Protein 8PN3 (pdb70)

Nearest PDB structures (foldseek):
  8pn5-assembly4_D  TM=1.001E+00  e=4.123E-61  Bacillus cereus
  8pmu-assembly1_A  TM=9.898E-01  e=1.128E-58  Bacillus cereus
  4qhw-assembly1_A  TM=8.267E-01  e=3.223E-13  Bacteroides caccae ATCC 43185
  1uey-assembly1_A  TM=5.170E-01  e=1.854E-02  Homo sapiens
  1wfo-assembly1_A  TM=5.346E-01  e=5.279E-02  Homo sapiens

Secondary structure (P-SEA, 3-state):
ccbbbbbbbcccccccbbbbbbbbccccccccccccccccccccccccccccccccccccccbbbbbbcccccccbbbbcccccccbbbbbbccccbbbbbbbbccccccbbbbbbbbbbbcccbbbbbbbbbccccccccccbbbbbcccccccccccbbbbbbccccccbbbbbcccbbbbbbccccbbbbccbbbbbbcccccccccccccccbbbbbbcccbbbccccccccccccccccbbbbbbbbbccccccccbbbbcccccccccccccbbbbbbcccccccccccccccccccccccccccccccbbbbbbbbbccccbbbbbbbcccccccc/cccbbbbbbbcccccccbbbbbbbbccccccccccccccccccccccccccccccccccccccbbbbbbccccccccccccccccccbbbbbbccccbbbbbbbbccccccbbbbbbbbbbbcccbbbbbbbbbccccccccccbbbbbcccccccccccbbbbbbccccccbbbbbcccbbbbbbccccbbbbccbbbbbbcccccccccccccccbbbbbbcccccccccccbbbbbbcccccbbbbbbbbbccccccccbbbbbccccccccccccbbbbbbcccccccccccccccccccccccccccccccccccbbbbbccccbbbbbbbcccccc/ccccccccc/ccccccccc

Structure (mmCIF, N/CA/C/O backbone):
data_8PN3
#
_entry.id   8PN3
#
_cell.length_a   84.703
_cell.length_b   91.940
_cell.length_c   99.741
_cell.angle_alpha   90.00
_cell.angle_beta   90.00
_cell.angle_gamma   90.00
#
_symmetry.space_group_name_H-M   'P 21 21 21'
#
loop_
_entity.id
_entity.type
_entity.pdbx_description
1 polymer 'DUF3472 domain-containing protein'
2 polymer Tetraglycopeptide
3 non-polymer GLYCEROL
4 non-polymer 'ZINC ION'
5 non-polymer 2-acetamido-2-deoxy-alpha-D-galactopyranose
6 water water
#
loop_
_atom_site.group_PDB
_atom_site.id
_atom_site.type_symbol
_atom_site.label_atom_id
_atom_site.label_alt_id
_atom_site.label_comp_id
_atom_site.label_asym_id
_atom_site.label_entity_id
_atom_site.label_seq_id
_atom_site.pdbx_PDB_ins_code
_atom_site.Cartn_x
_atom_site.Cartn_y
_atom_site.Cartn_z
_atom_site.occupancy
_atom_site.B_iso_or_equiv
_atom_site.auth_seq_id
_atom_site.auth_comp_id
_atom_site.auth_asym_id
_atom_site.auth_atom_id
_atom_site.pdbx_PDB_model_num
ATOM 1 N N . SER A 1 37 ? 12.862 26.394 -37.944 1.00 40.31 37 SER A N 1
ATOM 2 C CA . SER A 1 37 ? 13.115 27.431 -38.969 1.00 33.00 37 SER A CA 1
ATOM 3 C C . SER A 1 37 ? 12.209 28.663 -38.833 1.00 27.38 37 SER A C 1
ATOM 4 O O . SER A 1 37 ? 12.766 29.745 -38.807 1.00 27.56 37 SER A O 1
ATOM 7 N N . ALA A 1 38 ? 10.874 28.554 -38.718 1.00 20.93 38 ALA A N 1
ATOM 8 C CA . ALA A 1 38 ? 10.141 29.652 -38.075 1.00 20.71 38 ALA A CA 1
ATOM 9 C C . ALA A 1 38 ? 10.742 29.894 -36.690 1.00 20.70 38 ALA A C 1
ATOM 10 O O . ALA A 1 38 ? 11.120 28.952 -35.981 1.00 21.41 38 ALA A O 1
ATOM 12 N N . PRO A 1 39 ? 10.863 31.138 -36.213 1.00 17.64 39 PRO A N 1
ATOM 13 C CA . PRO A 1 39 ? 11.387 31.380 -34.885 1.00 17.74 39 PRO A CA 1
ATOM 14 C C . PRO A 1 39 ? 10.401 30.895 -33.814 1.00 16.08 39 PRO A C 1
ATOM 15 O O . PRO A 1 39 ? 9.180 30.952 -33.964 1.00 18.24 39 PRO A O 1
ATOM 19 N N . GLY A 1 40 ? 10.968 30.412 -32.702 1.00 19.43 40 GLY A N 1
ATOM 20 C CA . GLY A 1 40 ? 10.115 29.996 -31.598 1.00 18.60 40 GLY A CA 1
ATOM 21 C C . GLY A 1 40 ? 9.446 31.208 -30.954 1.00 18.32 40 GLY A C 1
ATOM 22 O O . GLY A 1 40 ? 9.973 32.327 -30.958 1.00 17.23 40 GLY A O 1
ATOM 23 N N . VAL A 1 41 ? 8.335 30.940 -30.262 1.00 15.87 41 VAL A N 1
ATOM 24 C CA . VAL A 1 41 ? 7.667 31.949 -29.454 1.00 17.23 41 VAL A CA 1
ATOM 25 C C . VAL A 1 41 ? 7.364 31.335 -28.094 1.00 14.89 41 VAL A C 1
ATOM 26 O O . VAL A 1 41 ? 6.801 30.245 -28.035 1.00 15.79 41 VAL A O 1
ATOM 30 N N . TYR A 1 42 ? 7.721 32.045 -27.033 1.00 15.19 42 TYR A N 1
ATOM 31 C CA . TYR A 1 42 ? 7.456 31.579 -25.683 1.00 16.63 42 TYR A CA 1
ATOM 32 C C . TYR A 1 42 ? 6.444 32.508 -25.023 1.00 17.32 42 TYR A C 1
ATOM 33 O O . TYR A 1 42 ? 6.476 33.708 -25.193 1.00 17.20 42 TYR A O 1
ATOM 42 N N . VAL A 1 43 ? 5.522 31.923 -24.254 1.00 15.14 43 VAL A N 1
ATOM 43 C CA . VAL A 1 43 ? 4.501 32.638 -23.513 1.00 14.16 43 VAL A CA 1
ATOM 44 C C . VAL A 1 43 ? 4.677 32.226 -22.049 1.00 15.53 43 VAL A C 1
ATOM 45 O O . VAL A 1 43 ? 4.465 31.047 -21.744 1.00 15.10 43 VAL A O 1
ATOM 49 N N . THR A 1 44 ? 5.108 33.135 -21.182 1.00 14.89 44 THR A N 1
ATOM 50 C CA . THR A 1 44 ? 5.567 32.789 -19.844 1.00 15.53 44 THR A CA 1
ATOM 51 C C . THR A 1 44 ? 4.727 33.498 -18.801 1.00 16.98 44 THR A C 1
ATOM 52 O O . THR A 1 44 ? 4.716 34.728 -18.770 1.00 15.58 44 THR A O 1
ATOM 56 N N . PRO A 1 45 ? 4.117 32.809 -17.814 1.00 14.43 45 PRO A N 1
ATOM 57 C CA . PRO A 1 45 ? 3.471 33.487 -16.699 1.00 16.35 45 PRO A CA 1
ATOM 58 C C . PRO A 1 45 ? 4.438 34.364 -15.911 1.00 18.04 45 PRO A C 1
ATOM 59 O O . PRO A 1 45 ? 5.596 34.006 -15.700 1.00 18.94 45 PRO A O 1
ATOM 63 N N . LYS A 1 46 ? 3.904 35.470 -15.413 1.00 18.49 46 LYS A N 1
ATOM 64 C CA . LYS A 1 46 ? 4.666 36.368 -14.555 1.00 23.60 46 LYS A CA 1
ATOM 65 C C . LYS A 1 46 ? 4.875 35.775 -13.161 1.00 22.01 46 LYS A C 1
ATOM 66 O O . LYS A 1 46 ? 5.865 36.099 -12.511 1.00 26.14 46 LYS A O 1
ATOM 72 N N . ASN A 1 47 ? 3.956 34.918 -12.701 1.00 18.26 47 ASN A N 1
ATOM 73 C CA . ASN A 1 47 ? 3.795 34.640 -11.275 1.00 19.82 47 ASN A CA 1
ATOM 74 C C . ASN A 1 47 ? 3.659 33.147 -10.955 1.00 17.64 47 ASN A C 1
ATOM 75 O O . ASN A 1 47 ? 3.112 32.784 -9.902 1.00 20.85 47 ASN A O 1
ATOM 80 N N . SER A 1 48 ? 4.288 32.292 -11.744 1.00 17.20 48 SER A N 1
ATOM 81 C CA . SER A 1 48 ? 4.169 30.860 -11.478 1.00 17.33 48 SER A CA 1
ATOM 82 C C . SER A 1 48 ? 5.070 30.446 -10.316 1.00 16.10 48 SER A C 1
ATOM 83 O O . SER A 1 48 ? 6.143 31.015 -10.084 1.00 17.96 48 SER A O 1
ATOM 86 N N . VAL A 1 49 ? 4.649 29.382 -9.626 1.00 15.42 49 VAL A N 1
ATOM 87 C CA . VAL A 1 49 ? 5.332 28.837 -8.461 1.00 15.34 49 VAL A CA 1
ATOM 88 C C . VAL A 1 49 ? 5.297 27.307 -8.543 1.00 15.90 49 VAL A C 1
ATOM 89 O O . VAL A 1 49 ? 4.609 26.716 -9.391 1.00 15.54 49 VAL A O 1
ATOM 93 N N . SER A 1 50 ? 6.055 26.671 -7.649 1.00 14.17 50 SER A N 1
ATOM 94 C CA A SER A 1 50 ? 6.076 25.220 -7.564 0.50 14.57 50 SER A CA 1
ATOM 95 C CA B SER A 1 50 ? 6.076 25.215 -7.579 0.50 13.27 50 SER A CA 1
ATOM 96 C C . SER A 1 50 ? 4.662 24.681 -7.364 1.00 12.71 50 SER A C 1
ATOM 97 O O . SER A 1 50 ? 3.947 25.086 -6.462 1.00 13.33 50 SER A O 1
ATOM 102 N N . SER A 1 51 ? 4.245 23.696 -8.208 1.00 12.53 51 SER A N 1
ATOM 103 C CA . SER A 1 51 ? 2.859 23.281 -8.307 1.00 12.30 51 SER A CA 1
ATOM 104 C C . SER A 1 51 ? 2.762 21.760 -8.393 1.00 11.38 51 SER A C 1
ATOM 105 O O . SER A 1 51 ? 3.664 21.119 -8.930 1.00 12.71 51 SER A O 1
ATOM 108 N N . ASP A 1 52 ? 1.600 21.226 -7.965 1.00 11.21 52 ASP A N 1
ATOM 109 C CA . ASP A 1 52 ? 1.302 19.827 -8.279 1.00 11.61 52 ASP A CA 1
ATOM 110 C C . ASP A 1 52 ? 0.196 19.624 -9.316 1.00 11.35 52 ASP A C 1
ATOM 111 O O . ASP A 1 52 ? 0.021 18.503 -9.796 1.00 11.39 52 ASP A O 1
ATOM 116 N N . ILE A 1 53 ? -0.495 20.688 -9.732 1.00 10.66 53 ILE A N 1
ATOM 117 C CA . ILE A 1 53 ? -1.432 20.636 -10.846 1.00 10.41 53 ILE A CA 1
ATOM 118 C C . ILE A 1 53 ? -1.123 21.875 -11.685 1.00 11.07 53 ILE A C 1
ATOM 119 O O . ILE A 1 53 ? -0.974 22.964 -11.121 1.00 12.13 53 ILE A O 1
ATOM 124 N N . ILE A 1 54 ? -1.050 21.717 -13.005 1.00 10.49 54 ILE A N 1
ATOM 125 C CA . ILE A 1 54 ? -0.846 22.837 -13.916 1.00 10.52 54 ILE A CA 1
ATOM 126 C C . ILE A 1 54 ? -1.880 22.655 -15.023 1.00 11.73 54 ILE A C 1
ATOM 127 O O . ILE A 1 54 ? -2.115 21.552 -15.500 1.00 11.33 54 ILE A O 1
ATOM 132 N N . SER A 1 55 ? -2.503 23.764 -15.437 1.00 11.52 55 SER A N 1
ATOM 133 C CA . SER A 1 55 ? -3.605 23.714 -16.379 1.00 11.34 55 SER A CA 1
ATOM 134 C C . SER A 1 55 ? -3.534 24.921 -17.307 1.00 11.52 55 SER A C 1
ATOM 135 O O . SER A 1 55 ? -3.245 26.021 -16.866 1.00 12.89 55 SER A O 1
ATOM 138 N N . ILE A 1 56 ? -3.854 24.708 -18.589 1.00 11.57 56 ILE A N 1
ATOM 139 C CA . ILE A 1 56 ? -3.999 25.820 -19.510 1.00 12.17 56 ILE A CA 1
ATOM 140 C C . ILE A 1 56 ? -4.939 25.373 -20.625 1.00 11.69 56 ILE A C 1
ATOM 141 O O . ILE A 1 56 ? -5.031 24.192 -20.928 1.00 11.63 56 ILE A O 1
ATOM 146 N N . ASP A 1 57 ? -5.604 26.336 -21.249 1.00 11.60 57 ASP A N 1
ATOM 147 C CA . ASP A 1 57 ? -6.509 26.106 -22.366 1.00 12.05 57 ASP A CA 1
ATOM 148 C C . ASP A 1 57 ? -5.871 26.637 -23.652 1.00 11.75 57 ASP A C 1
ATOM 149 O O . ASP A 1 57 ? -5.262 27.725 -23.642 1.00 12.83 57 ASP A O 1
ATOM 154 N N . TRP A 1 58 ? -6.023 25.867 -24.743 1.00 11.70 58 TRP A N 1
ATOM 155 C CA . TRP A 1 58 ? -5.333 26.148 -26.004 1.00 11.31 58 TRP A CA 1
ATOM 156 C C . TRP A 1 58 ? -6.295 25.959 -27.173 1.00 12.48 58 TRP A C 1
ATOM 157 O O . TRP A 1 58 ? -7.105 25.015 -27.169 1.00 12.46 58 TRP A O 1
ATOM 168 N N . SER A 1 59 ? -6.146 26.847 -28.177 1.00 12.69 59 SER A N 1
ATOM 169 C CA . SER A 1 59 ? -6.944 26.753 -29.394 1.00 13.80 59 SER A CA 1
ATOM 170 C C . SER A 1 59 ? -6.044 27.015 -30.592 1.00 12.92 59 SER A C 1
ATOM 171 O O . SER A 1 59 ? -5.443 28.077 -30.667 1.00 14.28 59 SER A O 1
ATOM 174 N N . PRO A 1 60 ? -6.005 26.095 -31.586 1.00 13.11 60 PRO A N 1
ATOM 175 C CA . PRO A 1 60 ? -5.167 26.289 -32.775 1.00 13.47 60 PRO A CA 1
ATOM 176 C C . PRO A 1 60 ? -5.920 27.156 -33.810 1.00 13.52 60 PRO A C 1
ATOM 177 O O . PRO A 1 60 ? -7.137 26.995 -33.969 1.00 15.29 60 PRO A O 1
ATOM 181 N N . VAL A 1 61 ? -5.160 28.014 -34.490 1.00 13.49 61 VAL A N 1
ATOM 182 C CA . VAL A 1 61 ? -5.742 28.874 -35.539 1.00 15.68 61 VAL A CA 1
ATOM 183 C C . VAL A 1 61 ? -5.120 28.551 -36.894 1.00 16.55 61 VAL A C 1
ATOM 184 O O . VAL A 1 61 ? -5.848 28.314 -37.886 1.00 19.72 61 VAL A O 1
ATOM 188 N N . GLN A 1 62 ? -3.788 28.592 -36.968 1.00 15.16 62 GLN A N 1
ATOM 189 C CA . GLN A 1 62 ? -3.063 28.213 -38.174 1.00 16.42 62 GLN A CA 1
ATOM 190 C C . GLN A 1 62 ? -2.061 27.123 -37.800 1.00 17.23 62 GLN A C 1
ATOM 191 O O . GLN A 1 62 ? -1.247 27.303 -36.898 1.00 16.49 62 GLN A O 1
ATOM 197 N N . THR A 1 63 ? -2.105 26.004 -38.527 1.00 16.64 63 THR A N 1
ATOM 198 C CA . THR A 1 63 ? -1.417 24.771 -38.136 1.00 18.56 63 THR A CA 1
ATOM 199 C C . THR A 1 63 ? -0.458 24.238 -39.203 1.00 18.67 63 THR A C 1
ATOM 200 O O . THR A 1 63 ? -0.650 23.154 -39.785 1.00 20.88 63 THR A O 1
ATOM 204 N N . ALA A 1 64 ? 0.658 24.930 -39.401 1.00 18.36 64 ALA A N 1
ATOM 205 C CA . ALA A 1 64 ? 1.716 24.418 -40.270 1.00 19.20 64 ALA A CA 1
ATOM 206 C C . ALA A 1 64 ? 2.189 23.062 -39.769 1.00 20.18 64 ALA A C 1
ATOM 207 O O . ALA A 1 64 ? 2.317 22.831 -38.564 1.00 18.32 64 ALA A O 1
ATOM 209 N N . PRO A 1 65 ? 2.583 22.128 -40.656 1.00 19.32 65 PRO A N 1
ATOM 210 C CA . PRO A 1 65 ? 3.197 20.883 -40.215 1.00 20.25 65 PRO A CA 1
ATOM 211 C C . PRO A 1 65 ? 4.504 21.146 -39.461 1.00 17.82 65 PRO A C 1
ATOM 212 O O . PRO A 1 65 ? 5.150 22.178 -39.603 1.00 18.56 65 PRO A O 1
ATOM 216 N N . TYR A 1 66 ? 4.887 20.176 -38.600 1.00 17.34 66 TYR A N 1
ATOM 217 C CA . TYR A 1 66 ? 6.130 20.188 -37.844 1.00 16.51 66 TYR A CA 1
ATOM 218 C C . TYR A 1 66 ? 6.104 21.306 -36.788 1.00 15.42 66 TYR A C 1
ATOM 219 O O . TYR A 1 66 ? 7.089 21.934 -36.487 1.00 16.03 66 TYR A O 1
ATOM 228 N N . THR A 1 67 ? 4.919 21.496 -36.184 1.00 15.32 67 THR A N 1
ATOM 229 C CA . THR A 1 67 ? 4.703 22.463 -35.125 1.00 14.90 67 THR A CA 1
ATOM 230 C C . THR A 1 67 ? 4.367 21.704 -33.837 1.00 13.34 67 THR A C 1
ATOM 231 O O . THR A 1 67 ? 3.425 20.917 -33.820 1.00 14.38 67 THR A O 1
ATOM 235 N N . TYR A 1 68 ? 5.114 22.059 -32.800 1.00 13.29 68 TYR A N 1
ATOM 236 C CA . TYR A 1 68 ? 4.839 21.636 -31.432 1.00 13.26 68 TYR A CA 1
ATOM 237 C C . TYR A 1 68 ? 4.450 22.869 -30.618 1.00 13.48 68 TYR A C 1
ATOM 238 O O . TYR A 1 68 ? 5.234 23.807 -30.479 1.00 13.64 68 TYR A O 1
ATOM 247 N N . TRP A 1 69 ? 3.238 22.828 -30.075 1.00 12.51 69 TRP A N 1
ATOM 248 C CA . TRP A 1 69 ? 2.784 23.730 -29.038 1.00 13.03 69 TRP A CA 1
ATOM 249 C C . TRP A 1 69 ? 2.946 23.009 -27.695 1.00 13.23 69 TRP A C 1
ATOM 250 O O . TRP A 1 69 ? 2.085 22.198 -27.334 1.00 13.67 69 TRP A O 1
ATOM 261 N N . ALA A 1 70 ? 4.074 23.262 -27.047 1.00 13.09 70 ALA A N 1
ATOM 262 C CA . ALA A 1 70 ? 4.350 22.662 -25.742 1.00 13.04 70 ALA A CA 1
ATOM 263 C C . ALA A 1 70 ? 3.763 23.622 -24.732 1.00 12.94 70 ALA A C 1
ATOM 264 O O . ALA A 1 70 ? 4.405 24.605 -24.367 1.00 12.95 70 ALA A O 1
ATOM 266 N N . VAL A 1 71 ? 2.517 23.345 -24.322 1.00 11.94 71 VAL A N 1
ATOM 267 C CA . VAL A 1 71 ? 1.741 24.275 -23.525 1.00 12.33 71 VAL A CA 1
ATOM 268 C C . VAL A 1 71 ? 2.152 24.231 -22.045 1.00 12.49 71 VAL A C 1
ATOM 269 O O . VAL A 1 71 ? 1.877 25.194 -21.311 1.00 12.65 71 VAL A O 1
ATOM 273 N N . HIS A 1 72 ? 2.759 23.104 -21.619 1.00 10.85 72 HIS A N 1
ATOM 274 C CA . HIS A 1 72 ? 3.333 22.957 -20.297 1.00 11.23 72 HIS A CA 1
ATOM 275 C C . HIS A 1 72 ? 4.784 22.512 -20.401 1.00 11.24 72 HIS A C 1
ATOM 276 O O . HIS A 1 72 ? 5.127 21.667 -21.245 1.00 12.01 72 HIS A O 1
ATOM 283 N N . ASN A 1 73 ? 5.610 23.126 -19.542 1.00 11.69 73 ASN A N 1
ATOM 284 C CA . ASN A 1 73 ? 7.031 22.873 -19.492 1.00 12.96 73 ASN A CA 1
ATOM 285 C C . ASN A 1 73 ? 7.442 22.973 -18.031 1.00 12.51 73 ASN A C 1
ATOM 286 O O . ASN A 1 73 ? 6.911 23.787 -17.267 1.00 12.89 73 ASN A O 1
ATOM 291 N N . TRP A 1 74 ? 8.375 22.106 -17.603 1.00 13.06 74 TRP A N 1
ATOM 292 C CA . TRP A 1 74 ? 8.835 22.134 -16.235 1.00 12.81 74 TRP A CA 1
ATOM 293 C C . TRP A 1 74 ? 10.266 21.602 -16.080 1.00 12.28 74 TRP A C 1
ATOM 294 O O . TRP A 1 74 ? 10.680 20.722 -16.818 1.00 13.89 74 TRP A O 1
ATOM 305 N N . ASN A 1 75 ? 10.937 22.131 -15.052 1.00 14.26 75 ASN A N 1
ATOM 306 C CA . ASN A 1 75 ? 12.168 21.573 -14.505 1.00 14.70 75 ASN A CA 1
ATOM 307 C C . ASN A 1 75 ? 13.263 21.454 -15.568 1.00 15.67 75 ASN A C 1
ATOM 308 O O . ASN A 1 75 ? 14.044 20.486 -15.577 1.00 14.73 75 ASN A O 1
ATOM 313 N N . GLN A 1 76 ? 13.390 22.473 -16.417 1.00 16.32 76 GLN A N 1
ATOM 314 C CA . GLN A 1 76 ? 14.355 22.412 -17.496 1.00 17.04 76 GLN A CA 1
ATOM 315 C C . GLN A 1 76 ? 15.792 22.327 -16.958 1.00 15.58 76 GLN A C 1
ATOM 316 O O . GLN A 1 76 ? 16.191 23.080 -16.074 1.00 18.40 76 GLN A O 1
ATOM 322 N N . GLY A 1 77 ? 16.535 21.381 -17.532 1.00 17.87 77 GLY A N 1
ATOM 323 C CA . GLY A 1 77 ? 17.908 21.143 -17.111 1.00 16.70 77 GLY A CA 1
ATOM 324 C C . GLY A 1 77 ? 18.001 20.390 -15.797 1.00 18.80 77 GLY A C 1
ATOM 325 O O . GLY A 1 77 ? 19.105 20.267 -15.240 1.00 21.11 77 GLY A O 1
ATOM 326 N N . GLY A 1 78 ? 16.856 20.011 -15.212 1.00 17.72 78 GLY A N 1
ATOM 327 C CA . GLY A 1 78 ? 16.808 19.484 -13.864 1.00 18.42 78 GLY A CA 1
ATOM 328 C C . GLY A 1 78 ? 16.138 18.108 -13.791 1.00 14.83 78 GLY A C 1
ATOM 329 O O . GLY A 1 78 ? 15.770 17.497 -14.794 1.00 15.60 78 GLY A O 1
ATOM 330 N N . GLU A 1 79 ? 16.003 17.650 -12.548 1.00 16.55 79 GLU A N 1
ATOM 331 C CA . GLU A 1 79 ? 15.402 16.357 -12.283 1.00 15.53 79 GLU A CA 1
ATOM 332 C C . GLU A 1 79 ? 13.912 16.362 -12.658 1.00 15.00 79 GLU A C 1
ATOM 333 O O . GLU A 1 79 ? 13.187 17.246 -12.215 1.00 16.32 79 GLU A O 1
ATOM 339 N N . ALA A 1 80 ? 13.501 15.372 -13.453 1.00 14.23 80 ALA A N 1
ATOM 340 C CA . ALA A 1 80 ? 12.134 15.220 -13.955 1.00 13.84 80 ALA A CA 1
ATOM 341 C C . ALA A 1 80 ? 11.766 16.343 -14.924 1.00 15.30 80 ALA A C 1
ATOM 342 O O . ALA A 1 80 ? 10.602 16.732 -14.981 1.00 14.29 80 ALA A O 1
ATOM 344 N N . GLY A 1 81 ? 12.753 16.897 -15.632 1.00 14.32 81 GLY A N 1
ATOM 345 C CA . GLY A 1 81 ? 12.435 17.839 -16.712 1.00 13.55 81 GLY A CA 1
ATOM 346 C C . GLY A 1 81 ? 11.378 17.209 -17.611 1.00 13.01 81 GLY A C 1
ATOM 347 O O . GLY A 1 81 ? 11.459 16.030 -17.984 1.00 13.96 81 GLY A O 1
ATOM 348 N N . GLY A 1 82 ? 10.401 18.012 -18.083 1.00 12.43 82 GLY A N 1
ATOM 349 C CA . GLY A 1 82 ? 9.429 17.474 -18.998 1.00 13.14 82 GLY A CA 1
ATOM 350 C C . GLY A 1 82 ? 8.640 18.559 -19.723 1.00 12.35 82 GLY A C 1
ATOM 351 O O . GLY A 1 82 ? 8.809 19.742 -19.452 1.00 12.88 82 GLY A O 1
ATOM 352 N N . TYR A 1 83 ? 7.777 18.105 -20.625 1.00 12.22 83 TYR A N 1
ATOM 353 C CA . TYR A 1 83 ? 6.859 19.017 -21.304 1.00 11.44 83 TYR A CA 1
ATOM 354 C C . TYR A 1 83 ? 5.677 18.229 -21.838 1.00 11.27 83 TYR A C 1
ATOM 355 O O . TYR A 1 83 ? 5.632 16.972 -21.835 1.00 11.72 83 TYR A O 1
ATOM 364 N N . ALA A 1 84 ? 4.649 18.969 -22.281 1.00 11.73 84 ALA A N 1
ATOM 365 C CA . ALA A 1 84 ? 3.448 18.340 -22.817 1.00 11.05 84 ALA A CA 1
ATOM 366 C C . ALA A 1 84 ? 2.724 19.364 -23.682 1.00 10.87 84 ALA A C 1
ATOM 367 O O . ALA A 1 84 ? 2.847 20.573 -23.466 1.00 11.63 84 ALA A O 1
ATOM 369 N N . GLY A 1 85 ? 1.947 18.870 -24.638 1.00 11.10 85 GLY A N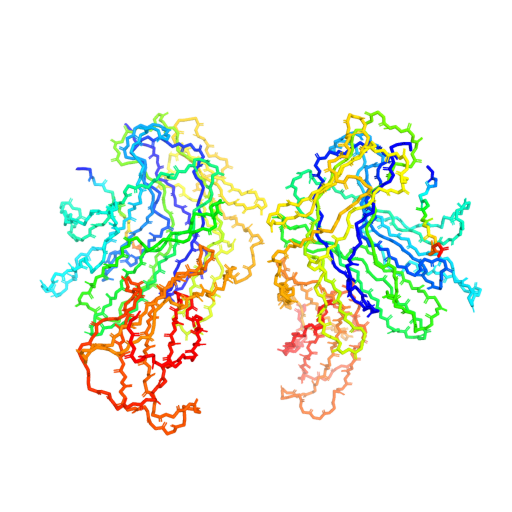 1
ATOM 370 C CA . GLY A 1 85 ? 1.198 19.772 -25.510 1.00 11.80 85 GLY A CA 1
ATOM 371 C C . GLY A 1 85 ? 0.656 19.041 -26.717 1.00 12.39 85 GLY A C 1
ATOM 372 O O . GLY A 1 85 ? 0.218 17.904 -26.636 1.00 12.18 85 GLY A O 1
ATOM 373 N N . PHE A 1 86 ? 0.625 19.771 -27.831 1.00 12.62 86 PHE A N 1
ATOM 374 C CA . PHE A 1 86 ? -0.079 19.368 -29.041 1.00 13.65 86 PHE A CA 1
ATOM 375 C C . PHE A 1 86 ? 0.880 19.479 -30.219 1.00 12.53 86 PHE A C 1
ATOM 376 O O . PHE A 1 86 ? 1.704 20.376 -30.273 1.00 12.39 86 PHE A O 1
ATOM 384 N N . GLN A 1 87 ? 0.769 18.541 -31.158 1.00 12.49 87 GLN A N 1
ATOM 385 C CA . GLN A 1 87 ? 1.580 18.634 -32.368 1.00 14.14 87 GLN A CA 1
ATOM 386 C C . GLN A 1 87 ? 0.730 18.456 -33.627 1.00 14.57 87 GLN A C 1
ATOM 387 O O . GLN A 1 87 ? -0.146 17.600 -33.733 1.00 14.53 87 GLN A O 1
ATOM 393 N N . GLN A 1 88 ? 1.101 19.265 -34.655 1.00 16.08 88 GLN A N 1
ATOM 394 C CA . GLN A 1 88 ? 0.755 18.981 -36.056 1.00 15.84 88 GLN A CA 1
ATOM 395 C C . GLN A 1 88 ? 1.951 18.270 -36.685 1.00 17.07 88 GLN A C 1
ATOM 396 O O . GLN A 1 88 ? 2.925 18.909 -37.050 1.00 18.17 88 GLN A O 1
ATOM 402 N N . GLN A 1 89 ? 1.896 16.935 -36.753 1.00 16.05 89 GLN A N 1
ATOM 403 C CA . GLN A 1 89 ? 3.052 16.160 -37.173 1.00 18.09 89 GLN A CA 1
ATOM 404 C C . GLN A 1 89 ? 3.208 16.120 -38.694 1.00 17.18 89 GLN A C 1
ATOM 405 O O . GLN A 1 89 ? 4.317 15.878 -39.157 1.00 20.70 89 GLN A O 1
ATOM 411 N N . SER A 1 90 ? 2.097 16.231 -39.403 1.00 18.72 90 SER A N 1
ATOM 412 C CA . SER A 1 90 ? 2.129 16.297 -40.860 1.00 20.17 90 SER A CA 1
ATOM 413 C C . SER A 1 90 ? 0.861 16.975 -41.322 1.00 19.87 90 SER A C 1
ATOM 414 O O . SER A 1 90 ? -0.167 17.027 -40.629 1.00 19.17 90 SER A O 1
ATOM 417 N N . GLY A 1 91 ? 0.940 17.508 -42.543 1.00 21.41 91 GLY A N 1
ATOM 418 C CA . GLY A 1 91 ? -0.201 18.182 -43.120 1.00 20.72 91 GLY A CA 1
ATOM 419 C C . GLY A 1 91 ? -0.425 19.563 -42.503 1.00 21.45 91 GLY A C 1
ATOM 420 O O . GLY A 1 91 ? 0.292 19.996 -41.595 1.00 20.35 91 GLY A O 1
ATOM 421 N N . PHE A 1 92 ? -1.429 20.265 -43.049 1.00 21.96 92 PHE A N 1
ATOM 422 C CA . PHE A 1 92 ? -1.746 21.627 -42.647 1.00 21.00 92 PHE A CA 1
ATOM 423 C C . PHE A 1 92 ? -3.106 21.727 -41.968 1.00 20.71 92 PHE A C 1
ATOM 424 O O . PHE A 1 92 ? -3.506 22.822 -41.556 1.00 22.92 92 PHE A O 1
ATOM 432 N N . ASP A 1 93 ? -3.843 20.613 -41.879 1.00 21.12 93 ASP A N 1
ATOM 433 C CA . ASP A 1 93 ? -5.228 20.650 -41.454 1.00 21.67 93 ASP A CA 1
ATOM 434 C C . ASP A 1 93 ? -5.613 19.360 -40.741 1.00 20.22 93 ASP A C 1
ATOM 435 O O . ASP A 1 93 ? -4.747 18.543 -40.439 1.00 21.03 93 ASP A O 1
ATOM 440 N N . GLU A 1 94 ? -6.910 19.191 -40.493 1.00 20.28 94 GLU A N 1
ATOM 441 C CA . GLU A 1 94 ? -7.447 18.053 -39.753 1.00 23.09 94 GLU A CA 1
ATOM 442 C C . GLU A 1 94 ? -7.174 16.734 -40.466 1.00 24.91 94 GLU A C 1
ATOM 443 O O . GLU A 1 94 ? -7.229 15.683 -39.826 1.00 24.99 94 GLU A O 1
ATOM 449 N N . ASN A 1 95 ? -6.840 16.767 -41.776 1.00 23.85 95 ASN A N 1
ATOM 450 C CA . ASN A 1 95 ? -6.565 15.518 -42.468 1.00 23.94 95 ASN A CA 1
ATOM 451 C C . ASN A 1 95 ? -5.116 15.074 -42.306 1.00 24.64 95 ASN A C 1
ATOM 452 O O . ASN A 1 95 ? -4.792 13.961 -42.702 1.00 26.00 95 ASN A O 1
ATOM 457 N N . GLY A 1 96 ? -4.260 15.918 -41.705 1.00 22.43 96 GLY A N 1
ATOM 458 C CA . GLY A 1 96 ? -2.930 15.531 -41.297 1.00 21.95 96 GLY A CA 1
ATOM 459 C C . GLY A 1 96 ? -2.941 14.797 -39.947 1.00 20.78 96 GLY A C 1
ATOM 460 O O . GLY A 1 96 ? -3.996 14.579 -39.355 1.00 23.08 96 GLY A O 1
ATOM 461 N N . LYS A 1 97 ? -1.748 14.474 -39.456 1.00 19.00 97 LYS A N 1
ATOM 462 C CA . LYS A 1 97 ? -1.608 13.730 -38.205 1.00 19.14 97 LYS A CA 1
ATOM 463 C C . LYS A 1 97 ? -1.488 14.751 -37.076 1.00 17.80 97 LYS A C 1
ATOM 464 O O . LYS A 1 97 ? -0.512 15.479 -36.998 1.00 19.67 97 LYS A O 1
ATOM 470 N N . ARG A 1 98 ? -2.517 14.778 -36.235 1.00 16.40 98 ARG A N 1
ATOM 471 C CA . ARG A 1 98 ? -2.556 15.654 -35.075 1.00 15.56 98 ARG A CA 1
ATOM 472 C C . ARG A 1 98 ? -2.504 14.787 -33.814 1.00 14.26 98 ARG A C 1
ATOM 473 O O . ARG A 1 98 ? -3.170 13.729 -33.717 1.00 15.76 98 ARG A O 1
ATOM 481 N N . THR A 1 99 ? -1.698 15.291 -32.866 1.00 13.55 99 THR A N 1
ATOM 482 C CA . THR A 1 99 ? -1.384 14.489 -31.690 1.00 14.88 99 THR A CA 1
ATOM 483 C C . THR A 1 99 ? -1.349 15.376 -30.449 1.00 12.99 99 THR A C 1
ATOM 484 O O . THR A 1 99 ? -1.311 16.605 -30.500 1.00 14.40 99 THR A O 1
ATOM 488 N N . LEU A 1 100 ? -1.363 14.667 -29.308 1.00 13.83 100 LEU A N 1
ATOM 489 C CA . LEU A 1 100 ? -0.906 15.171 -28.009 1.00 13.07 100 LEU A CA 1
ATOM 490 C C . LEU A 1 100 ? 0.482 14.598 -27.758 1.00 12.88 100 LEU A C 1
ATOM 491 O O . LEU A 1 100 ? 0.814 13.499 -28.249 1.00 12.87 100 LEU A O 1
ATOM 496 N N . HIS A 1 101 ? 1.247 15.326 -26.958 1.00 12.93 101 HIS A N 1
ATOM 497 C CA . HIS A 1 101 ? 2.619 14.977 -26.648 1.00 12.72 101 HIS A CA 1
ATOM 498 C C . HIS A 1 101 ? 2.828 15.090 -25.138 1.00 12.36 101 HIS A C 1
ATOM 499 O O . HIS A 1 101 ? 2.228 15.950 -24.483 1.00 11.75 101 HIS A O 1
ATOM 506 N N . PHE A 1 102 ? 3.737 14.257 -24.619 1.00 11.57 102 PHE A N 1
ATOM 507 C CA . PHE A 1 102 ? 4.067 14.259 -23.186 1.00 11.15 102 PHE A CA 1
ATOM 508 C C . PHE A 1 102 ? 5.444 13.597 -23.061 1.00 12.68 102 PHE A C 1
ATOM 509 O O . PHE A 1 102 ? 5.598 12.504 -23.593 1.00 13.13 102 PHE A O 1
ATOM 517 N N . ALA A 1 103 ? 6.424 14.223 -22.426 1.00 12.51 103 ALA A N 1
ATOM 518 C CA . ALA A 1 103 ? 7.738 13.613 -22.299 1.00 12.72 103 ALA A CA 1
ATOM 519 C C . ALA A 1 103 ? 8.305 14.007 -20.954 1.00 12.55 103 ALA A C 1
ATOM 520 O O . ALA A 1 103 ? 8.125 15.128 -20.474 1.00 13.08 103 ALA A O 1
ATOM 522 N N . VAL A 1 104 ? 9.067 13.057 -20.362 1.00 12.61 104 VAL A N 1
ATOM 523 C CA . VAL A 1 104 ? 9.895 13.316 -19.209 1.00 12.70 104 VAL A CA 1
ATOM 524 C C . VAL A 1 104 ? 11.293 12.717 -19.477 1.00 11.77 104 VAL A C 1
ATOM 525 O O . VAL A 1 104 ? 11.388 11.591 -19.983 1.00 12.02 104 VAL A O 1
ATOM 529 N N . TRP A 1 105 ? 12.307 13.512 -19.157 1.00 13.51 105 TRP A N 1
ATOM 530 C CA . TRP A 1 105 ? 13.687 13.089 -19.327 1.00 14.46 105 TRP A CA 1
ATOM 531 C C . TRP A 1 105 ? 14.066 12.106 -18.225 1.00 14.74 105 TRP A C 1
ATOM 532 O O . TRP A 1 105 ? 13.586 12.162 -17.098 1.00 14.13 105 TRP A O 1
ATOM 543 N N . ASP A 1 106 ? 15.033 11.236 -18.579 1.00 15.23 106 ASP A N 1
ATOM 544 C CA . ASP A 1 106 ? 15.548 10.233 -17.669 1.00 15.79 106 ASP A CA 1
ATOM 545 C C . ASP A 1 106 ? 16.080 10.843 -16.383 1.00 15.43 106 ASP A C 1
ATOM 546 O O . ASP A 1 106 ? 16.649 11.949 -16.353 1.00 14.89 106 ASP A O 1
ATOM 551 N N . PRO A 1 107 ? 15.950 10.107 -15.255 1.00 15.57 107 PRO A N 1
ATOM 552 C CA . PRO A 1 107 ? 16.457 10.580 -13.980 1.00 15.61 107 PRO A CA 1
ATOM 553 C C . PRO A 1 107 ? 17.969 10.863 -13.983 1.00 17.70 107 PRO A C 1
ATOM 554 O O . PRO A 1 107 ? 18.707 10.169 -14.668 1.00 18.96 107 PRO A O 1
ATOM 558 N N . ILE A 1 108 ? 18.350 11.878 -13.237 1.00 18.78 108 ILE A N 1
ATOM 559 C CA . ILE A 1 108 ? 19.738 12.215 -12.959 1.00 21.18 108 ILE A CA 1
ATOM 560 C C . ILE A 1 108 ? 20.220 11.306 -11.817 1.00 23.32 108 ILE A C 1
ATOM 561 O O . ILE A 1 108 ? 21.268 10.692 -11.903 1.00 28.44 108 ILE A O 1
ATOM 566 N N . SER A 1 109 ? 19.407 11.167 -10.758 1.00 24.89 109 SER A N 1
ATOM 567 C CA . SER A 1 109 ? 19.838 10.586 -9.488 1.00 26.25 109 SER A CA 1
ATOM 568 C C . SER A 1 109 ? 19.487 9.098 -9.311 1.00 25.38 109 SER A C 1
ATOM 569 O O . SER A 1 109 ? 19.652 8.574 -8.203 1.00 29.98 109 SER A O 1
ATOM 572 N N . SER A 1 110 ? 19.128 8.386 -10.400 1.00 21.46 110 SER A N 1
ATOM 573 C CA . SER A 1 110 ? 18.758 6.977 -10.332 1.00 19.70 110 SER A CA 1
ATOM 574 C C . SER A 1 110 ? 19.066 6.264 -11.638 1.00 20.23 110 SER A C 1
ATOM 575 O O . SER A 1 110 ? 18.935 6.868 -12.697 1.00 20.77 110 SER A O 1
ATOM 578 N N . LYS A 1 111 ? 19.354 4.945 -11.590 1.00 20.35 111 LYS A N 1
ATOM 579 C CA . LYS A 1 111 ? 19.520 4.136 -12.784 1.00 20.24 111 LYS A CA 1
ATOM 580 C C . LYS A 1 111 ? 18.224 3.460 -13.226 1.00 16.79 111 LYS A C 1
ATOM 581 O O . LYS A 1 111 ? 18.170 2.811 -14.270 1.00 19.15 111 LYS A O 1
ATOM 587 N N . GLU A 1 112 ? 17.168 3.562 -12.388 1.00 15.72 112 GLU A N 1
ATOM 588 C CA . GLU A 1 112 ? 15.891 2.923 -12.670 1.00 14.88 112 GLU A CA 1
ATOM 589 C C . GLU A 1 112 ? 15.167 3.605 -13.837 1.00 13.06 112 GLU A C 1
ATOM 590 O O . GLU A 1 112 ? 15.311 4.821 -13.960 1.00 14.87 112 GLU A O 1
ATOM 596 N N . ALA A 1 113 ? 14.421 2.818 -14.600 1.00 13.76 113 ALA A N 1
ATOM 597 C CA . ALA A 1 113 ? 13.699 3.342 -15.756 1.00 14.47 113 ALA A CA 1
ATOM 598 C C . ALA A 1 113 ? 12.431 4.086 -15.327 1.00 14.26 113 ALA A C 1
ATOM 599 O O . ALA A 1 113 ? 11.773 3.732 -14.348 1.00 16.37 113 ALA A O 1
ATOM 601 N N . ILE A 1 114 ? 12.073 5.104 -16.105 1.00 14.25 114 ILE A N 1
ATOM 602 C CA . ILE A 1 114 ? 10.704 5.611 -16.093 1.00 13.85 114 ILE A CA 1
ATOM 603 C C . ILE A 1 114 ? 9.771 4.577 -16.678 1.00 13.65 114 ILE A C 1
ATOM 604 O O . ILE A 1 114 ? 10.051 4.015 -17.748 1.00 14.78 114 ILE A O 1
ATOM 609 N N . LYS A 1 115 ? 8.624 4.382 -16.027 1.00 12.59 115 LYS A N 1
ATOM 610 C CA . LYS A 1 115 ? 7.625 3.423 -16.483 1.00 14.07 115 LYS A CA 1
ATOM 611 C C . LYS A 1 115 ? 6.421 4.158 -17.068 1.00 13.21 115 LYS A C 1
ATOM 612 O O . LYS A 1 115 ? 5.918 5.103 -16.463 1.00 14.05 115 LYS A O 1
ATOM 618 N N . ALA A 1 116 ? 5.864 3.658 -18.160 1.00 13.33 116 ALA A N 1
ATOM 619 C CA . ALA A 1 116 ? 4.564 4.119 -18.666 1.00 14.22 116 ALA A CA 1
ATOM 620 C C . ALA A 1 116 ? 3.485 3.304 -17.959 1.00 15.15 116 ALA A C 1
ATOM 621 O O . ALA A 1 116 ? 3.230 2.155 -18.320 1.00 16.34 116 ALA A O 1
ATOM 623 N N . GLU A 1 117 ? 2.979 3.816 -16.848 1.00 13.30 117 GLU A N 1
ATOM 624 C CA . GLU A 1 117 ? 2.014 3.097 -16.043 1.00 13.59 117 GLU A CA 1
ATOM 625 C C . GLU A 1 117 ? 0.695 2.888 -16.767 1.00 13.43 117 GLU A C 1
ATOM 626 O O . GLU A 1 117 ? 0.067 1.865 -16.620 1.00 14.24 117 GLU A O 1
ATOM 632 N N . TYR A 1 118 ? 0.242 3.905 -17.497 1.00 12.21 118 TYR A N 1
ATOM 633 C CA . TYR A 1 118 ? -1.027 3.883 -18.202 1.00 13.29 118 TYR A CA 1
ATOM 634 C C . TYR A 1 118 ? -0.832 4.683 -19.481 1.00 13.27 118 TYR A C 1
ATOM 635 O O . TYR A 1 118 ? -0.275 5.792 -19.426 1.00 12.84 118 TYR A O 1
ATOM 644 N N . VAL A 1 119 ? -1.367 4.152 -20.589 1.00 13.40 119 VAL A N 1
ATOM 645 C CA . VAL A 1 119 ? -1.500 4.917 -21.821 1.00 15.03 119 VAL A CA 1
ATOM 646 C C . VAL A 1 119 ? -2.900 4.673 -22.372 1.00 14.68 119 VAL A C 1
ATOM 647 O O . VAL A 1 119 ? -3.400 3.544 -22.313 1.00 17.30 119 VAL A O 1
ATOM 651 N N . SER A 1 120 ? -3.507 5.718 -22.926 1.00 14.15 120 SER A N 1
ATOM 652 C CA . SER A 1 120 ? -4.843 5.644 -23.475 1.00 15.69 120 SER A CA 1
ATOM 653 C C . SER A 1 120 ? -4.833 4.804 -24.747 1.00 16.79 120 SER A C 1
ATOM 654 O O . SER A 1 120 ? -3.793 4.448 -25.265 1.00 15.70 120 SER A O 1
ATOM 657 N N . PRO A 1 121 ? -6.019 4.408 -25.222 1.00 17.51 121 PRO A N 1
ATOM 658 C CA . PRO A 1 121 ? -6.085 3.547 -26.399 1.00 19.59 121 PRO A CA 1
ATOM 659 C C . PRO A 1 121 ? -5.452 4.080 -27.677 1.00 19.71 121 PRO A C 1
ATOM 660 O O . PRO A 1 121 ? -5.089 3.268 -28.535 1.00 20.07 121 PRO A O 1
ATOM 664 N N . THR A 1 122 ? -5.356 5.402 -27.834 1.00 17.61 122 THR A N 1
ATOM 665 C CA . THR A 1 122 ? -4.692 5.947 -29.010 1.00 19.09 122 THR A CA 1
ATOM 666 C C . THR A 1 122 ? -3.313 6.520 -28.680 1.00 17.00 122 THR A C 1
ATOM 667 O O . THR A 1 122 ? -2.727 7.288 -29.460 1.00 18.61 122 THR A O 1
ATOM 671 N N . SER A 1 123 ? -2.753 6.102 -27.536 1.00 16.39 123 SER A N 1
ATOM 672 C CA . SER A 1 123 ? -1.448 6.549 -27.078 1.00 17.42 123 SER A CA 1
ATOM 673 C C . SER A 1 123 ? -0.400 5.453 -27.292 1.00 18.49 123 SER A C 1
ATOM 674 O O . SER A 1 123 ? -0.697 4.252 -27.126 1.00 20.47 123 SER A O 1
ATOM 677 N N . VAL A 1 124 ? 0.835 5.896 -27.542 1.00 19.10 124 VAL A N 1
ATOM 678 C CA . VAL A 1 124 ? 1.988 5.013 -27.665 1.00 19.94 124 VAL A CA 1
ATOM 679 C C . VAL A 1 124 ? 3.131 5.598 -26.847 1.00 18.25 124 VAL A C 1
ATOM 680 O O . VAL A 1 124 ? 3.552 6.728 -27.074 1.00 16.00 124 VAL A O 1
ATOM 684 N N . ALA A 1 125 ? 3.660 4.778 -25.930 1.00 17.01 125 ALA A N 1
ATOM 685 C CA . ALA A 1 125 ? 4.831 5.127 -25.160 1.00 16.47 125 ALA A CA 1
ATOM 686 C C . ALA A 1 125 ? 6.094 4.622 -25.845 1.00 18.16 125 ALA A C 1
ATOM 687 O O . ALA A 1 125 ? 6.106 3.508 -26.347 1.00 19.81 125 ALA A O 1
ATOM 689 N N . SER A 1 126 ? 7.143 5.420 -25.846 1.00 16.92 126 SER A N 1
ATOM 690 C CA . SER A 1 126 ? 8.423 4.982 -26.405 1.00 17.05 126 SER A CA 1
ATOM 691 C C . SER A 1 126 ? 9.544 5.744 -25.729 1.00 18.80 126 SER A C 1
ATOM 692 O O . SER A 1 126 ? 9.357 6.826 -25.159 1.00 17.56 126 SER A O 1
ATOM 695 N N . ASN A 1 127 ? 10.756 5.186 -25.812 1.00 19.96 127 ASN A N 1
ATOM 696 C CA . ASN A 1 127 ? 11.930 5.847 -25.289 1.00 21.06 127 ASN A CA 1
ATOM 697 C C . ASN A 1 127 ? 12.495 6.717 -26.397 1.00 23.30 127 ASN A C 1
ATOM 698 O O . ASN A 1 127 ? 12.557 6.291 -27.571 1.00 26.27 127 ASN A O 1
ATOM 703 N N . PHE A 1 128 ? 12.833 7.964 -26.055 1.00 20.21 128 PHE A N 1
ATOM 704 C CA . PHE A 1 128 ? 13.472 8.865 -26.987 1.00 20.57 128 PHE A CA 1
ATOM 705 C C . PHE A 1 128 ? 14.955 8.921 -26.650 1.00 21.99 128 PHE A C 1
ATOM 706 O O . PHE A 1 128 ? 15.399 8.683 -25.524 1.00 22.00 128 PHE A O 1
ATOM 714 N N . GLY A 1 129 ? 15.734 9.240 -27.676 1.00 24.79 129 GLY A N 1
ATOM 715 C CA . GLY A 1 129 ? 17.178 9.309 -27.530 1.00 27.93 129 GLY A CA 1
ATOM 716 C C . GLY A 1 129 ? 17.716 10.336 -28.512 1.00 31.22 129 GLY A C 1
ATOM 717 O O . GLY A 1 129 ? 16.984 10.780 -29.381 1.00 35.85 129 GLY A O 1
ATOM 718 N N . GLY A 1 130 ? 18.990 10.691 -28.383 1.00 30.70 130 GLY A N 1
ATOM 719 C CA . GLY A 1 130 ? 19.592 11.624 -29.324 1.00 33.30 130 GLY A CA 1
ATOM 720 C C . GLY A 1 130 ? 19.204 13.076 -29.043 1.00 34.00 130 GLY A C 1
ATOM 721 O O . GLY A 1 130 ? 19.524 13.967 -29.826 1.00 37.09 130 GLY A O 1
ATOM 722 N N . GLU A 1 131 ? 18.522 13.322 -27.917 1.00 35.33 131 GLU A N 1
ATOM 723 C CA . GLU A 1 131 ? 18.096 14.660 -27.514 1.00 31.69 131 GLU A CA 1
ATOM 724 C C . GLU A 1 131 ? 17.986 14.654 -25.987 1.00 30.38 131 GLU A C 1
ATOM 725 O O . GLU A 1 131 ? 16.938 15.000 -25.429 1.00 28.34 131 GLU A O 1
ATOM 731 N N . GLY A 1 132 ? 19.086 14.224 -25.322 1.00 24.38 132 GLY A N 1
ATOM 732 C CA . GLY A 1 132 ? 18.942 13.526 -24.052 1.00 21.94 132 GLY A CA 1
ATOM 733 C C . GLY A 1 132 ? 18.148 12.247 -24.278 1.00 20.67 132 GLY A C 1
ATOM 734 O O . GLY A 1 132 ? 17.833 11.878 -25.408 1.00 22.41 132 GLY A O 1
ATOM 735 N N . THR A 1 133 ? 17.788 11.580 -23.174 1.00 19.01 133 THR A N 1
ATOM 736 C CA . THR A 1 133 ? 17.021 10.340 -23.220 1.00 18.94 133 THR A CA 1
ATOM 737 C C . THR A 1 133 ? 15.881 10.436 -22.203 1.00 16.58 133 THR A C 1
ATOM 738 O O . THR A 1 133 ? 15.985 11.155 -21.240 1.00 16.49 133 THR A O 1
ATOM 742 N N . GLY A 1 134 ? 14.829 9.674 -22.446 1.00 16.25 134 GLY A N 1
ATOM 743 C CA . GLY A 1 134 ? 13.691 9.666 -21.546 1.00 15.77 134 GLY A CA 1
ATOM 744 C C . GLY A 1 134 ? 12.538 8.886 -22.136 1.00 15.74 134 GLY A C 1
ATOM 745 O O . GLY A 1 134 ? 12.699 8.098 -23.066 1.00 17.33 134 GLY A O 1
ATOM 746 N N . LEU A 1 135 ? 11.322 9.150 -21.607 1.00 14.36 135 LEU A N 1
ATOM 747 C CA . LEU A 1 135 ? 10.106 8.487 -22.042 1.00 14.30 135 LEU A CA 1
ATOM 748 C C . LEU A 1 135 ? 9.154 9.542 -22.636 1.00 13.06 135 LEU A C 1
ATOM 749 O O . LEU A 1 135 ? 9.011 10.615 -22.050 1.00 13.67 135 LEU A O 1
ATOM 754 N N . LYS A 1 136 ? 8.530 9.199 -23.760 1.00 12.41 136 LYS A N 1
ATOM 755 C CA . LYS A 1 136 ? 7.456 10.039 -24.286 1.00 12.80 136 LYS A CA 1
ATOM 756 C C . LYS A 1 136 ? 6.223 9.211 -24.586 1.00 14.33 136 LYS A C 1
ATOM 757 O O . LYS A 1 136 ? 6.274 7.998 -24.825 1.00 14.66 136 LYS A O 1
ATOM 763 N N . ILE A 1 137 ? 5.068 9.871 -24.493 1.00 13.55 137 ILE A N 1
ATOM 764 C CA . ILE A 1 137 ? 3.779 9.315 -24.880 1.00 13.29 137 ILE A CA 1
ATOM 765 C C . ILE A 1 137 ? 3.183 10.226 -25.938 1.00 14.41 137 ILE A C 1
ATOM 766 O O . ILE A 1 137 ? 2.975 11.415 -25.680 1.00 14.23 137 ILE A O 1
ATOM 771 N N . GLN A 1 138 ? 2.964 9.661 -27.131 1.00 14.21 138 GLN A N 1
ATOM 772 C CA . GLN A 1 138 ? 2.366 10.355 -28.251 1.00 14.68 138 GLN A CA 1
ATOM 773 C C . GLN A 1 138 ? 0.970 9.808 -28.444 1.00 14.76 138 GLN A C 1
ATOM 774 O O . GLN A 1 138 ? 0.786 8.585 -28.511 1.00 15.82 138 GLN A O 1
ATOM 780 N N . THR A 1 139 ? -0.025 10.677 -28.568 1.00 12.93 139 THR A N 1
ATOM 781 C CA . THR A 1 139 ? -1.391 10.264 -28.605 1.00 14.75 139 THR A CA 1
ATOM 782 C C . THR A 1 139 ? -2.063 10.857 -29.838 1.00 14.81 139 THR A C 1
ATOM 783 O O . THR A 1 139 ? -2.091 12.079 -30.012 1.00 15.33 139 THR A O 1
ATOM 787 N N . THR A 1 140 ? -2.625 10.004 -30.707 1.00 17.24 140 THR A N 1
ATOM 788 C CA . THR A 1 140 ? -3.413 10.488 -31.837 1.00 16.40 140 THR A CA 1
ATOM 789 C C . THR A 1 140 ? -4.708 11.088 -31.306 1.00 15.85 140 THR A C 1
ATOM 790 O O . THR A 1 140 ? -5.400 10.482 -30.483 1.00 16.92 140 THR A O 1
ATOM 794 N N . TYR A 1 141 ? -5.008 12.339 -31.692 1.00 16.02 141 TYR A N 1
ATOM 795 C CA . TYR A 1 141 ? -6.116 13.059 -31.105 1.00 14.92 141 TYR A CA 1
ATOM 796 C C . TYR A 1 141 ? -6.593 14.120 -32.106 1.00 14.88 141 TYR A C 1
ATOM 797 O O . TYR A 1 141 ? -5.814 14.971 -32.507 1.00 16.60 141 TYR A O 1
ATOM 806 N N . ASP A 1 142 ? -7.843 14.015 -32.505 1.00 17.67 142 ASP A N 1
ATOM 807 C CA . ASP A 1 142 ? -8.396 14.810 -33.602 1.00 19.20 142 ASP A CA 1
ATOM 808 C C . ASP A 1 142 ? -8.894 16.168 -33.086 1.00 16.25 142 ASP A C 1
ATOM 809 O O . ASP A 1 142 ? -10.087 16.486 -33.152 1.00 18.00 142 ASP A O 1
ATOM 814 N N . TRP A 1 143 ? -7.976 16.991 -32.595 1.00 14.51 143 TRP A N 1
ATOM 815 C CA . TRP A 1 143 ? -8.268 18.360 -32.203 1.00 14.72 143 TRP A CA 1
ATOM 816 C C . TRP A 1 143 ? -8.504 19.230 -33.449 1.00 15.44 143 TRP A C 1
ATOM 817 O O . TRP A 1 143 ? -8.035 18.886 -34.531 1.00 15.87 143 TRP A O 1
ATOM 828 N N . LYS A 1 144 ? -9.274 20.310 -33.265 1.00 16.16 144 LYS A N 1
ATOM 829 C CA . LYS A 1 144 ? -9.818 21.081 -34.373 1.00 16.20 144 LYS A CA 1
ATOM 830 C C . LYS A 1 144 ? -9.526 22.563 -34.195 1.00 15.74 144 LYS A C 1
ATOM 831 O O . LYS A 1 144 ? -9.600 23.088 -33.079 1.00 15.49 144 LYS A O 1
ATOM 837 N N . ASN A 1 145 ? -9.303 23.258 -35.331 1.00 14.33 145 ASN A N 1
ATOM 838 C CA . ASN A 1 145 ? -9.063 24.691 -35.289 1.00 15.82 145 ASN A CA 1
ATOM 839 C C . ASN A 1 145 ? -10.268 25.388 -34.662 1.00 15.11 145 ASN A C 1
ATOM 840 O O . ASN A 1 145 ? -11.385 24.963 -34.893 1.00 16.35 145 ASN A O 1
ATOM 845 N N . TYR A 1 146 ? -10.008 26.445 -33.882 1.00 15.94 146 TYR A N 1
ATOM 846 C CA . TYR A 1 146 ? -10.998 27.332 -33.288 1.00 15.22 146 TYR A CA 1
ATOM 847 C C . TYR A 1 146 ? -11.787 26.649 -32.168 1.00 16.00 146 TYR A C 1
ATOM 848 O O . TYR A 1 146 ? -12.726 27.235 -31.649 1.00 18.20 146 TYR A O 1
ATOM 857 N N . ASN A 1 147 ? -11.406 25.411 -31.785 1.00 16.36 147 ASN A N 1
ATOM 858 C CA . ASN A 1 147 ? -11.957 24.772 -30.610 1.00 15.46 147 ASN A CA 1
ATOM 859 C C . ASN A 1 147 ? -10.917 24.861 -29.484 1.00 13.67 147 ASN A C 1
ATOM 860 O O . ASN A 1 147 ? -9.727 25.038 -29.760 1.00 15.08 147 ASN A O 1
ATOM 865 N N . TRP A 1 148 ? -11.414 24.745 -28.243 1.00 13.00 148 TRP A N 1
ATOM 866 C CA . TRP A 1 148 ? -10.536 24.817 -27.080 1.00 13.26 148 TRP A CA 1
ATOM 867 C C . TRP A 1 148 ? -10.304 23.455 -26.440 1.00 12.65 148 TRP A C 1
ATOM 868 O O . TRP A 1 148 ? -11.208 22.627 -26.324 1.00 13.50 148 TRP A O 1
ATOM 879 N N . TYR A 1 149 ? -9.070 23.274 -25.985 1.00 11.60 149 TYR A N 1
ATOM 880 C CA . TYR A 1 149 ? -8.598 22.041 -25.358 1.00 12.36 149 TYR A CA 1
ATOM 881 C C . TYR A 1 149 ? -7.867 22.422 -24.080 1.00 12.09 149 TYR A C 1
ATOM 882 O O . TYR A 1 149 ? -6.896 23.191 -24.129 1.00 13.66 149 TYR A O 1
ATOM 891 N N . ARG A 1 150 ? -8.302 21.833 -22.974 1.00 12.06 150 ARG A N 1
ATOM 892 C CA . ARG A 1 150 ? -7.736 22.072 -21.662 1.00 12.76 150 ARG A CA 1
ATOM 893 C C . ARG A 1 150 ? -6.768 20.932 -21.367 1.00 12.80 150 ARG A C 1
ATOM 894 O O . ARG A 1 150 ? -7.184 19.765 -21.316 1.00 15.08 150 ARG A O 1
ATOM 902 N N . MET A 1 151 ? -5.491 21.242 -21.175 1.00 11.40 151 MET A N 1
ATOM 903 C CA . MET A 1 151 ? -4.533 20.222 -20.795 1.00 10.99 151 MET A CA 1
ATOM 904 C C . MET A 1 151 ? -4.191 20.464 -19.327 1.00 11.30 151 MET A C 1
ATOM 905 O O . MET A 1 151 ? -3.713 21.524 -18.950 1.00 11.36 151 MET A O 1
ATOM 910 N N . THR A 1 152 ? -4.434 19.447 -18.505 1.00 10.76 152 THR A N 1
ATOM 911 C CA . THR A 1 152 ? -4.210 19.523 -17.087 1.00 10.68 152 THR A CA 1
ATOM 912 C C . THR A 1 152 ? -3.290 18.377 -16.695 1.00 11.81 152 THR A C 1
ATOM 913 O O . THR A 1 152 ? -3.632 17.203 -16.920 1.00 11.80 152 THR A O 1
ATOM 917 N N . MET A 1 153 ? -2.147 18.742 -16.129 1.00 10.69 153 MET A N 1
ATOM 918 C CA . MET A 1 153 ? -1.164 17.767 -15.661 1.00 10.69 153 MET A CA 1
ATOM 919 C C . MET A 1 153 ? -1.210 17.730 -14.141 1.00 10.93 153 MET A C 1
ATOM 920 O O . MET A 1 153 ? -1.400 18.764 -13.510 1.00 11.09 153 MET A O 1
ATOM 925 N N . ARG A 1 154 ? -1.030 16.545 -13.535 1.00 11.36 154 ARG A N 1
ATOM 926 C CA . ARG A 1 154 ? -0.925 16.450 -12.084 1.00 10.59 154 ARG A CA 1
ATOM 927 C C . ARG A 1 154 ? 0.264 15.557 -11.746 1.00 11.28 154 ARG A C 1
ATOM 928 O O . ARG A 1 154 ? 0.529 14.560 -12.408 1.00 12.07 154 ARG A O 1
ATOM 936 N N . SER A 1 155 ? 0.993 15.946 -10.694 1.00 11.32 155 SER A N 1
ATOM 937 C CA A SER A 1 155 ? 2.099 15.165 -10.168 0.50 12.11 155 SER A CA 1
ATOM 938 C CA B SER A 1 155 ? 2.089 15.155 -10.171 0.50 11.32 155 SER A CA 1
ATOM 939 C C . SER A 1 155 ? 1.741 14.763 -8.746 1.00 11.72 155 SER A C 1
ATOM 940 O O . SER A 1 155 ? 1.168 15.548 -8.014 1.00 13.61 155 SER A O 1
ATOM 945 N N . TRP A 1 156 ? 2.114 13.544 -8.345 1.00 11.14 156 TRP A N 1
ATOM 946 C CA . TRP A 1 156 ? 1.843 13.129 -6.978 1.00 11.38 156 TRP A CA 1
ATOM 947 C C . TRP A 1 156 ? 2.908 12.156 -6.488 1.00 11.45 156 TRP A C 1
ATOM 948 O O . TRP A 1 156 ? 3.527 11.470 -7.280 1.00 11.41 156 TRP A O 1
ATOM 959 N N . GLN A 1 157 ? 3.023 12.036 -5.161 1.00 12.40 157 GLN A N 1
ATOM 960 C CA . GLN A 1 157 ? 3.954 11.097 -4.540 1.00 13.40 157 GLN A CA 1
ATOM 961 C C . GLN A 1 157 ? 3.255 9.766 -4.326 1.00 13.31 157 GLN A C 1
ATOM 962 O O . GLN A 1 157 ? 2.125 9.704 -3.846 1.00 14.43 157 GLN A O 1
ATOM 968 N N . GLU A 1 158 ? 3.948 8.679 -4.646 1.00 13.35 158 GLU A N 1
ATOM 969 C CA . GLU A 1 158 ? 3.396 7.376 -4.363 1.00 14.57 158 GLU A CA 1
ATOM 970 C C . GLU A 1 158 ? 4.521 6.363 -4.335 1.00 14.24 158 GLU A C 1
ATOM 971 O O . GLU A 1 158 ? 5.320 6.296 -5.280 1.00 12.77 158 GLU A O 1
ATOM 977 N N . ASN A 1 159 ? 4.567 5.561 -3.271 1.00 15.29 159 ASN A N 1
ATOM 978 C CA . ASN A 1 159 ? 5.487 4.409 -3.217 1.00 16.72 159 ASN A CA 1
ATOM 979 C C . ASN A 1 159 ? 6.951 4.836 -3.360 1.00 14.75 159 ASN A C 1
ATOM 980 O O . ASN A 1 159 ? 7.763 4.078 -3.889 1.00 15.87 159 ASN A O 1
ATOM 985 N N . GLY A 1 160 ? 7.331 6.032 -2.919 1.00 13.55 160 GLY A N 1
ATOM 986 C CA . GLY A 1 160 ? 8.694 6.502 -2.966 1.00 13.88 160 GLY A CA 1
ATOM 987 C C . GLY A 1 160 ? 9.115 7.016 -4.338 1.00 13.25 160 GLY A C 1
ATOM 988 O O . GLY A 1 160 ? 10.264 7.403 -4.503 1.00 15.79 160 GLY A O 1
ATOM 989 N N . HIS A 1 161 ? 8.138 7.072 -5.266 1.00 12.77 161 HIS A N 1
ATOM 990 C CA . HIS A 1 161 ? 8.314 7.563 -6.626 1.00 12.31 161 HIS A CA 1
ATOM 991 C C . HIS A 1 161 ? 7.409 8.786 -6.808 1.00 12.07 161 HIS A C 1
ATOM 992 O O . HIS A 1 161 ? 6.642 9.156 -5.943 1.00 13.00 161 HIS A O 1
ATOM 999 N N . THR A 1 162 ? 7.549 9.455 -7.946 1.00 11.62 162 THR A N 1
ATOM 1000 C CA . THR A 1 162 ? 6.659 10.556 -8.315 1.00 11.91 162 THR A CA 1
ATOM 1001 C C . THR A 1 162 ? 5.940 10.172 -9.594 1.00 11.16 162 THR A C 1
ATOM 1002 O O . THR A 1 162 ? 6.578 9.793 -10.576 1.00 11.69 162 THR A O 1
ATOM 1006 N N . LYS A 1 163 ? 4.606 10.300 -9.610 1.00 10.51 163 LYS A N 1
ATOM 1007 C CA . LYS A 1 163 ? 3.834 10.074 -10.821 1.00 11.07 163 LYS A CA 1
ATOM 1008 C C . LYS A 1 163 ? 3.512 11.402 -11.501 1.00 11.43 163 LYS A C 1
ATOM 1009 O O . LYS A 1 163 ? 3.388 12.396 -10.823 1.00 12.38 163 LYS A O 1
ATOM 1015 N N . PHE A 1 164 ? 3.452 11.372 -12.832 1.00 11.25 164 PHE A N 1
ATOM 1016 C CA . PHE A 1 164 ? 3.035 12.497 -13.651 1.00 11.77 164 PHE A CA 1
ATOM 1017 C C . PHE A 1 164 ? 1.922 12.022 -14.560 1.00 11.06 164 PHE A C 1
ATOM 1018 O O . PHE A 1 164 ? 2.109 11.080 -15.346 1.00 11.62 164 PHE A O 1
ATOM 1026 N N . GLY A 1 165 ? 0.742 12.661 -14.437 1.00 10.85 165 GLY A N 1
ATOM 1027 C CA . GLY A 1 165 ? -0.353 12.310 -15.303 1.00 11.05 165 GLY A CA 1
ATOM 1028 C C . GLY A 1 165 ? -0.826 13.468 -16.195 1.00 10.79 165 GLY A C 1
ATOM 1029 O O . GLY A 1 165 ? -0.693 14.636 -15.851 1.00 11.09 165 GLY A O 1
ATOM 1030 N N . GLN A 1 166 ? -1.345 13.104 -17.368 1.00 10.05 166 GLN A N 1
ATOM 1031 C CA . GLN A 1 166 ? -1.840 14.003 -18.416 1.00 10.73 166 GLN A CA 1
ATOM 1032 C C . GLN A 1 166 ? -3.324 13.749 -18.652 1.00 11.55 166 GLN A C 1
ATOM 1033 O O . GLN A 1 166 ? -3.696 12.632 -19.014 1.00 11.27 166 GLN A O 1
ATOM 1039 N N . TRP A 1 167 ? -4.153 14.798 -18.459 1.00 11.79 167 TRP A N 1
ATOM 1040 C CA . TRP A 1 167 ? -5.571 14.778 -18.754 1.00 11.06 167 TRP A CA 1
ATOM 1041 C C . TRP A 1 167 ? -5.898 15.863 -19.778 1.00 11.04 167 TRP A C 1
ATOM 1042 O O . TRP A 1 167 ? -5.262 16.918 -19.791 1.00 11.76 167 TRP A O 1
ATOM 1053 N N . LEU A 1 168 ? -6.919 15.601 -20.603 1.00 11.46 168 LEU A N 1
ATOM 1054 C CA . LEU A 1 168 ? -7.320 16.559 -21.629 1.00 12.09 168 LEU A CA 1
ATOM 1055 C C . LEU A 1 168 ? -8.825 16.693 -21.619 1.00 13.49 168 LEU A C 1
ATOM 1056 O O . LEU A 1 168 ? -9.517 15.686 -21.684 1.00 14.21 168 LEU A O 1
ATOM 1061 N N . LYS A 1 169 ? -9.306 17.934 -21.558 1.00 12.59 169 LYS A N 1
ATOM 1062 C CA . LYS A 1 169 ? -10.718 18.221 -21.747 1.00 12.52 169 LYS A CA 1
ATOM 1063 C C . LYS A 1 169 ? -10.957 18.801 -23.138 1.00 12.67 169 LYS A C 1
ATOM 1064 O O . LYS A 1 169 ? -10.393 19.842 -23.492 1.00 13.63 169 LYS A O 1
ATOM 1070 N N . ASP A 1 170 ? -11.792 18.117 -23.914 1.00 13.14 170 ASP A N 1
ATOM 1071 C CA . ASP A 1 170 ? -12.339 18.651 -25.173 1.00 13.83 170 ASP A CA 1
ATOM 1072 C C . ASP A 1 170 ? -13.477 19.578 -24.770 1.00 14.81 170 ASP A C 1
ATOM 1073 O O . ASP A 1 170 ? -14.533 19.117 -24.329 1.00 13.64 170 ASP A O 1
ATOM 1078 N N . VAL A 1 171 ? -13.229 20.890 -24.778 1.00 14.37 171 VAL A N 1
ATOM 1079 C CA . VAL A 1 171 ? -14.186 21.843 -24.237 1.00 13.97 171 VAL A CA 1
ATOM 1080 C C . VAL A 1 171 ? -15.507 21.822 -25.007 1.00 14.88 171 VAL A C 1
ATOM 1081 O O . VAL A 1 171 ? -16.567 21.824 -24.382 1.00 15.66 171 VAL A O 1
ATOM 1085 N N . SER A 1 172 ? -15.447 21.748 -26.332 1.00 16.53 172 SER A N 1
ATOM 1086 C CA . SER A 1 172 ? -16.671 21.761 -27.135 1.00 18.05 172 SER A CA 1
ATOM 1087 C C . SER A 1 172 ? -17.529 20.538 -26.819 1.00 20.11 172 SER A C 1
ATOM 1088 O O . SER A 1 172 ? -18.754 20.639 -26.759 1.00 21.13 172 SER A O 1
ATOM 1091 N N . LYS A 1 173 ? -16.899 19.367 -26.613 1.00 16.26 173 LYS A N 1
ATOM 1092 C CA . LYS A 1 173 ? -17.622 18.133 -26.322 1.00 16.21 173 LYS A CA 1
ATOM 1093 C C . LYS A 1 173 ? -17.891 17.967 -24.814 1.00 14.31 173 LYS A C 1
ATOM 1094 O O . LYS A 1 173 ? -18.604 17.059 -24.411 1.00 15.63 173 LYS A O 1
ATOM 1100 N N . ASN A 1 174 ? -17.321 18.871 -24.011 1.00 13.93 174 ASN A N 1
ATOM 1101 C CA . ASN A 1 174 ? -17.447 18.852 -22.562 1.00 13.60 174 ASN A CA 1
ATOM 1102 C C . ASN A 1 174 ? -16.957 17.528 -21.976 1.00 14.25 174 ASN A C 1
ATOM 1103 O O . ASN A 1 174 ? -17.559 16.999 -21.040 1.00 14.39 174 ASN A O 1
ATOM 1108 N N . GLN A 1 175 ? -15.862 16.981 -22.503 1.00 14.42 175 GLN A N 1
ATOM 1109 C CA . GLN A 1 175 ? -15.425 15.636 -22.152 1.00 13.35 175 GLN A CA 1
ATOM 1110 C C . GLN A 1 175 ? -13.948 15.593 -21.765 1.00 13.21 175 GLN A C 1
ATOM 1111 O O . GLN A 1 175 ? -13.053 15.931 -22.546 1.00 13.48 175 GLN A O 1
ATOM 1117 N N . TRP A 1 176 ? -13.723 15.052 -20.563 1.00 14.41 176 TRP A N 1
ATOM 1118 C CA . TRP A 1 176 ? -12.383 14.751 -20.074 1.00 13.98 176 TRP A CA 1
ATOM 1119 C C . TRP A 1 176 ? -11.934 13.385 -20.571 1.00 14.81 176 TRP A C 1
ATOM 1120 O O . TRP A 1 176 ? -12.740 12.442 -20.696 1.00 17.47 176 TRP A O 1
ATOM 1131 N N . LYS A 1 177 ? -10.630 13.256 -20.725 1.00 14.35 177 LYS A N 1
ATOM 1132 C CA . LYS A 1 177 ? -9.961 11.998 -21.016 1.00 15.35 177 LYS A CA 1
ATOM 1133 C C . LYS A 1 177 ? -8.628 11.925 -20.277 1.00 13.83 177 LYS A C 1
ATOM 1134 O O . LYS A 1 177 ? -7.836 12.852 -20.329 1.00 14.30 177 LYS A O 1
ATOM 1140 N N . LEU A 1 178 ? -8.373 10.772 -19.668 1.00 12.91 178 LEU A N 1
ATOM 1141 C CA . LEU A 1 178 ? -7.048 10.407 -19.182 1.00 12.21 178 LEU A CA 1
ATOM 1142 C C . LEU A 1 178 ? -6.200 9.952 -20.359 1.00 12.32 178 LEU A C 1
ATOM 1143 O O . LEU A 1 178 ? -6.571 9.031 -21.090 1.00 14.14 178 LEU A O 1
ATOM 1148 N N . ILE A 1 179 ? -5.041 10.599 -20.534 1.00 10.99 179 ILE A N 1
ATOM 1149 C CA . ILE A 1 179 ? -4.161 10.306 -21.656 1.00 11.86 179 ILE A CA 1
ATOM 1150 C C . ILE A 1 179 ? -3.027 9.353 -21.261 1.00 12.32 179 ILE A C 1
ATOM 1151 O O . ILE A 1 179 ? -2.780 8.368 -21.954 1.00 12.19 179 ILE A O 1
ATOM 1156 N N . GLY A 1 180 ? -2.308 9.639 -20.186 1.00 12.29 180 GLY A N 1
ATOM 1157 C CA . GLY A 1 180 ? -1.183 8.817 -19.794 1.00 12.78 180 GLY A CA 1
ATOM 1158 C C . GLY A 1 180 ? -0.668 9.160 -18.417 1.00 13.14 180 GLY A C 1
ATOM 1159 O O . GLY A 1 180 ? -0.873 10.281 -17.927 1.00 12.05 180 GLY A O 1
ATOM 1160 N N . ILE A 1 181 ? -0.037 8.167 -17.778 1.00 11.18 181 ILE A N 1
ATOM 1161 C CA . ILE A 1 181 ? 0.649 8.352 -16.502 1.00 11.53 181 ILE A CA 1
ATOM 1162 C C . ILE A 1 181 ? 2.039 7.753 -16.591 1.00 11.76 181 ILE A C 1
ATOM 1163 O O . ILE A 1 181 ? 2.180 6.605 -17.020 1.00 13.03 181 ILE A O 1
ATOM 1168 N N . MET A 1 182 ? 3.026 8.553 -16.222 1.00 12.03 182 MET A N 1
ATOM 1169 C CA . MET A 1 182 ? 4.399 8.110 -16.106 1.00 11.37 182 MET A CA 1
ATOM 1170 C C . MET A 1 182 ? 4.761 7.986 -14.631 1.00 12.62 182 MET A C 1
ATOM 1171 O O . MET A 1 182 ? 4.369 8.789 -13.776 1.00 12.69 182 MET A O 1
ATOM 1176 N N . ASP A 1 183 ? 5.577 6.956 -14.349 1.00 11.90 183 ASP A N 1
ATOM 1177 C CA . ASP A 1 183 ? 6.057 6.649 -13.002 1.00 12.29 183 ASP A CA 1
ATOM 1178 C C . ASP A 1 183 ? 7.547 6.936 -12.976 1.00 11.81 183 ASP A C 1
ATOM 1179 O O . ASP A 1 183 ? 8.318 6.232 -13.644 1.00 11.85 183 ASP A O 1
ATOM 1184 N N . PHE A 1 184 ? 7.905 8.058 -12.355 1.00 11.49 184 PHE A N 1
ATOM 1185 C CA . PHE A 1 184 ? 9.250 8.575 -12.335 1.00 12.44 184 PHE A CA 1
ATOM 1186 C C . PHE A 1 184 ? 9.940 8.120 -11.054 1.00 12.91 184 PHE A C 1
ATOM 1187 O O . PHE A 1 184 ? 9.416 8.369 -9.973 1.00 12.32 184 PHE A O 1
ATOM 1195 N N . PRO A 1 185 ? 11.112 7.441 -11.123 1.00 12.98 185 PRO A N 1
ATOM 1196 C CA . PRO A 1 185 ? 11.662 6.759 -9.935 1.00 14.46 185 PRO A CA 1
ATOM 1197 C C . PRO A 1 185 ? 12.483 7.616 -8.982 1.00 14.23 185 PRO A C 1
ATOM 1198 O O . PRO A 1 185 ? 13.558 7.228 -8.491 1.00 16.67 185 PRO A O 1
ATOM 1202 N N . VAL A 1 186 ? 12.009 8.831 -8.677 1.00 13.29 186 VAL A N 1
ATOM 1203 C CA . VAL A 1 186 ? 12.645 9.741 -7.752 1.00 13.87 186 VAL A CA 1
ATOM 1204 C C . VAL A 1 186 ? 11.536 10.403 -6.944 1.00 15.64 186 VAL A C 1
ATOM 1205 O O . VAL A 1 186 ? 10.557 10.915 -7.526 1.00 14.66 186 VAL A O 1
ATOM 1209 N N . PRO A 1 187 ? 11.665 10.481 -5.613 1.00 14.87 187 PRO A N 1
ATOM 1210 C CA . PRO A 1 187 ? 10.665 11.139 -4.777 1.00 15.09 187 PRO A CA 1
ATOM 1211 C C . PRO A 1 187 ? 10.840 12.650 -4.768 1.00 16.53 187 PRO A C 1
ATOM 1212 O O . PRO A 1 187 ? 11.906 13.165 -5.116 1.00 16.94 187 PRO A O 1
ATOM 1216 N N . ASN A 1 188 ? 9.736 13.332 -4.436 1.00 16.62 188 ASN A N 1
ATOM 1217 C CA . ASN A 1 188 ? 9.744 14.740 -4.036 1.00 18.18 188 ASN A CA 1
ATOM 1218 C C . ASN A 1 188 ? 10.124 15.652 -5.204 1.00 17.52 188 ASN A C 1
ATOM 1219 O O . ASN A 1 188 ? 10.805 16.659 -5.012 1.00 22.45 188 ASN A O 1
ATOM 1224 N N . VAL A 1 189 ? 9.739 15.268 -6.414 1.00 15.48 189 VAL A N 1
ATOM 1225 C CA . VAL A 1 189 ? 9.809 16.186 -7.533 1.00 16.53 189 VAL A CA 1
ATOM 1226 C C . VAL A 1 189 ? 8.368 16.527 -7.907 1.00 15.24 189 VAL A C 1
ATOM 1227 O O . VAL A 1 189 ? 7.417 15.830 -7.589 1.00 14.26 189 VAL A O 1
ATOM 1231 N N . THR A 1 190 ? 8.219 17.685 -8.544 1.00 15.46 190 THR A N 1
ATOM 1232 C CA A THR A 1 190 ? 6.968 18.388 -8.795 0.50 17.03 190 THR A CA 1
ATOM 1233 C CA B THR A 1 190 ? 6.895 18.105 -9.028 0.50 15.09 190 THR A CA 1
ATOM 1234 C C . THR A 1 190 ? 7.123 19.115 -10.136 1.00 14.93 190 THR A C 1
ATOM 1235 O O . THR A 1 190 ? 8.161 19.032 -10.795 1.00 15.19 190 THR A O 1
ATOM 1242 N N . PHE A 1 191 ? 6.075 19.925 -10.459 1.00 13.56 191 PHE A N 1
ATOM 1243 C CA . PHE A 1 191 ? 6.282 20.978 -11.453 1.00 13.00 191 PHE A CA 1
ATOM 1244 C C . PHE A 1 191 ? 6.942 22.154 -10.714 1.00 14.06 191 PHE A C 1
ATOM 1245 O O . PHE A 1 191 ? 6.291 23.087 -10.234 1.00 13.69 191 PHE A O 1
ATOM 1253 N N . ASN A 1 192 ? 8.249 22.040 -10.503 1.00 15.13 192 ASN A N 1
ATOM 1254 C CA A ASN A 1 192 ? 8.935 22.856 -9.521 0.50 15.86 192 ASN A CA 1
ATOM 1255 C CA B ASN A 1 192 ? 8.948 22.844 -9.516 0.50 14.46 192 ASN A CA 1
ATOM 1256 C C . ASN A 1 192 ? 9.169 24.269 -10.034 1.00 14.91 192 ASN A C 1
ATOM 1257 O O . ASN A 1 192 ? 9.071 25.221 -9.236 1.00 16.14 192 ASN A O 1
ATOM 1266 N N . TYR A 1 193 ? 9.588 24.389 -11.289 1.00 14.29 193 TYR A N 1
ATOM 1267 C CA . TYR A 1 193 ? 9.955 25.689 -11.879 1.00 15.50 193 TYR A CA 1
ATOM 1268 C C . TYR A 1 193 ? 9.841 25.606 -13.395 1.00 16.29 193 TYR A C 1
ATOM 1269 O O . TYR A 1 193 ? 9.718 24.502 -13.950 1.00 15.82 193 TYR A O 1
ATOM 1278 N N . GLY A 1 194 ? 9.907 26.780 -14.077 1.00 14.95 194 GLY A N 1
ATOM 1279 C CA . GLY A 1 194 ? 10.069 26.794 -15.506 1.00 14.92 194 GLY A CA 1
ATOM 1280 C C . GLY A 1 194 ? 8.754 26.800 -16.299 1.00 13.63 194 GLY A C 1
ATOM 1281 O O . GLY A 1 194 ? 8.819 26.647 -17.509 1.00 15.02 194 GLY A O 1
ATOM 1282 N N . GLN A 1 195 ? 7.614 27.052 -15.640 1.00 13.30 195 GLN A N 1
ATOM 1283 C CA . GLN A 1 195 ? 6.343 27.067 -16.366 1.00 12.84 195 GLN A CA 1
ATOM 1284 C C . GLN A 1 195 ? 6.442 28.072 -17.517 1.00 13.75 195 GLN A C 1
ATOM 1285 O O . GLN A 1 195 ? 6.771 29.242 -17.318 1.00 14.30 195 GLN A O 1
ATOM 1291 N N . THR A 1 196 ? 6.088 27.587 -18.690 1.00 13.99 196 THR A N 1
ATOM 1292 C CA . THR A 1 196 ? 6.087 28.364 -19.917 1.00 13.53 196 THR A CA 1
ATOM 1293 C C . THR A 1 196 ? 5.367 27.524 -20.967 1.00 14.99 196 THR A C 1
ATOM 1294 O O . THR A 1 196 ? 5.239 26.310 -20.814 1.00 14.13 196 THR A O 1
ATOM 1298 N N . LEU A 1 197 ? 4.988 28.182 -22.059 1.00 14.86 197 LEU A N 1
ATOM 1299 C CA . LEU A 1 197 ? 4.480 27.584 -23.284 1.00 13.34 197 LEU A CA 1
ATOM 1300 C C . LEU A 1 197 ? 5.427 27.971 -24.390 1.00 14.04 197 LEU A C 1
ATOM 1301 O O . LEU A 1 197 ? 5.924 29.108 -24.395 1.00 14.63 197 LEU A O 1
ATOM 1306 N N . PHE A 1 198 ? 5.681 27.069 -25.336 1.00 14.09 198 PHE A N 1
ATOM 1307 C CA . PHE A 1 198 ? 6.332 27.485 -26.580 1.00 14.29 198 PHE A CA 1
ATOM 1308 C C . PHE A 1 198 ? 5.573 26.917 -27.763 1.00 14.08 198 PHE A C 1
ATOM 1309 O O . PHE A 1 198 ? 4.897 25.895 -27.729 1.00 14.30 198 PHE A O 1
ATOM 1317 N N . GLN A 1 199 ? 5.753 27.625 -28.894 1.00 13.80 199 GLN A N 1
ATOM 1318 C CA . GLN A 1 199 ? 5.385 27.201 -30.214 1.00 14.26 199 GLN A CA 1
ATOM 1319 C C . GLN A 1 199 ? 6.684 27.098 -30.996 1.00 14.87 199 GLN A C 1
ATOM 1320 O O . GLN A 1 199 ? 7.438 28.077 -31.068 1.00 16.50 199 GLN A O 1
ATOM 1326 N N . ALA A 1 200 ? 6.937 25.909 -31.530 1.00 15.29 200 ALA A N 1
ATOM 1327 C CA . ALA A 1 200 ? 8.190 25.627 -32.224 1.00 15.80 200 ALA A CA 1
ATOM 1328 C C . ALA A 1 200 ? 7.964 24.887 -33.525 1.00 16.22 200 ALA A C 1
ATOM 1329 O O . ALA A 1 200 ? 7.102 24.030 -33.628 1.00 16.47 200 ALA A O 1
ATOM 1331 N N . ASP A 1 201 ? 8.798 25.253 -34.525 1.00 16.60 201 ASP A N 1
ATOM 1332 C CA . ASP A 1 201 ? 8.966 24.556 -35.784 1.00 17.19 201 ASP A CA 1
ATOM 1333 C C . ASP A 1 201 ? 10.153 23.621 -35.662 1.00 17.30 201 ASP A C 1
ATOM 1334 O O . ASP A 1 201 ? 11.261 24.106 -35.509 1.00 18.15 201 ASP A O 1
ATOM 1339 N N . TRP A 1 202 ? 9.940 22.308 -35.751 1.00 17.28 202 TRP A N 1
ATOM 1340 C CA . TRP A 1 202 ? 11.034 21.379 -35.501 1.00 18.34 202 TRP A CA 1
ATOM 1341 C C . TRP A 1 202 ? 11.715 20.913 -36.785 1.00 20.77 202 TRP A C 1
ATOM 1342 O O . TRP A 1 202 ? 12.709 20.200 -36.675 1.00 21.51 202 TRP A O 1
ATOM 1353 N N . LEU A 1 203 ? 11.233 21.296 -37.984 1.00 19.82 203 LEU A N 1
ATOM 1354 C CA . LEU A 1 203 ? 11.780 20.662 -39.195 1.00 22.67 203 LEU A CA 1
ATOM 1355 C C . LEU A 1 203 ? 12.357 21.674 -40.181 1.00 27.57 203 LEU A C 1
ATOM 1356 O O . LEU A 1 203 ? 13.240 21.314 -40.969 1.00 33.02 203 LEU A O 1
ATOM 1361 N N . GLY A 1 204 ? 11.858 22.923 -40.192 1.00 24.89 204 GLY A N 1
ATOM 1362 C CA . GLY A 1 204 ? 12.426 23.925 -41.089 1.00 26.00 204 GLY A CA 1
ATOM 1363 C C . GLY A 1 204 ? 11.482 24.276 -42.223 1.00 26.38 204 GLY A C 1
ATOM 1364 O O . GLY A 1 204 ? 11.831 24.114 -43.395 1.00 34.95 204 GLY A O 1
ATOM 1365 N N . ASN A 1 205 ? 10.268 24.705 -41.879 1.00 23.92 205 ASN A N 1
ATOM 1366 C CA . ASN A 1 205 ? 9.291 25.214 -42.820 1.00 20.60 205 ASN A CA 1
ATOM 1367 C C . ASN A 1 205 ? 8.840 26.608 -42.376 1.00 19.97 205 ASN A C 1
ATOM 1368 O O . ASN A 1 205 ? 7.639 26.849 -42.263 1.00 20.39 205 ASN A O 1
ATOM 1373 N N . GLY A 1 206 ? 9.823 27.510 -42.298 1.00 22.71 206 GLY A N 1
ATOM 1374 C CA . GLY A 1 206 ? 9.627 28.882 -41.866 1.00 23.94 206 GLY A CA 1
ATOM 1375 C C . GLY A 1 206 ? 8.700 29.700 -42.760 1.00 23.79 206 GLY A C 1
ATOM 1376 O O . GLY A 1 206 ? 8.190 30.715 -42.290 1.00 24.60 206 GLY A O 1
ATOM 1377 N N . GLN A 1 207 ? 8.467 29.274 -44.011 1.00 24.62 207 GLN A N 1
ATOM 1378 C CA . GLN A 1 207 ? 7.523 29.927 -44.915 1.00 25.36 207 GLN A CA 1
ATOM 1379 C C . GLN A 1 207 ? 6.077 29.727 -44.468 1.00 24.15 207 GLN A C 1
ATOM 1380 O O . GLN A 1 207 ? 5.172 30.445 -44.907 1.00 24.23 207 GLN A O 1
ATOM 1386 N N . ASP A 1 208 ? 5.834 28.726 -43.584 1.00 23.44 208 ASP A N 1
ATOM 1387 C CA . ASP A 1 208 ? 4.491 28.342 -43.195 1.00 22.36 208 ASP A CA 1
ATOM 1388 C C . ASP A 1 208 ? 4.164 28.981 -41.841 1.00 21.90 208 ASP A C 1
ATOM 1389 O O . ASP A 1 208 ? 4.936 28.864 -40.895 1.00 22.29 208 ASP A O 1
ATOM 1394 N N . VAL A 1 209 ? 2.995 29.600 -41.764 1.00 22.74 209 VAL A N 1
ATOM 1395 C CA . VAL A 1 209 ? 2.566 30.268 -40.545 1.00 21.04 209 VAL A CA 1
ATOM 1396 C C . VAL A 1 209 ? 1.950 29.260 -39.565 1.00 19.49 209 VAL A C 1
ATOM 1397 O O . VAL A 1 209 ? 1.158 28.366 -39.917 1.00 18.41 209 VAL A O 1
ATOM 1401 N N . ARG A 1 210 ? 2.282 29.501 -38.287 1.00 16.27 210 ARG A N 1
ATOM 1402 C CA . ARG A 1 210 ? 1.635 28.775 -37.199 1.00 16.34 210 ARG A CA 1
ATOM 1403 C C . ARG A 1 210 ? 1.151 29.823 -36.187 1.00 13.75 210 ARG A C 1
ATOM 1404 O O . ARG A 1 210 ? 1.848 30.795 -35.925 1.00 15.61 210 ARG A O 1
ATOM 1412 N N . GLU A 1 211 ? -0.051 29.634 -35.646 1.00 14.14 211 GLU A N 1
ATOM 1413 C CA . GLU A 1 211 ? -0.748 30.590 -34.786 1.00 14.46 211 GLU A CA 1
ATOM 1414 C C . GLU A 1 211 ? -1.655 29.806 -33.839 1.00 14.14 211 GLU A C 1
ATOM 1415 O O . GLU A 1 211 ? -2.421 28.928 -34.247 1.00 15.26 211 GLU A O 1
ATOM 1421 N N . ALA A 1 212 ? -1.659 30.226 -32.579 1.00 13.87 212 ALA A N 1
ATOM 1422 C CA . ALA A 1 212 ? -2.608 29.655 -31.640 1.00 13.22 212 ALA A CA 1
ATOM 1423 C C . ALA A 1 212 ? -2.905 30.651 -30.527 1.00 13.62 212 ALA A C 1
ATOM 1424 O O . ALA A 1 212 ? -2.347 31.756 -30.507 1.00 14.29 212 ALA A O 1
ATOM 1426 N N . ARG A 1 213 ? -3.835 30.263 -29.661 1.00 13.14 213 ARG A N 1
ATOM 1427 C CA . ARG A 1 213 ? -4.362 31.106 -28.603 1.00 13.62 213 ARG A CA 1
ATOM 1428 C C . ARG A 1 213 ? -4.325 30.318 -27.297 1.00 14.31 213 ARG A C 1
ATOM 1429 O O . ARG A 1 213 ? -4.555 29.099 -27.288 1.00 13.69 213 ARG A O 1
ATOM 1437 N N . VAL A 1 214 ? -4.146 31.045 -26.191 1.00 13.98 214 VAL A N 1
ATOM 1438 C CA . VAL A 1 214 ? -4.220 30.388 -24.897 1.00 13.95 214 VAL A CA 1
ATOM 1439 C C . VAL A 1 214 ? -4.958 31.276 -23.907 1.00 15.43 214 VAL A C 1
ATOM 1440 O O . VAL A 1 214 ? -4.935 32.504 -24.006 1.00 14.57 214 VAL A O 1
ATOM 1444 N N . LYS A 1 215 ? -5.514 30.649 -22.874 1.00 12.82 215 LYS A N 1
ATOM 1445 C CA . LYS A 1 215 ? -6.138 31.336 -21.761 1.00 14.03 215 LYS A CA 1
ATOM 1446 C C . LYS A 1 215 ? -6.253 30.375 -20.569 1.00 13.98 215 LYS A C 1
ATOM 1447 O O . LYS A 1 215 ? -5.969 29.182 -20.716 1.00 11.76 215 LYS A O 1
ATOM 1453 N N . ASN A 1 216 ? -6.751 30.869 -19.449 1.00 14.18 216 ASN A N 1
ATOM 1454 C CA . ASN A 1 216 ? -7.125 30.017 -18.323 1.00 13.76 216 ASN A CA 1
ATOM 1455 C C . ASN A 1 216 ? -5.925 29.229 -17.801 1.00 14.57 216 ASN A C 1
ATOM 1456 O O . ASN A 1 216 ? -6.040 28.024 -17.474 1.00 13.17 216 ASN A O 1
ATOM 1461 N N . GLY A 1 217 ? -4.783 29.874 -17.690 1.00 13.77 217 GLY A N 1
ATOM 1462 C CA . GLY A 1 217 ? -3.593 29.303 -17.088 1.00 13.27 217 GLY A CA 1
ATOM 1463 C C . GLY A 1 217 ? -3.667 29.395 -15.572 1.00 14.13 217 GLY A C 1
ATOM 1464 O O . GLY A 1 217 ? -3.806 30.495 -15.022 1.00 13.54 217 GLY A O 1
ATOM 1465 N N . TYR A 1 218 ? -3.537 28.256 -14.909 1.00 12.76 218 TYR A N 1
ATOM 1466 C CA . TYR A 1 218 ? -3.575 28.140 -13.453 1.00 13.37 218 TYR A CA 1
ATOM 1467 C C . TYR A 1 218 ? -2.647 27.019 -12.979 1.00 12.37 218 TYR A C 1
ATOM 1468 O O . TYR A 1 218 ? -2.543 25.983 -13.621 1.00 13.77 218 TYR A O 1
ATOM 1477 N N . GLY A 1 219 ? -2.053 27.232 -11.798 1.00 13.70 219 GLY A N 1
ATOM 1478 C CA . GLY A 1 219 ? -1.353 26.179 -11.072 1.00 12.55 219 GLY A CA 1
ATOM 1479 C C . GLY A 1 219 ? -1.904 26.039 -9.661 1.00 13.04 219 GLY A C 1
ATOM 1480 O O . GLY A 1 219 ? -2.454 26.984 -9.112 1.00 13.68 219 GLY A O 1
ATOM 1481 N N . ARG A 1 220 ? -1.793 24.834 -9.120 1.00 13.43 220 ARG A N 1
ATOM 1482 C CA . ARG A 1 220 ? -2.099 24.584 -7.730 1.00 12.47 220 ARG A CA 1
ATOM 1483 C C . ARG A 1 220 ? -0.792 24.509 -6.937 1.00 12.39 220 ARG A C 1
ATOM 1484 O O . ARG A 1 220 ? 0.072 23.684 -7.221 1.00 13.24 220 ARG A O 1
ATOM 1492 N N . ASN A 1 221 ? -0.658 25.413 -5.974 1.00 13.98 221 ASN A N 1
ATOM 1493 C CA . ASN A 1 221 ? 0.569 25.555 -5.222 1.00 14.02 221 ASN A CA 1
ATOM 1494 C C . ASN A 1 221 ? 0.858 24.327 -4.344 1.00 14.49 221 ASN A C 1
ATOM 1495 O O . ASN A 1 221 ? -0.008 23.865 -3.597 1.00 15.10 221 ASN A O 1
ATOM 1500 N N . ILE A 1 222 ? 2.118 23.898 -4.338 1.00 15.43 222 ILE A N 1
ATOM 1501 C CA . ILE A 1 222 ? 2.577 22.920 -3.339 1.00 16.20 222 ILE A CA 1
ATOM 1502 C C . ILE A 1 222 ? 2.468 23.486 -1.921 1.00 18.16 222 ILE A C 1
ATOM 1503 O O . ILE A 1 222 ? 2.087 22.756 -1.006 1.00 19.73 222 ILE A O 1
ATOM 1508 N N . SER A 1 223 ? 2.760 24.758 -1.750 1.00 18.14 223 SER A N 1
ATOM 1509 C CA . SER A 1 223 ? 2.842 25.368 -0.422 1.00 20.37 223 SER A CA 1
ATOM 1510 C C . SER A 1 223 ? 1.527 25.272 0.362 1.00 22.15 223 SER A C 1
ATOM 1511 O O . SER A 1 223 ? 1.540 24.976 1.571 1.00 26.20 223 SER A O 1
ATOM 1514 N N . ASP A 1 224 ? 0.374 25.570 -0.252 1.00 19.31 224 ASP A N 1
ATOM 1515 C CA . ASP A 1 224 ? -0.873 25.738 0.488 1.00 22.47 224 ASP A CA 1
ATOM 1516 C C . ASP A 1 224 ? -2.088 25.153 -0.230 1.00 22.32 224 ASP A C 1
ATOM 1517 O O . ASP A 1 224 ? -3.215 25.331 0.223 1.00 22.54 224 ASP A O 1
ATOM 1522 N N . LYS A 1 225 ? -1.882 24.478 -1.373 1.00 19.63 225 LYS A N 1
ATOM 1523 C CA . LYS A 1 225 ? -2.948 23.844 -2.156 1.00 20.03 225 LYS A CA 1
ATOM 1524 C C . LYS A 1 225 ? -3.962 24.873 -2.680 1.00 19.73 225 LYS A C 1
ATOM 1525 O O . LYS A 1 225 ? -5.033 24.495 -3.134 1.00 20.44 225 LYS A O 1
ATOM 1531 N N . LYS A 1 226 ? -3.572 26.147 -2.688 1.00 18.26 226 LYS A N 1
ATOM 1532 C CA . LYS A 1 226 ? -4.385 27.195 -3.299 1.00 18.96 226 LYS A CA 1
ATOM 1533 C C . LYS A 1 226 ? -3.958 27.352 -4.759 1.00 16.19 226 LYS A C 1
ATOM 1534 O O . LYS A 1 226 ? -2.853 26.978 -5.161 1.00 16.22 226 LYS A O 1
ATOM 1540 N N . TRP A 1 227 ? -4.829 27.962 -5.549 1.00 16.26 227 TRP A N 1
ATOM 1541 C CA . TRP A 1 227 ? -4.565 28.209 -6.954 1.00 16.27 227 TRP A CA 1
ATOM 1542 C C . TRP A 1 227 ? -3.844 29.539 -7.164 1.00 16.69 227 TRP A C 1
ATOM 1543 O O . TRP A 1 227 ? -4.121 30.519 -6.463 1.00 17.65 227 TRP A O 1
ATOM 1554 N N . THR A 1 228 ? -2.901 29.516 -8.092 1.00 14.91 228 THR A N 1
ATOM 1555 C CA . THR A 1 228 ? -2.231 30.681 -8.655 1.00 14.64 228 THR A CA 1
ATOM 1556 C C . THR A 1 228 ? -2.780 30.896 -10.057 1.00 14.63 228 THR A C 1
ATOM 1557 O O . THR A 1 228 ? -2.848 29.961 -10.866 1.00 15.35 228 THR A O 1
ATOM 1561 N N . SER A 1 229 ? -3.231 32.122 -10.346 1.00 15.50 229 SER A N 1
ATOM 1562 C CA . SER A 1 229 ? -3.777 32.459 -11.652 1.00 16.69 229 SER A CA 1
ATOM 1563 C C . SER A 1 229 ? -2.728 33.153 -12.501 1.00 16.75 229 SER A C 1
ATOM 1564 O O . SER A 1 229 ? -2.170 34.179 -12.085 1.00 16.48 229 SER A O 1
ATOM 1567 N N . TRP A 1 230 ? -2.447 32.600 -13.693 1.00 14.31 230 TRP A N 1
ATOM 1568 C CA . TRP A 1 230 ? -1.457 33.177 -14.588 1.00 15.20 230 TRP A CA 1
ATOM 1569 C C . TRP A 1 230 ? -2.133 34.238 -15.470 1.00 15.94 230 TRP A C 1
ATOM 1570 O O . TRP A 1 230 ? -2.193 34.106 -16.692 1.00 16.00 230 TRP A O 1
ATOM 1581 N N . ASN A 1 231 ? -2.670 35.270 -14.827 1.00 17.25 231 ASN A N 1
ATOM 1582 C CA . ASN A 1 231 ? -3.495 36.246 -15.556 1.00 19.04 231 ASN A CA 1
ATOM 1583 C C . ASN A 1 231 ? -2.624 37.187 -16.366 1.00 19.07 231 ASN A C 1
ATOM 1584 O O . ASN A 1 231 ? -3.100 37.704 -17.373 1.00 20.12 231 ASN A O 1
ATOM 1589 N N . THR A 1 232 ? -1.360 37.345 -15.968 1.00 17.59 232 THR A N 1
ATOM 1590 C CA . THR A 1 232 ? -0.392 38.169 -16.680 1.00 19.06 232 THR A CA 1
ATOM 1591 C C . THR A 1 232 ? 0.723 37.255 -17.212 1.00 19.57 232 THR A C 1
ATOM 1592 O O . THR A 1 232 ? 1.330 36.512 -16.435 1.00 18.18 232 THR A O 1
ATOM 1596 N N . GLN A 1 233 ? 0.964 37.306 -18.523 1.00 16.57 233 GLN A N 1
ATOM 1597 C CA . GLN A 1 233 ? 2.001 36.523 -19.161 1.00 17.12 233 GLN A CA 1
ATOM 1598 C C . GLN A 1 233 ? 2.760 37.384 -20.168 1.00 18.65 233 GLN A C 1
ATOM 1599 O O . GLN A 1 233 ? 2.175 38.289 -20.800 1.00 18.49 233 GLN A O 1
ATOM 1605 N N . SER A 1 234 ? 4.009 37.011 -20.417 1.00 17.77 234 SER A N 1
ATOM 1606 C CA . SER A 1 234 ? 4.856 37.672 -21.395 1.00 19.94 234 SER A CA 1
ATOM 1607 C C . SER A 1 234 ? 4.953 36.840 -22.675 1.00 18.41 234 SER A C 1
ATOM 1608 O O . SER A 1 234 ? 5.205 35.638 -22.621 1.00 18.59 234 SER A O 1
ATOM 1611 N N . ILE A 1 235 ? 4.806 37.468 -23.850 1.00 18.01 235 ILE A N 1
ATOM 1612 C CA . ILE A 1 235 ? 4.968 36.830 -25.139 1.00 16.13 235 ILE A CA 1
ATOM 1613 C C . ILE A 1 235 ? 6.275 37.335 -25.722 1.00 18.81 235 ILE A C 1
ATOM 1614 O O . ILE A 1 235 ? 6.455 38.560 -25.848 1.00 20.58 235 ILE A O 1
ATOM 1619 N N . GLU A 1 236 ? 7.188 36.426 -26.045 1.00 18.01 236 GLU A N 1
ATOM 1620 C CA . GLU A 1 236 ? 8.534 36.808 -26.407 1.00 18.27 236 GLU A CA 1
ATOM 1621 C C . GLU A 1 236 ? 9.061 35.866 -27.466 1.00 20.02 236 GLU A C 1
ATOM 1622 O O . GLU A 1 236 ? 9.100 34.639 -27.274 1.00 19.93 236 GLU A O 1
ATOM 1628 N N . GLY A 1 237 ? 9.537 36.411 -28.587 1.00 19.64 237 GLY A N 1
ATOM 1629 C CA . GLY A 1 237 ? 10.218 35.587 -29.570 1.00 18.99 237 GLY A CA 1
ATOM 1630 C C . GLY A 1 237 ? 11.516 35.013 -29.010 1.00 18.36 237 GLY A C 1
ATOM 1631 O O . GLY A 1 237 ? 12.182 35.661 -28.210 1.00 20.11 237 GLY A O 1
ATOM 1632 N N . GLN A 1 238 ? 11.819 33.779 -29.439 1.00 19.08 238 GLN A N 1
ATOM 1633 C CA . GLN A 1 238 ? 12.997 33.061 -28.977 1.00 21.10 238 GLN A CA 1
ATOM 1634 C C . GLN A 1 238 ? 14.295 33.752 -29.407 1.00 22.95 238 GLN A C 1
ATOM 1635 O O . GLN A 1 238 ? 15.281 33.711 -28.662 1.00 22.81 238 GLN A O 1
ATOM 1641 N N . GLU A 1 239 ? 14.284 34.349 -30.606 1.00 22.63 239 GLU A N 1
ATOM 1642 C CA . GLU A 1 239 ? 15.471 34.963 -31.218 1.00 22.53 239 GLU A CA 1
ATOM 1643 C C . GLU A 1 239 ? 15.267 36.473 -31.170 1.00 26.60 239 GLU A C 1
ATOM 1644 O O . GLU A 1 239 ? 14.454 37.012 -31.921 1.00 23.68 239 GLU A O 1
ATOM 1650 N N . PRO A 1 240 ? 15.953 37.203 -30.268 1.00 24.79 240 PRO A N 1
ATOM 1651 C CA . PRO A 1 240 ? 15.771 38.651 -30.173 1.00 27.02 240 PRO A CA 1
ATOM 1652 C C . PRO A 1 240 ? 16.007 39.406 -31.482 1.00 24.79 240 PRO A C 1
ATOM 1653 O O . PRO A 1 240 ? 15.456 40.503 -31.663 1.00 23.83 240 PRO A O 1
ATOM 1657 N N . LEU A 1 241 ? 16.835 38.846 -32.377 1.00 26.19 241 LEU A N 1
ATOM 1658 C CA . LEU A 1 241 ? 17.190 39.538 -33.620 1.00 27.41 241 LEU A CA 1
ATOM 1659 C C . LEU A 1 241 ? 16.314 39.088 -34.796 1.00 24.88 241 LEU A C 1
ATOM 1660 O O . LEU A 1 241 ? 16.553 39.456 -35.946 1.00 24.10 241 LEU A O 1
ATOM 1665 N N . ASN A 1 242 ? 15.287 38.271 -34.512 1.00 22.32 242 ASN A N 1
ATOM 1666 C CA . ASN A 1 242 ? 14.386 37.765 -35.525 1.00 19.77 242 ASN A CA 1
ATOM 1667 C C . ASN A 1 242 ? 12.968 38.213 -35.163 1.00 22.38 242 ASN A C 1
ATOM 1668 O O . ASN A 1 242 ? 12.436 37.844 -34.109 1.00 23.14 242 ASN A O 1
ATOM 1673 N N . ASN A 1 243 ? 12.373 39.053 -36.025 1.00 21.82 243 ASN A N 1
ATOM 1674 C CA . ASN A 1 243 ? 11.044 39.603 -35.768 1.00 19.10 243 ASN A CA 1
ATOM 1675 C C . ASN A 1 243 ? 9.947 38.930 -36.609 1.00 18.51 243 ASN A C 1
ATOM 1676 O O . ASN A 1 243 ? 8.841 39.448 -36.769 1.00 17.97 243 ASN A O 1
ATOM 1681 N N . ASN A 1 244 ? 10.200 37.717 -37.105 1.00 18.05 244 ASN A N 1
ATOM 1682 C CA . ASN A 1 244 ? 9.263 36.984 -37.949 1.00 18.17 244 ASN A CA 1
ATOM 1683 C C . ASN A 1 244 ? 8.243 36.177 -37.124 1.00 19.26 244 ASN A C 1
ATOM 1684 O O . ASN A 1 244 ? 8.048 34.957 -37.354 1.00 17.95 244 ASN A O 1
ATOM 1689 N N . TRP A 1 245 ? 7.550 36.923 -36.248 1.00 16.82 245 TRP A N 1
ATOM 1690 C CA . TRP A 1 245 ? 6.558 36.389 -35.314 1.00 16.69 245 TRP A CA 1
ATOM 1691 C C . TRP A 1 245 ? 5.774 37.589 -34.786 1.00 19.23 245 TRP A C 1
ATOM 1692 O O . TRP A 1 245 ? 6.164 38.757 -35.003 1.00 17.24 245 TRP A O 1
ATOM 1703 N N . ASP A 1 246 ? 4.663 37.335 -34.091 1.00 16.45 246 ASP A N 1
ATOM 1704 C CA . ASP A 1 246 ? 3.883 38.411 -33.513 1.00 16.75 246 ASP A CA 1
ATOM 1705 C C . ASP A 1 246 ? 3.054 37.846 -32.375 1.00 18.29 246 ASP A C 1
ATOM 1706 O O . ASP A 1 246 ? 2.934 36.633 -32.230 1.00 18.97 246 ASP A O 1
ATOM 1711 N N . GLY A 1 247 ? 2.514 38.747 -31.562 1.00 17.02 247 GLY A N 1
ATOM 1712 C CA . GLY A 1 247 ? 1.667 38.306 -30.467 1.00 17.33 247 GLY A CA 1
ATOM 1713 C C . GLY A 1 247 ? 0.817 39.457 -29.968 1.00 16.52 247 GLY A C 1
ATOM 1714 O O . GLY A 1 247 ? 1.136 40.641 -30.232 1.00 17.69 247 GLY A O 1
ATOM 1715 N N . GLY A 1 248 ? -0.224 39.124 -29.204 1.00 17.04 248 GLY A N 1
ATOM 1716 C CA . GLY A 1 248 ? -1.087 40.135 -28.616 1.00 17.46 248 GLY A CA 1
ATOM 1717 C C . GLY A 1 248 ? -2.121 39.461 -27.733 1.00 18.54 248 GLY A C 1
ATOM 1718 O O . GLY A 1 248 ? -1.971 38.265 -27.392 1.00 16.31 248 GLY A O 1
ATOM 1719 N N . ALA A 1 249 ? -3.143 40.230 -27.351 1.00 19.01 249 ALA A N 1
ATOM 1720 C CA . ALA A 1 249 ? -4.189 39.719 -26.483 1.00 19.25 249 ALA A CA 1
ATOM 1721 C C . ALA A 1 249 ? -5.504 40.366 -26.867 1.00 23.57 249 ALA A C 1
ATOM 1722 O O . ALA A 1 249 ? -5.534 41.523 -27.293 1.00 24.68 249 ALA A O 1
ATOM 1724 N N . THR A 1 250 ? -6.569 39.604 -26.710 1.00 19.02 250 THR A N 1
ATOM 1725 C CA . THR A 1 250 ? -7.912 40.143 -26.628 1.00 19.33 250 THR A CA 1
ATOM 1726 C C . THR A 1 250 ? -8.301 40.156 -25.148 1.00 22.14 250 THR A C 1
ATOM 1727 O O . THR A 1 250 ? -7.496 39.815 -24.291 1.00 23.84 250 THR A O 1
ATOM 1731 N N . SER A 1 251 ? -9.547 40.526 -24.855 1.00 25.92 251 SER A N 1
ATOM 1732 C CA . SER A 1 251 ? -10.067 40.427 -23.500 1.00 25.82 251 SER A CA 1
ATOM 1733 C C . SER A 1 251 ? -10.082 38.971 -23.038 1.00 24.07 251 SER A C 1
ATOM 1734 O O . SER A 1 251 ? -10.002 38.729 -21.828 1.00 30.57 251 SER A O 1
ATOM 1737 N N . GLU A 1 252 ? -10.163 38.024 -23.980 1.00 22.72 252 GLU A N 1
ATOM 1738 C CA . GLU A 1 252 ? -10.414 36.621 -23.659 1.00 23.09 252 GLU A CA 1
ATOM 1739 C C . GLU A 1 252 ? -9.138 35.769 -23.693 1.00 22.11 252 GLU A C 1
ATOM 1740 O O . GLU A 1 252 ? -9.030 34.835 -22.880 1.00 20.80 252 GLU A O 1
ATOM 1746 N N . TYR A 1 253 ? -8.196 36.043 -24.606 1.00 17.82 253 TYR A N 1
ATOM 1747 C CA . TYR A 1 253 ? -7.061 35.136 -24.784 1.00 16.57 253 TYR A CA 1
ATOM 1748 C C . TYR A 1 253 ? -5.802 35.875 -25.223 1.00 16.72 253 TYR A C 1
ATOM 1749 O O . TYR A 1 253 ? -5.857 36.989 -25.756 1.00 16.52 253 TYR A O 1
ATOM 1758 N N . LEU A 1 254 ? -4.645 35.236 -24.992 1.00 15.07 254 LEU A N 1
ATOM 1759 C CA . LEU A 1 254 ? -3.392 35.584 -25.639 1.00 16.11 254 LEU A CA 1
ATOM 1760 C C . LEU A 1 254 ? -3.276 34.854 -26.970 1.00 14.90 254 LEU A C 1
ATOM 1761 O O . LEU A 1 254 ? -3.706 33.712 -27.116 1.00 15.33 254 LEU A O 1
ATOM 1766 N N . TRP A 1 255 ? -2.715 35.499 -27.994 1.00 15.61 255 TRP A N 1
ATOM 1767 C CA . TRP A 1 255 ? -2.456 34.850 -29.268 1.00 15.74 255 TRP A CA 1
ATOM 1768 C C . TRP A 1 255 ? -1.012 35.112 -29.701 1.00 15.07 255 TRP A C 1
ATOM 1769 O O . TRP A 1 255 ? -0.377 36.070 -29.255 1.00 15.30 255 TRP A O 1
ATOM 1780 N N . PHE A 1 256 ? -0.487 34.218 -30.544 1.00 15.02 256 PHE A N 1
ATOM 1781 C CA . PHE A 1 256 ? 0.874 34.319 -31.010 1.00 15.17 256 PHE A CA 1
ATOM 1782 C C . PHE A 1 256 ? 0.934 33.596 -32.328 1.00 14.87 256 PHE A C 1
ATOM 1783 O O . PHE A 1 256 ? 0.164 32.680 -32.602 1.00 16.35 256 PHE A O 1
ATOM 1791 N N . LYS A 1 257 ? 1.896 34.038 -33.155 1.00 16.00 257 LYS A N 1
ATOM 1792 C CA . LYS A 1 257 ? 2.109 33.438 -34.444 1.00 15.83 257 LYS A CA 1
ATOM 1793 C C . LYS A 1 257 ? 3.564 33.609 -34.849 1.00 15.97 257 LYS A C 1
ATOM 1794 O O . LYS A 1 257 ? 4.294 34.439 -34.328 1.00 16.48 257 LYS A O 1
ATOM 1800 N N . ALA A 1 258 ? 3.976 32.749 -35.784 1.00 15.89 258 ALA A N 1
ATOM 1801 C CA . ALA A 1 258 ? 5.324 32.788 -36.297 1.00 15.93 258 ALA A CA 1
ATOM 1802 C C . ALA A 1 258 ? 5.361 32.201 -37.690 1.00 17.36 258 ALA A C 1
ATOM 1803 O O . ALA A 1 258 ? 4.536 31.390 -38.060 1.00 16.82 258 ALA A O 1
ATOM 1805 N N . GLY A 1 259 ? 6.376 32.639 -38.444 1.00 17.63 259 GLY A N 1
ATOM 1806 C CA . GLY A 1 259 ? 6.568 32.128 -39.792 1.00 19.28 259 GLY A CA 1
ATOM 1807 C C . GLY A 1 259 ? 5.844 32.957 -40.854 1.00 19.56 259 GLY A C 1
ATOM 1808 O O . GLY A 1 259 ? 5.079 33.857 -40.586 1.00 18.67 259 GLY A O 1
ATOM 1809 N N . GLY A 1 260 ? 6.090 32.597 -42.100 1.00 21.61 260 GLY A N 1
ATOM 1810 C CA . GLY A 1 260 ? 5.501 33.301 -43.234 1.00 21.58 260 GLY A CA 1
ATOM 1811 C C . GLY A 1 260 ? 5.765 34.797 -43.139 1.00 18.97 260 GLY A C 1
ATOM 1812 O O . GLY A 1 260 ? 6.894 35.204 -42.904 1.00 22.54 260 GLY A O 1
ATOM 1813 N N . ASP A 1 261 ? 4.707 35.585 -43.359 1.00 22.41 261 ASP A N 1
ATOM 1814 C CA . ASP A 1 261 ? 4.804 37.040 -43.384 1.00 24.17 261 ASP A CA 1
ATOM 1815 C C . ASP A 1 261 ? 4.582 37.634 -41.995 1.00 22.66 261 ASP A C 1
ATOM 1816 O O . ASP A 1 261 ? 4.415 38.849 -41.870 1.00 23.05 261 ASP A O 1
ATOM 1821 N N . SER A 1 262 ? 4.545 36.808 -40.927 1.00 20.86 262 SER A N 1
ATOM 1822 C CA . SER A 1 262 ? 4.478 37.353 -39.581 1.00 19.71 262 SER A CA 1
ATOM 1823 C C . SER A 1 262 ? 5.569 38.401 -39.336 1.00 18.30 262 SER A C 1
ATOM 1824 O O . SER A 1 262 ? 6.735 38.159 -39.659 1.00 19.11 262 SER A O 1
ATOM 1827 N N . ARG A 1 263 ? 5.227 39.540 -38.705 1.00 19.05 263 ARG A N 1
ATOM 1828 C CA . ARG A 1 263 ? 6.226 40.517 -38.319 1.00 18.73 263 ARG A CA 1
ATOM 1829 C C . ARG A 1 263 ? 5.769 41.223 -37.051 1.00 17.85 263 ARG A C 1
ATOM 1830 O O . ARG A 1 263 ? 4.619 41.641 -36.968 1.00 17.37 263 ARG A O 1
ATOM 1838 N N . SER A 1 264 ? 6.663 41.286 -36.067 1.00 17.04 264 SER A N 1
ATOM 1839 C CA . SER A 1 264 ? 6.291 41.694 -34.739 1.00 16.97 264 SER A CA 1
ATOM 1840 C C . SER A 1 264 ? 5.718 43.100 -34.692 1.00 17.21 264 SER A C 1
ATOM 1841 O O . SER A 1 264 ? 6.297 44.028 -35.258 1.00 17.19 264 SER A O 1
ATOM 1844 N N . THR A 1 265 ? 4.634 43.271 -33.935 1.00 16.11 265 THR A N 1
ATOM 1845 C CA . THR A 1 265 ? 4.062 44.566 -33.588 1.00 17.44 265 THR A CA 1
ATOM 1846 C C . THR A 1 265 ? 4.388 44.949 -32.158 1.00 17.49 265 THR A C 1
ATOM 1847 O O . THR A 1 265 ? 3.856 45.946 -31.662 1.00 18.86 265 THR A O 1
ATOM 1851 N N . ILE A 1 266 ? 5.208 44.116 -31.453 1.00 17.76 266 ILE A N 1
ATOM 1852 C CA . ILE A 1 266 ? 5.452 44.321 -30.036 1.00 18.44 266 ILE A CA 1
ATOM 1853 C C . ILE A 1 266 ? 6.957 44.270 -29.732 1.00 19.34 266 ILE A C 1
ATOM 1854 O O . ILE A 1 266 ? 7.353 43.935 -28.595 1.00 20.02 266 ILE A O 1
ATOM 1859 N N . GLY A 1 267 ? 7.806 44.627 -30.717 1.00 18.62 267 GLY A N 1
ATOM 1860 C CA . GLY A 1 267 ? 9.251 44.583 -30.551 1.00 18.18 267 GLY A CA 1
ATOM 1861 C C . GLY A 1 267 ? 9.717 43.156 -30.230 1.00 20.12 267 GLY A C 1
ATOM 1862 O O . GLY A 1 267 ? 9.261 42.218 -30.860 1.00 19.12 267 GLY A O 1
ATOM 1863 N N . THR A 1 268 ? 10.581 43.020 -29.225 1.00 19.25 268 THR A N 1
ATOM 1864 C CA . THR A 1 268 ? 11.084 41.699 -28.846 1.00 20.65 268 THR A CA 1
ATOM 1865 C C . THR A 1 268 ? 10.104 40.946 -27.948 1.00 20.74 268 THR A C 1
ATOM 1866 O O . THR A 1 268 ? 10.306 39.740 -27.729 1.00 19.52 268 THR A O 1
ATOM 1870 N N . GLY A 1 269 ? 9.100 41.624 -27.393 1.00 19.21 269 GLY A N 1
ATOM 1871 C CA . GLY A 1 269 ? 8.142 40.956 -26.541 1.00 21.07 269 GLY A CA 1
ATOM 1872 C C . GLY A 1 269 ? 7.370 41.940 -25.684 1.00 20.14 269 GLY A C 1
ATOM 1873 O O . GLY A 1 269 ? 7.780 43.087 -25.517 1.00 21.19 269 GLY A O 1
ATOM 1874 N N . LYS A 1 270 ? 6.265 41.492 -25.115 1.00 19.24 270 LYS A N 1
ATOM 1875 C CA . LYS A 1 270 ? 5.437 42.342 -24.285 1.00 20.40 270 LYS A CA 1
ATOM 1876 C C . LYS A 1 270 ? 4.637 41.472 -23.326 1.00 20.73 270 LYS A C 1
ATOM 1877 O O . LYS A 1 270 ? 4.306 40.334 -23.650 1.00 18.09 270 LYS A O 1
ATOM 1883 N N . THR A 1 271 ? 4.279 42.077 -22.198 1.00 21.33 271 THR A N 1
ATOM 1884 C CA . THR A 1 271 ? 3.396 41.467 -21.222 1.00 22.14 271 THR A CA 1
ATOM 1885 C C . THR A 1 271 ? 1.933 41.896 -21.420 1.00 23.09 271 THR A C 1
ATOM 1886 O O . THR A 1 271 ? 1.637 43.061 -21.726 1.00 21.91 271 THR A O 1
ATOM 1890 N N . PHE A 1 272 ? 1.019 40.926 -21.257 1.00 19.99 272 PHE A N 1
ATOM 1891 C CA . PHE A 1 272 ? -0.415 41.123 -21.382 1.00 20.74 272 PHE A CA 1
ATOM 1892 C C . PHE A 1 272 ? -1.138 40.538 -20.177 1.00 24.04 272 PHE A C 1
ATOM 1893 O O . PHE A 1 272 ? -0.674 39.553 -19.595 1.00 24.29 272 PHE A O 1
ATOM 1901 N N . THR A 1 273 ? -2.310 41.098 -19.872 1.00 22.68 273 THR A N 1
ATOM 1902 C CA . THR A 1 273 ? -3.139 40.663 -18.763 1.00 21.74 273 THR A CA 1
ATOM 1903 C C . THR A 1 273 ? -4.535 40.294 -19.266 1.00 24.14 273 THR A C 1
ATOM 1904 O O . THR A 1 273 ? -5.166 41.066 -20.012 1.00 24.01 273 THR A O 1
ATOM 1908 N N . LEU A 1 274 ? -5.004 39.110 -18.874 1.00 23.56 274 LEU A N 1
ATOM 1909 C CA . LEU A 1 274 ? -6.346 38.617 -19.158 1.00 23.88 274 LEU A CA 1
ATOM 1910 C C . LEU A 1 274 ? -7.232 38.822 -17.925 1.00 30.25 274 LEU A C 1
ATOM 1911 O O . LEU A 1 274 ? -6.778 38.625 -16.799 1.00 36.31 274 LEU A O 1
ATOM 1916 N N . ASN A 1 275 ? -8.532 39.004 -18.142 1.00 31.97 275 ASN A N 1
ATOM 1917 C CA . ASN A 1 275 ? -9.459 39.189 -17.032 1.00 38.06 275 ASN A CA 1
ATOM 1918 C C . ASN A 1 275 ? -10.001 37.849 -16.525 1.00 36.85 275 ASN A C 1
ATOM 1919 O O . ASN A 1 275 ? -11.191 37.688 -16.286 1.00 30.79 275 ASN A O 1
ATOM 1924 N N . GLN A 1 276 ? -9.139 36.863 -16.289 1.00 31.76 276 GLN A N 1
ATOM 1925 C CA . GLN A 1 276 ? -9.670 35.587 -15.833 1.00 27.78 276 GLN A CA 1
ATOM 1926 C C . GLN A 1 276 ? -9.898 35.636 -14.330 1.00 24.78 276 GLN A C 1
ATOM 1927 O O . GLN A 1 276 ? -9.247 36.357 -13.569 1.00 26.86 276 GLN A O 1
ATOM 1933 N N . PRO A 1 277 ? -10.825 34.811 -13.816 1.00 25.42 277 PRO A N 1
ATOM 1934 C CA . PRO A 1 277 ? -11.043 34.787 -12.385 1.00 27.01 277 PRO A CA 1
ATOM 1935 C C . PRO A 1 277 ? -9.793 34.327 -11.637 1.00 27.54 277 PRO A C 1
ATOM 1936 O O . PRO A 1 277 ? -8.998 33.532 -12.156 1.00 26.17 277 PRO A O 1
ATOM 1940 N N . SER A 1 278 ? -9.639 34.835 -10.415 1.00 27.78 278 SER A N 1
ATOM 1941 C CA . SER A 1 278 ? -8.560 34.454 -9.520 1.00 29.80 278 SER A CA 1
ATOM 1942 C C . SER A 1 278 ? -8.584 32.946 -9.217 1.00 26.86 278 SER A C 1
ATOM 1943 O O . SER A 1 278 ? -7.527 32.322 -9.018 1.00 23.40 278 SER A O 1
ATOM 1946 N N . GLN A 1 279 ? -9.806 32.381 -9.217 1.00 27.27 279 GLN A N 1
ATOM 1947 C CA . GLN A 1 279 ? -10.035 30.960 -9.028 1.00 30.89 279 GLN A CA 1
ATOM 1948 C C . GLN A 1 279 ? -10.471 30.305 -10.328 1.00 33.16 279 GLN A C 1
ATOM 1949 O O . GLN A 1 279 ? -11.338 30.797 -11.044 1.00 32.19 279 GLN A O 1
ATOM 1955 N N . PRO A 1 280 ? -9.892 29.137 -10.647 1.00 26.51 280 PRO A N 1
ATOM 1956 C CA . PRO A 1 280 ? -10.284 28.396 -11.844 1.00 29.87 280 PRO A CA 1
ATOM 1957 C C . PRO A 1 280 ? -11.707 27.863 -11.708 1.00 29.98 280 PRO A C 1
ATOM 1958 O O . PRO A 1 280 ? -12.173 27.610 -10.600 1.00 29.95 280 PRO A O 1
ATOM 1962 N N . GLU A 1 281 ? -12.382 27.686 -12.848 1.00 32.81 281 GLU A N 1
ATOM 1963 C CA . GLU A 1 281 ? -13.712 27.093 -12.831 1.00 36.75 281 GLU A CA 1
ATOM 1964 C C . GLU A 1 281 ? -13.524 25.580 -12.895 1.00 31.74 281 GLU A C 1
ATOM 1965 O O . GLU A 1 281 ? -13.052 25.042 -13.899 1.00 41.00 281 G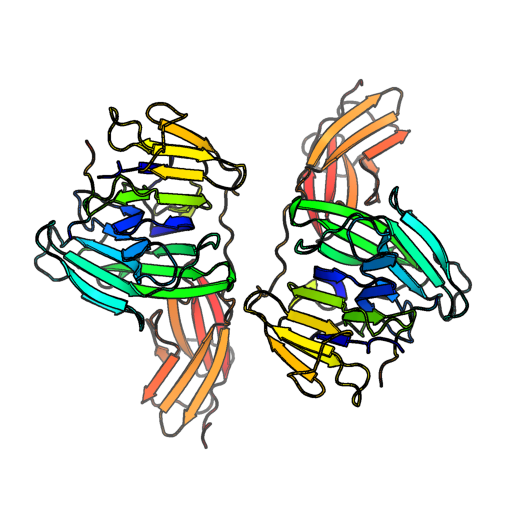LU A O 1
ATOM 1971 N N . ILE A 1 282 ? -13.857 24.935 -11.775 1.00 27.09 282 ILE A N 1
ATOM 1972 C CA . ILE A 1 282 ? -13.701 23.505 -11.553 1.00 28.80 282 ILE A CA 1
ATOM 1973 C C . ILE A 1 282 ? -15.098 22.899 -11.501 1.00 24.26 282 ILE A C 1
ATOM 1974 O O . ILE A 1 282 ? -15.942 23.325 -10.711 1.00 24.04 282 ILE A O 1
ATOM 1979 N N . GLY A 1 283 ? -15.290 21.889 -12.345 1.00 21.08 283 GLY A N 1
ATOM 1980 C CA . GLY A 1 283 ? -16.530 21.156 -12.388 1.00 20.98 283 GLY A CA 1
ATOM 1981 C C . GLY A 1 283 ? -16.706 20.265 -11.172 1.00 21.33 283 GLY A C 1
ATOM 1982 O O . GLY A 1 283 ? -15.996 20.387 -10.175 1.00 22.46 283 GLY A O 1
ATOM 1983 N N . LYS A 1 284 ? -17.687 19.403 -11.269 1.00 20.32 284 LYS A N 1
ATOM 1984 C CA . LYS A 1 284 ? -18.038 18.508 -10.184 1.00 19.38 284 LYS A CA 1
ATOM 1985 C C . LYS A 1 284 ? -17.832 17.054 -10.608 1.00 16.25 284 LYS A C 1
ATOM 1986 O O . LYS A 1 284 ? -17.991 16.698 -11.783 1.00 15.81 284 LYS A O 1
ATOM 1992 N N . LEU A 1 285 ? -17.465 16.232 -9.620 1.00 14.58 285 LEU A N 1
ATOM 1993 C CA . LEU A 1 285 ? -17.400 14.785 -9.759 1.00 14.69 285 LEU A CA 1
ATOM 1994 C C . LEU A 1 285 ? -18.808 14.210 -9.619 1.00 15.59 285 LEU A C 1
ATOM 1995 O O . LEU A 1 285 ? -19.563 14.542 -8.710 1.00 15.99 285 LEU A O 1
ATOM 2000 N N . ASP A 1 286 ? -19.163 13.326 -10.547 1.00 15.97 286 ASP A N 1
ATOM 2001 C CA . ASP A 1 286 ? -20.524 12.790 -10.621 1.00 18.01 286 ASP A CA 1
ATOM 2002 C C . ASP A 1 286 ? -20.403 11.417 -11.257 1.00 15.76 286 ASP A C 1
ATOM 2003 O O . ASP A 1 286 ? -19.803 11.298 -12.344 1.00 16.27 286 ASP A O 1
ATOM 2008 N N . TYR A 1 287 ? -20.954 10.414 -10.581 1.00 14.86 287 TYR A N 1
ATOM 2009 C CA . TYR A 1 287 ? -20.891 9.056 -11.091 1.00 14.61 287 TYR A CA 1
ATOM 2010 C C . TYR A 1 287 ? -22.128 8.275 -10.710 1.00 17.31 287 TYR A C 1
ATOM 2011 O O . TYR A 1 287 ? -22.823 8.651 -9.760 1.00 17.27 287 TYR A O 1
ATOM 2020 N N . ASP A 1 288 ? -22.331 7.199 -11.458 1.00 17.80 288 ASP A N 1
ATOM 2021 C CA . ASP A 1 288 ? -23.369 6.232 -11.158 1.00 17.83 288 ASP A CA 1
ATOM 2022 C C . ASP A 1 288 ? -22.727 4.908 -10.797 1.00 16.36 288 ASP A C 1
ATOM 2023 O O . ASP A 1 288 ? -21.941 4.375 -11.578 1.00 17.20 288 ASP A O 1
ATOM 2028 N N . VAL A 1 289 ? -23.161 4.309 -9.692 1.00 16.21 289 VAL A N 1
ATOM 2029 C CA . VAL A 1 289 ? -22.776 2.962 -9.340 1.00 17.11 289 VAL A CA 1
ATOM 2030 C C . VAL A 1 289 ? -23.554 1.984 -10.225 1.00 19.14 289 VAL A C 1
ATOM 2031 O O . VAL A 1 289 ? -24.782 2.127 -10.332 1.00 21.58 289 VAL A O 1
ATOM 2035 N N . LYS A 1 290 ? -22.843 1.046 -10.867 1.00 17.54 290 LYS A N 1
ATOM 2036 C CA . LYS A 1 290 ? -23.410 0.170 -11.886 1.00 19.71 290 LYS A CA 1
ATOM 2037 C C . LYS A 1 290 ? -23.636 -1.246 -11.382 1.00 20.72 290 LYS A C 1
ATOM 2038 O O . LYS A 1 290 ? -24.492 -1.944 -11.904 1.00 24.07 290 LYS A O 1
ATOM 2044 N N . SER A 1 291 ? -22.824 -1.694 -10.433 1.00 18.95 291 SER A N 1
ATOM 2045 C CA . SER A 1 291 ? -23.000 -2.971 -9.771 1.00 17.47 291 SER A CA 1
ATOM 2046 C C . SER A 1 291 ? -22.533 -2.836 -8.326 1.00 19.38 291 SER A C 1
ATOM 2047 O O . SER A 1 291 ? -21.587 -2.114 -8.005 1.00 18.24 291 SER A O 1
ATOM 2050 N N . THR A 1 292 ? -23.185 -3.608 -7.456 1.00 18.19 292 THR A N 1
ATOM 2051 C CA . THR A 1 292 ? -22.733 -3.796 -6.094 1.00 19.63 292 THR A CA 1
ATOM 2052 C C . THR A 1 292 ? -23.321 -5.120 -5.617 1.00 19.69 292 THR A C 1
ATOM 2053 O O . THR A 1 292 ? -24.362 -5.112 -4.967 1.00 20.41 292 THR A O 1
ATOM 2057 N N . TYR A 1 293 ? -22.642 -6.228 -5.938 1.00 18.64 293 TYR A N 1
ATOM 2058 C CA . TYR A 1 293 ? -23.205 -7.507 -5.532 1.00 19.00 293 TYR A CA 1
ATOM 2059 C C . TYR A 1 293 ? -22.120 -8.502 -5.174 1.00 21.22 293 TYR A C 1
ATOM 2060 O O . TYR A 1 293 ? -20.934 -8.405 -5.529 1.00 17.69 293 TYR A O 1
ATOM 2069 N N . TYR A 1 294 ? -22.586 -9.530 -4.462 1.00 20.00 294 TYR A N 1
ATOM 2070 C CA . TYR A 1 294 ? -21.754 -10.593 -3.959 1.00 18.93 294 TYR A CA 1
ATOM 2071 C C . TYR A 1 294 ? -22.415 -11.923 -4.320 1.00 22.20 294 TYR A C 1
ATOM 2072 O O . TYR A 1 294 ? -23.588 -12.127 -3.977 1.00 21.01 294 TYR A O 1
ATOM 2081 N N . GLU A 1 295 ? -21.723 -12.726 -5.113 1.00 19.81 295 GLU A N 1
ATOM 2082 C CA . GLU A 1 295 ? -22.307 -13.954 -5.616 1.00 25.54 295 GLU A CA 1
ATOM 2083 C C . GLU A 1 295 ? -21.174 -14.938 -5.860 1.00 28.64 295 GLU A C 1
ATOM 2084 O O . GLU A 1 295 ? -20.117 -14.552 -6.350 1.00 30.66 295 GLU A O 1
ATOM 2090 N N . ASN A 1 296 ? -21.393 -16.190 -5.444 1.00 26.99 296 ASN A N 1
ATOM 2091 C CA . ASN A 1 296 ? -20.422 -17.254 -5.679 1.00 31.61 296 ASN A CA 1
ATOM 2092 C C . ASN A 1 296 ? -19.037 -16.840 -5.167 1.00 27.93 296 ASN A C 1
ATOM 2093 O O . ASN A 1 296 ? -18.023 -17.059 -5.836 1.00 29.41 296 ASN A O 1
ATOM 2098 N N . GLU A 1 297 ? -19.033 -16.195 -3.992 1.00 26.27 297 GLU A N 1
ATOM 2099 C CA . GLU A 1 297 ? -17.836 -15.797 -3.255 1.00 27.83 297 GLU A CA 1
ATOM 2100 C C . GLU A 1 297 ? -16.993 -14.790 -4.053 1.00 25.79 297 GLU A C 1
ATOM 2101 O O . GLU A 1 297 ? -15.779 -14.741 -3.929 1.00 26.58 297 GLU A O 1
ATOM 2107 N N . LYS A 1 298 ? -17.653 -13.993 -4.883 1.00 23.30 298 LYS A N 1
ATOM 2108 C CA . LYS A 1 298 ? -16.984 -12.913 -5.602 1.00 25.78 298 LYS A CA 1
ATOM 2109 C C . LYS A 1 298 ? -17.757 -11.633 -5.326 1.00 23.67 298 LYS A C 1
ATOM 2110 O O . LYS A 1 298 ? -18.966 -11.604 -5.497 1.00 24.08 298 LYS A O 1
ATOM 2116 N N . LEU A 1 299 ? -17.020 -10.579 -4.970 1.00 21.71 299 LEU A N 1
ATOM 2117 C CA . LEU A 1 299 ? -17.574 -9.257 -4.815 1.00 21.59 299 LEU A CA 1
ATOM 2118 C C . LEU A 1 299 ? -17.308 -8.468 -6.093 1.00 20.98 299 LEU A C 1
ATOM 2119 O O . LEU A 1 299 ? -16.163 -8.402 -6.529 1.00 23.98 299 LEU A O 1
ATOM 2124 N N . ASN A 1 300 ? -18.350 -7.845 -6.649 1.00 18.63 300 ASN A N 1
ATOM 2125 C CA . ASN A 1 300 ? -18.236 -7.003 -7.823 1.00 19.26 300 ASN A CA 1
ATOM 2126 C C . ASN A 1 300 ? -18.857 -5.647 -7.514 1.00 19.58 300 ASN A C 1
ATOM 2127 O O . ASN A 1 300 ? -20.054 -5.542 -7.216 1.00 18.74 300 ASN A O 1
ATOM 2132 N N . ILE A 1 301 ? -18.027 -4.579 -7.603 1.00 17.25 301 ILE A N 1
ATOM 2133 C CA . ILE A 1 301 ? -18.511 -3.221 -7.418 1.00 16.84 301 ILE A CA 1
ATOM 2134 C C . ILE A 1 301 ? -17.920 -2.393 -8.551 1.00 17.01 301 ILE A C 1
ATOM 2135 O O . ILE A 1 301 ? -16.697 -2.388 -8.709 1.00 18.27 301 ILE A O 1
ATOM 2140 N N . THR A 1 302 ? -18.767 -1.740 -9.340 1.00 16.42 302 THR A N 1
ATOM 2141 C CA . THR A 1 302 ? -18.299 -0.943 -10.467 1.00 16.92 302 THR A CA 1
ATOM 2142 C C . THR A 1 302 ? -19.129 0.329 -10.571 1.00 15.44 302 THR A C 1
ATOM 2143 O O . THR A 1 302 ? -20.253 0.422 -10.041 1.00 16.20 302 THR A O 1
ATOM 2147 N N . TRP A 1 303 ? -18.587 1.296 -11.304 1.00 15.42 303 TRP A N 1
ATOM 2148 C CA . TRP A 1 303 ? -19.233 2.585 -11.486 1.00 15.69 303 TRP A CA 1
ATOM 2149 C C . TRP A 1 303 ? -18.887 3.119 -12.875 1.00 14.37 303 TRP A C 1
ATOM 2150 O O . TRP A 1 303 ? -17.960 2.633 -13.522 1.00 15.16 303 TRP A O 1
ATOM 2161 N N . GLN A 1 304 ? -19.605 4.170 -13.275 1.00 14.37 304 GLN A N 1
ATOM 2162 C CA . GLN A 1 304 ? -19.324 4.920 -14.478 1.00 15.84 304 GLN A CA 1
ATOM 2163 C C . GLN A 1 304 ? -19.508 6.394 -14.149 1.00 15.35 304 GLN A C 1
ATOM 2164 O O . GLN A 1 304 ? -20.594 6.843 -13.728 1.00 15.79 304 GLN A O 1
ATOM 2170 N N . LEU A 1 305 ? -18.413 7.144 -14.323 1.00 14.55 305 LEU A N 1
ATOM 2171 C CA . LEU A 1 305 ? -18.506 8.590 -14.214 1.00 14.73 305 LEU A CA 1
ATOM 2172 C C . LEU A 1 305 ? -19.427 9.086 -15.322 1.00 14.51 305 LEU A C 1
ATOM 2173 O O . LEU A 1 305 ? -19.392 8.560 -16.443 1.00 15.47 305 LEU A O 1
ATOM 2178 N N . LYS A 1 306 ? -20.206 10.125 -14.984 1.00 15.34 306 LYS A N 1
ATOM 2179 C CA . LYS A 1 306 ? -20.980 10.791 -16.010 1.00 17.28 306 LYS A CA 1
ATOM 2180 C C . LYS A 1 306 ? -20.056 11.415 -17.057 1.00 16.94 306 LYS A C 1
ATOM 2181 O O . LYS A 1 306 ? -18.921 11.806 -16.782 1.00 15.57 306 LYS A O 1
ATOM 2187 N N . ASP A 1 307 ? -20.554 11.528 -18.298 1.00 18.37 307 ASP A N 1
ATOM 2188 C CA . ASP A 1 307 ? -19.777 12.126 -19.372 1.00 18.76 307 ASP A CA 1
ATOM 2189 C C . ASP A 1 307 ? -19.368 13.573 -19.051 1.00 15.60 307 ASP A C 1
ATOM 2190 O O . ASP A 1 307 ? -18.386 14.080 -19.559 1.00 17.03 307 ASP A O 1
ATOM 2195 N N . SER A 1 308 ? -20.153 14.252 -18.197 1.00 14.90 308 SER A N 1
ATOM 2196 C CA . SER A 1 308 ? -19.940 15.631 -17.796 1.00 15.43 308 SER A CA 1
ATOM 2197 C C . SER A 1 308 ? -19.131 15.766 -16.495 1.00 15.39 308 SER A C 1
ATOM 2198 O O . SER A 1 308 ? -19.000 16.871 -15.998 1.00 16.03 308 SER A O 1
ATOM 2201 N N . SER A 1 309 ? -18.638 14.658 -15.928 1.00 14.05 309 SER A N 1
ATOM 2202 C CA . SER A 1 309 ? -17.899 14.683 -14.659 1.00 13.46 309 SER A CA 1
ATOM 2203 C C . SER A 1 309 ? -16.459 15.118 -14.897 1.00 13.66 309 SER A C 1
ATOM 2204 O O . SER A 1 309 ? -15.869 14.931 -15.960 1.00 14.38 309 SER A O 1
ATOM 2207 N N . THR A 1 310 ? -15.873 15.667 -13.844 1.00 12.73 310 THR A N 1
ATOM 2208 C CA . THR A 1 310 ? -14.426 15.753 -13.726 1.00 12.81 310 THR A CA 1
ATOM 2209 C C . THR A 1 310 ? -13.850 14.344 -13.730 1.00 12.74 310 THR A C 1
ATOM 2210 O O . THR A 1 310 ? -14.537 13.389 -13.380 1.00 14.01 310 THR A O 1
ATOM 2214 N N . PRO A 1 311 ? -12.575 14.153 -14.142 1.00 11.92 311 PRO A N 1
ATOM 2215 C CA . PRO A 1 311 ? -12.040 12.805 -14.256 1.00 12.49 311 PRO A CA 1
ATOM 2216 C C . PRO A 1 311 ? -11.612 12.223 -12.914 1.00 11.91 311 PRO A C 1
ATOM 2217 O O . PRO A 1 311 ? -11.142 12.942 -12.018 1.00 12.36 311 PRO A O 1
ATOM 2221 N N . GLN A 1 312 ? -11.648 10.892 -12.845 1.00 11.58 312 GLN A N 1
ATOM 2222 C CA . GLN A 1 312 ? -11.302 10.108 -11.673 1.00 11.91 312 GLN A CA 1
ATOM 2223 C C . GLN A 1 312 ? -9.803 10.157 -11.435 1.00 11.57 312 GLN A C 1
ATOM 2224 O O . GLN A 1 312 ? -9.023 9.892 -12.350 1.00 13.41 312 GLN A O 1
ATOM 2230 N N . PHE A 1 313 ? -9.409 10.446 -10.192 1.00 12.05 313 PHE A N 1
ATOM 2231 C CA . PHE A 1 313 ? -8.023 10.353 -9.773 1.00 11.50 313 PHE A CA 1
ATOM 2232 C C . PHE A 1 313 ? -7.759 9.045 -9.021 1.00 11.37 313 PHE A C 1
ATOM 2233 O O . PHE A 1 313 ? -6.760 8.340 -9.294 1.00 12.37 313 PHE A O 1
ATOM 2241 N N . LYS A 1 314 ? -8.661 8.703 -8.062 1.00 11.22 314 LYS A N 1
ATOM 2242 C CA . LYS A 1 314 ? -8.453 7.515 -7.234 1.00 12.24 314 LYS A CA 1
ATOM 2243 C C . LYS A 1 314 ? -9.780 7.097 -6.619 1.00 13.57 314 LYS A C 1
ATOM 2244 O O . LYS A 1 314 ? -10.708 7.880 -6.548 1.00 14.59 314 LYS A O 1
ATOM 2250 N N . GLY A 1 315 ? -9.816 5.833 -6.196 1.00 13.14 315 GLY A N 1
ATOM 2251 C CA . GLY A 1 315 ? -10.961 5.288 -5.503 1.00 12.94 315 GLY A CA 1
ATOM 2252 C C . GLY A 1 315 ? -10.548 4.418 -4.322 1.00 12.76 315 GLY A C 1
ATOM 2253 O O . GLY A 1 315 ? -9.406 3.948 -4.236 1.00 13.22 315 GLY A O 1
ATOM 2254 N N . LYS A 1 316 ? -11.505 4.248 -3.394 1.00 12.51 316 LYS A N 1
ATOM 2255 C CA . LYS A 1 316 ? -11.351 3.371 -2.248 1.00 12.43 316 LYS A CA 1
ATOM 2256 C C . LYS A 1 316 ? -12.723 2.810 -1.927 1.00 12.67 316 LYS A C 1
ATOM 2257 O O . LYS A 1 316 ? -13.716 3.527 -2.113 1.00 12.69 316 LYS A O 1
ATOM 2263 N N . ILE A 1 317 ? -12.769 1.558 -1.496 1.00 12.76 317 ILE A N 1
ATOM 2264 C CA . ILE A 1 317 ? -14.038 0.970 -1.051 1.00 12.90 317 ILE A CA 1
ATOM 2265 C C . ILE A 1 317 ? -13.816 0.383 0.335 1.00 13.29 317 ILE A C 1
ATOM 2266 O O . ILE A 1 317 ? -12.861 -0.387 0.539 1.00 14.58 317 ILE A O 1
ATOM 2271 N N . GLU A 1 318 ? -14.696 0.734 1.273 1.00 13.55 318 GLU A N 1
ATOM 2272 C CA . GLU A 1 318 ? -14.736 0.070 2.579 1.00 14.14 318 GLU A CA 1
ATOM 2273 C C . GLU A 1 318 ? -16.007 -0.761 2.716 1.00 14.23 318 GLU A C 1
ATOM 2274 O O . GLU A 1 318 ? -17.057 -0.296 2.271 1.00 15.43 318 GLU A O 1
ATOM 2280 N N . ILE A 1 319 ? -15.875 -1.987 3.213 1.00 14.92 319 ILE A N 1
ATOM 2281 C CA . ILE A 1 319 ? -17.027 -2.879 3.403 1.00 15.31 319 ILE A CA 1
ATOM 2282 C C . ILE A 1 319 ? -17.302 -3.020 4.897 1.00 15.38 319 ILE A C 1
ATOM 2283 O O . ILE A 1 319 ? -16.386 -3.388 5.660 1.00 16.55 319 ILE A O 1
ATOM 2288 N N . TYR A 1 320 ? -18.538 -2.708 5.307 1.00 17.27 320 TYR A N 1
ATOM 2289 C CA . TYR A 1 320 ? -18.983 -2.796 6.691 1.00 17.46 320 TYR A CA 1
ATOM 2290 C C . TYR A 1 320 ? -20.012 -3.912 6.860 1.00 22.22 320 TYR A C 1
ATOM 2291 O O . TYR A 1 320 ? -20.751 -4.226 5.925 1.00 19.79 320 TYR A O 1
ATOM 2300 N N . ASN A 1 321 ? -20.074 -4.448 8.087 1.00 21.81 321 ASN A N 1
ATOM 2301 C CA . ASN A 1 321 ? -21.054 -5.485 8.401 1.00 22.62 321 ASN A CA 1
ATOM 2302 C C . ASN A 1 321 ? -22.333 -4.864 8.946 1.00 24.07 321 ASN A C 1
ATOM 2303 O O . ASN A 1 321 ? -23.179 -5.575 9.515 1.00 23.86 321 ASN A O 1
ATOM 2308 N N . ASN A 1 322 ? -22.497 -3.544 8.828 1.00 21.10 322 ASN A N 1
ATOM 2309 C CA . ASN A 1 322 ? -23.613 -2.861 9.444 1.00 22.61 322 ASN A CA 1
ATOM 2310 C C . ASN A 1 322 ? -24.001 -1.631 8.632 1.00 25.93 322 ASN A C 1
ATOM 2311 O O . ASN A 1 322 ? -23.145 -0.992 8.007 1.00 23.71 322 ASN A O 1
ATOM 2316 N N . GLU A 1 323 ? -25.289 -1.265 8.649 1.00 24.17 323 GLU A N 1
ATOM 2317 C CA . GLU A 1 323 ? -25.808 -0.216 7.788 1.00 24.24 323 GLU A CA 1
ATOM 2318 C C . GLU A 1 323 ? -25.265 1.166 8.132 1.00 24.15 323 GLU A C 1
ATOM 2319 O O . GLU A 1 323 ? -25.110 2.016 7.247 1.00 22.93 323 GLU A O 1
ATOM 2325 N N . ASN A 1 324 ? -25.010 1.436 9.418 1.00 22.29 324 ASN A N 1
ATOM 2326 C CA . ASN A 1 324 ? -24.558 2.763 9.807 1.00 24.78 324 ASN A CA 1
ATOM 2327 C C . ASN A 1 324 ? -23.047 2.954 9.537 1.00 21.29 324 ASN A C 1
ATOM 2328 O O . ASN A 1 324 ? -22.569 4.068 9.717 1.00 23.27 324 ASN A O 1
ATOM 2333 N N . MET A 1 325 ? -22.314 1.885 9.205 1.00 21.24 325 MET A N 1
ATOM 2334 C CA . MET A 1 325 ? -20.872 1.961 8.949 1.00 20.29 325 MET A CA 1
ATOM 2335 C C . MET A 1 325 ? -20.116 2.447 10.187 1.00 22.94 325 MET A C 1
ATOM 2336 O O . MET A 1 325 ? -19.158 3.234 10.092 1.00 20.69 325 MET A O 1
ATOM 2341 N N . THR A 1 326 ? -20.541 1.947 11.352 1.00 21.40 326 THR A N 1
ATOM 2342 C CA . THR A 1 326 ? -19.793 2.121 12.602 1.00 20.94 326 THR A CA 1
ATOM 2343 C C . THR A 1 326 ? -18.728 1.058 12.729 1.00 19.12 326 THR A C 1
ATOM 2344 O O . THR A 1 326 ? -18.774 0.017 12.061 1.00 20.93 326 THR A O 1
ATOM 2348 N N . GLY A 1 327 ? -17.789 1.284 13.672 1.00 19.96 327 GLY A N 1
ATOM 2349 C CA . GLY A 1 327 ? -16.737 0.332 13.891 1.00 19.05 327 GLY A CA 1
ATOM 2350 C C . GLY A 1 327 ? -15.667 0.359 12.792 1.00 17.64 327 GLY A C 1
ATOM 2351 O O . GLY A 1 327 ? -15.507 1.390 12.131 1.00 20.92 327 GLY A O 1
ATOM 2352 N N . GLN A 1 328 ? -15.007 -0.773 12.621 1.00 20.54 328 GLN A N 1
ATOM 2353 C CA . GLN A 1 328 ? -13.995 -0.963 11.607 1.00 21.45 328 GLN A CA 1
ATOM 2354 C C . GLN A 1 328 ? -14.617 -1.693 10.435 1.00 21.65 328 GLN A C 1
ATOM 2355 O O . GLN A 1 328 ? -15.364 -2.648 10.606 1.00 22.05 328 GLN A O 1
ATOM 2361 N N . PRO A 1 329 ? -14.229 -1.360 9.195 1.00 18.81 329 PRO A N 1
ATOM 2362 C CA . PRO A 1 329 ? -14.633 -2.168 8.051 1.00 18.58 329 PRO A CA 1
ATOM 2363 C C . PRO A 1 329 ? -14.114 -3.584 8.195 1.00 20.37 329 PRO A C 1
ATOM 2364 O O . PRO A 1 329 ? -13.022 -3.807 8.750 1.00 20.12 329 PRO A O 1
ATOM 2368 N N . ILE A 1 330 ? -14.875 -4.550 7.674 1.00 18.84 330 ILE A N 1
ATOM 2369 C CA . ILE A 1 330 ? -14.394 -5.912 7.617 1.00 21.02 330 ILE A CA 1
ATOM 2370 C C . ILE A 1 330 ? -13.430 -6.096 6.459 1.00 20.82 330 ILE A C 1
ATOM 2371 O O . ILE A 1 330 ? -12.668 -7.057 6.458 1.00 22.60 330 ILE A O 1
ATOM 2376 N N . ASN A 1 331 ? -13.482 -5.222 5.439 1.00 19.70 331 ASN A N 1
ATOM 2377 C CA . ASN A 1 331 ? -12.588 -5.326 4.300 1.00 20.89 331 ASN A CA 1
ATOM 2378 C C . ASN A 1 331 ? -12.426 -3.943 3.683 1.00 18.49 331 ASN A C 1
ATOM 2379 O O . ASN A 1 331 ? -13.347 -3.171 3.747 1.00 18.78 331 ASN A O 1
ATOM 2384 N N . VAL A 1 332 ? -11.209 -3.657 3.198 1.00 17.13 332 VAL A N 1
ATOM 2385 C CA . VAL A 1 332 ? -10.915 -2.421 2.513 1.00 16.21 332 VAL A CA 1
ATOM 2386 C C . VAL A 1 332 ? -10.197 -2.718 1.216 1.00 16.98 332 VAL A C 1
ATOM 2387 O O . VAL A 1 332 ? -9.269 -3.510 1.177 1.00 18.16 332 VAL A O 1
ATOM 2391 N N . ILE A 1 333 ? -10.660 -2.090 0.136 1.00 15.97 333 ILE A N 1
ATOM 2392 C CA . ILE A 1 333 ? -9.976 -2.121 -1.141 1.00 16.14 333 ILE A CA 1
ATOM 2393 C C . ILE A 1 333 ? -9.399 -0.719 -1.391 1.00 15.74 333 ILE A C 1
ATOM 2394 O O . ILE A 1 333 ? -10.136 0.249 -1.605 1.00 14.68 333 ILE A O 1
ATOM 2399 N N . ASN A 1 334 ? -8.076 -0.616 -1.282 1.00 14.33 334 ASN A N 1
ATOM 2400 C CA . ASN A 1 334 ? -7.366 0.635 -1.439 1.00 14.02 334 ASN A CA 1
ATOM 2401 C C . ASN A 1 334 ? -6.783 0.806 -2.840 1.00 15.58 334 ASN A C 1
ATOM 2402 O O . ASN A 1 334 ? -6.614 -0.143 -3.624 1.00 16.55 334 ASN A O 1
ATOM 2407 N N . ASP A 1 335 ? -6.503 2.076 -3.141 1.00 15.14 335 ASP A N 1
ATOM 2408 C CA . ASP A 1 335 ? -5.657 2.438 -4.268 1.00 15.94 335 ASP A CA 1
ATOM 2409 C C . ASP A 1 335 ? -6.228 1.947 -5.597 1.00 14.32 335 ASP A C 1
ATOM 2410 O O . ASP A 1 335 ? -5.539 1.408 -6.451 1.00 14.89 335 ASP A O 1
ATOM 2415 N N . ILE A 1 336 ? -7.525 2.169 -5.797 1.00 13.55 336 ILE A N 1
ATOM 2416 C CA . ILE A 1 336 ? -8.150 1.971 -7.086 1.00 14.22 336 ILE A CA 1
ATOM 2417 C C . ILE A 1 336 ? -7.706 3.123 -7.968 1.00 14.05 336 ILE A C 1
ATOM 2418 O O . ILE A 1 336 ? -7.816 4.305 -7.579 1.00 15.84 336 ILE A O 1
ATOM 2423 N N . LYS A 1 337 ? -7.170 2.813 -9.144 1.00 13.67 337 LYS A N 1
ATOM 2424 C CA . LYS A 1 337 ? -6.476 3.815 -9.931 1.00 13.47 337 LYS A CA 1
ATOM 2425 C C . LYS A 1 337 ? -7.444 4.663 -10.747 1.00 13.83 337 LYS A C 1
ATOM 2426 O O . LYS A 1 337 ? -8.618 4.333 -10.933 1.00 13.81 337 LYS A O 1
ATOM 2432 N N . SER A 1 338 ? -6.906 5.757 -11.320 1.00 15.31 338 SER A N 1
ATOM 2433 C CA . SER A 1 338 ? -7.680 6.624 -12.191 1.00 14.66 338 SER A CA 1
ATOM 2434 C C . SER A 1 338 ? -8.315 5.857 -13.345 1.00 15.17 338 SER A C 1
ATOM 2435 O O . SER A 1 338 ? -9.416 6.211 -13.796 1.00 16.90 338 SER A O 1
ATOM 2438 N N . TYR A 1 339 ? -7.606 4.815 -13.804 1.00 13.88 339 TYR A N 1
ATOM 2439 C CA . TYR A 1 339 ? -7.943 4.047 -14.987 1.00 13.36 339 TYR A CA 1
ATOM 2440 C C . TYR A 1 339 ? -8.682 2.752 -14.643 1.00 15.47 339 TYR A C 1
ATOM 2441 O O . TYR A 1 339 ? -8.790 1.839 -15.502 1.00 15.78 339 TYR A O 1
ATOM 2450 N N . GLN A 1 340 ? -9.211 2.643 -13.407 1.00 13.41 340 GLN A N 1
ATOM 2451 C CA . GLN A 1 340 ? -10.005 1.486 -12.992 1.00 14.45 340 GLN A CA 1
ATOM 2452 C C . GLN A 1 340 ? -11.392 1.938 -12.537 1.00 15.45 340 GLN A C 1
ATOM 2453 O O . GLN A 1 340 ? -11.503 2.833 -11.703 1.00 17.75 340 GLN A O 1
ATOM 2459 N N . ASN A 1 341 ? -12.420 1.210 -12.998 1.00 16.07 341 ASN A N 1
ATOM 2460 C CA . ASN A 1 341 ? -13.802 1.615 -12.753 1.00 18.80 341 ASN A CA 1
ATOM 2461 C C . ASN A 1 341 ? -14.486 0.678 -11.764 1.00 20.65 341 ASN A C 1
ATOM 2462 O O . ASN A 1 341 ? -15.736 0.623 -11.739 1.00 20.87 341 ASN A O 1
ATOM 2467 N N . GLY A 1 342 ? -13.703 0.005 -10.913 1.00 19.34 342 GLY A N 1
ATOM 2468 C CA . GLY A 1 342 ? -14.266 -0.791 -9.828 1.00 21.21 342 GLY A CA 1
ATOM 2469 C C . GLY A 1 342 ? -13.402 -2.023 -9.607 1.00 20.26 342 GLY A C 1
ATOM 2470 O O . GLY A 1 342 ? -12.201 -1.977 -9.858 1.00 17.98 342 GLY A O 1
ATOM 2471 N N . ILE A 1 343 ? -13.994 -3.055 -8.990 1.00 17.40 343 ILE A N 1
ATOM 2472 C CA . ILE A 1 343 ? -13.249 -4.184 -8.480 1.00 19.16 343 ILE A CA 1
ATOM 2473 C C . ILE A 1 343 ? -14.067 -5.445 -8.733 1.00 17.59 343 ILE A C 1
ATOM 2474 O O . ILE A 1 343 ? -15.294 -5.399 -8.840 1.00 17.91 343 ILE A O 1
ATOM 2479 N N . SER A 1 344 ? -13.343 -6.542 -8.852 1.00 19.02 344 SER A N 1
ATOM 2480 C CA . SER A 1 344 ? -13.890 -7.889 -8.752 1.00 19.44 344 SER A CA 1
ATOM 2481 C C . SER A 1 344 ? -12.893 -8.691 -7.936 1.00 21.15 344 SER A C 1
ATOM 2482 O O . SER A 1 344 ? -11.721 -8.761 -8.278 1.00 22.80 344 SER A O 1
ATOM 2485 N N . GLN A 1 345 ? -13.366 -9.249 -6.837 1.00 21.86 345 GLN A N 1
ATOM 2486 C CA . GLN A 1 345 ? -12.483 -9.777 -5.820 1.00 23.36 345 GLN A CA 1
ATOM 2487 C C . GLN A 1 345 ? -13.082 -11.075 -5.275 1.00 26.96 345 GLN A C 1
ATOM 2488 O O . GLN A 1 345 ? -14.246 -11.072 -4.854 1.00 27.15 345 GLN A O 1
ATOM 2494 N N . SER A 1 346 ? -12.268 -12.144 -5.265 1.00 26.36 346 SER A N 1
ATOM 2495 C CA . SER A 1 346 ? -12.595 -13.360 -4.525 1.00 29.59 346 SER A CA 1
ATOM 2496 C C . SER A 1 346 ? -12.489 -13.027 -3.042 1.00 28.55 346 SER A C 1
ATOM 2497 O O . SER A 1 346 ? -11.450 -12.540 -2.600 1.00 36.06 346 SER A O 1
ATOM 2500 N N . ILE A 1 347 ? -13.580 -13.225 -2.279 1.00 29.34 347 ILE A N 1
ATOM 2501 C CA . ILE A 1 347 ? -13.632 -12.782 -0.893 1.00 29.60 347 ILE A CA 1
ATOM 2502 C C . ILE A 1 347 ? -14.775 -13.499 -0.176 1.00 31.12 347 ILE A C 1
ATOM 2503 O O . ILE A 1 347 ? -15.766 -13.852 -0.804 1.00 32.03 347 ILE A O 1
ATOM 2508 N N . SER A 1 348 ? -14.612 -13.685 1.139 1.00 32.45 348 SER A N 1
ATOM 2509 C CA . SER A 1 348 ? -15.644 -14.209 2.023 1.00 33.57 348 SER A CA 1
ATOM 2510 C C . SER A 1 348 ? -16.328 -13.060 2.739 1.00 29.61 348 SER A C 1
ATOM 2511 O O . SER A 1 348 ? -15.675 -12.302 3.448 1.00 32.91 348 SER A O 1
ATOM 2514 N N . LEU A 1 349 ? -17.651 -12.957 2.572 1.00 28.12 349 LEU A N 1
ATOM 2515 C CA . LEU A 1 349 ? -18.438 -11.923 3.217 1.00 26.69 349 LEU A CA 1
ATOM 2516 C C . LEU A 1 349 ? -19.633 -12.547 3.918 1.00 28.70 349 LEU A C 1
ATOM 2517 O O . LEU A 1 349 ? -20.233 -13.491 3.398 1.00 29.85 349 LEU A O 1
ATOM 2522 N N . PRO A 1 350 ? -20.031 -11.960 5.065 1.00 30.26 350 PRO A N 1
ATOM 2523 C CA . PRO A 1 350 ? -21.263 -12.320 5.754 1.00 30.24 350 PRO A CA 1
ATOM 2524 C C . PRO A 1 350 ? -22.486 -11.757 5.038 1.00 32.11 350 PRO A C 1
ATOM 2525 O O . PRO A 1 350 ? -22.342 -11.045 4.042 1.00 29.13 350 PRO A O 1
ATOM 2529 N N . THR A 1 351 ? -23.658 -12.022 5.637 1.00 32.63 351 THR A N 1
ATOM 2530 C CA . THR A 1 351 ? -24.978 -11.819 5.055 1.00 35.87 351 THR A CA 1
ATOM 2531 C C . THR A 1 351 ? -25.303 -10.369 4.702 1.00 34.26 351 THR A C 1
ATOM 2532 O O . THR A 1 351 ? -25.797 -10.142 3.607 1.00 46.96 351 THR A O 1
ATOM 2536 N N . ASN A 1 352 ? -25.140 -9.420 5.625 1.00 31.33 352 ASN A N 1
ATOM 2537 C CA . ASN A 1 352 ? -25.655 -8.067 5.428 1.00 30.35 352 ASN A CA 1
ATOM 2538 C C . ASN A 1 352 ? -24.487 -7.073 5.452 1.00 26.29 352 ASN A C 1
ATOM 2539 O O . ASN A 1 352 ? -24.141 -6.531 6.494 1.00 28.80 352 ASN A O 1
ATOM 2544 N N . THR A 1 353 ? -23.869 -6.873 4.285 1.00 21.79 353 THR A N 1
ATOM 2545 C CA . THR A 1 353 ? -22.776 -5.918 4.153 1.00 20.07 353 THR A CA 1
ATOM 2546 C C . THR A 1 353 ? -23.185 -4.691 3.343 1.00 20.67 353 THR A C 1
ATOM 2547 O O . THR A 1 353 ? -24.153 -4.643 2.565 1.00 20.06 353 THR A O 1
ATOM 2551 N N . TYR A 1 354 ? -22.374 -3.638 3.527 1.00 18.32 354 TYR A N 1
ATOM 2552 C CA . TYR A 1 354 ? -22.591 -2.324 2.959 1.00 17.24 354 TYR A CA 1
ATOM 2553 C C . TYR A 1 354 ? -21.253 -1.798 2.464 1.00 17.69 354 TYR A C 1
ATOM 2554 O O . TYR A 1 354 ? -20.261 -1.992 3.144 1.00 17.88 354 TYR A O 1
ATOM 2563 N N . ALA A 1 355 ? -21.253 -1.159 1.307 1.00 16.21 355 ALA A N 1
ATOM 2564 C CA . ALA A 1 355 ? -20.036 -0.608 0.729 1.00 15.94 355 ALA A CA 1
ATOM 2565 C C . ALA A 1 355 ? -20.073 0.911 0.824 1.00 16.15 355 ALA A C 1
ATOM 2566 O O . ALA A 1 355 ? -21.041 1.575 0.409 1.00 15.32 355 ALA A O 1
ATOM 2568 N N . LYS A 1 356 ? -18.948 1.450 1.313 1.00 15.57 356 LYS A N 1
ATOM 2569 C CA . LYS A 1 356 ? -18.675 2.874 1.280 1.00 14.21 356 LYS A CA 1
ATOM 2570 C C . LYS A 1 356 ? -17.737 3.103 0.094 1.00 14.46 356 LYS A C 1
ATOM 2571 O O . LYS A 1 356 ? -16.581 2.650 0.121 1.00 14.04 356 LYS A O 1
ATOM 2577 N N . ILE A 1 357 ? -18.264 3.732 -0.974 1.00 13.60 357 ILE A N 1
ATOM 2578 C CA . ILE A 1 357 ? -17.486 3.958 -2.169 1.00 13.62 357 ILE A CA 1
ATOM 2579 C C . ILE A 1 357 ? -17.029 5.397 -2.133 1.00 13.62 357 ILE A C 1
ATOM 2580 O O . ILE A 1 357 ? -17.848 6.323 -2.082 1.00 15.22 357 ILE A O 1
ATOM 2585 N N . VAL A 1 358 ? -15.710 5.602 -2.156 1.00 13.33 358 VAL A N 1
ATOM 2586 C CA . VAL A 1 358 ? -15.139 6.940 -2.001 1.00 12.87 358 VAL A CA 1
ATOM 2587 C C . VAL A 1 358 ? -14.301 7.249 -3.233 1.00 12.98 358 VAL A C 1
ATOM 2588 O O . VAL A 1 358 ? -13.202 6.694 -3.383 1.00 13.35 358 VAL A O 1
ATOM 2592 N N . LEU A 1 359 ? -14.812 8.082 -4.146 1.00 12.84 359 LEU A N 1
ATOM 2593 C CA . LEU A 1 359 ? -14.075 8.443 -5.349 1.00 11.91 359 LEU A CA 1
ATOM 2594 C C . LEU A 1 359 ? -13.592 9.882 -5.245 1.00 12.49 359 LEU A C 1
ATOM 2595 O O . LEU A 1 359 ? -14.306 10.750 -4.723 1.00 12.86 359 LEU A O 1
ATOM 2600 N N . THR A 1 360 ? -12.397 10.132 -5.772 1.00 11.32 360 THR A N 1
ATOM 2601 C CA . THR A 1 360 ? -11.846 11.487 -5.771 1.00 13.13 360 THR A CA 1
ATOM 2602 C C . THR A 1 360 ? -11.372 11.824 -7.172 1.00 11.47 360 THR A C 1
ATOM 2603 O O . THR A 1 360 ? -10.865 10.966 -7.891 1.00 12.70 360 THR A O 1
ATOM 2607 N N . ASP A 1 361 ? -11.655 13.071 -7.565 1.00 11.89 361 ASP A N 1
ATOM 2608 C CA . ASP A 1 361 ? -11.276 13.546 -8.883 1.00 11.58 361 ASP A CA 1
ATOM 2609 C C . ASP A 1 361 ? -9.884 14.181 -8.849 1.00 11.77 361 ASP A C 1
ATOM 2610 O O . ASP A 1 361 ? -9.233 14.269 -7.810 1.00 11.77 361 ASP A O 1
ATOM 2615 N N . ILE A 1 362 ? -9.399 14.574 -10.035 1.00 11.76 362 ILE A N 1
ATOM 2616 C CA . ILE A 1 362 ? -8.052 15.116 -10.181 1.00 11.62 362 ILE A CA 1
ATOM 2617 C C . ILE A 1 362 ? -7.883 16.456 -9.488 1.00 12.03 362 ILE A C 1
ATOM 2618 O O . ILE A 1 362 ? -6.719 16.881 -9.343 1.00 12.55 362 ILE A O 1
ATOM 2623 N N . PHE A 1 363 ? -8.974 17.066 -8.989 1.00 11.80 363 PHE A N 1
ATOM 2624 C CA . PHE A 1 363 ? -8.915 18.316 -8.249 1.00 13.38 363 PHE A CA 1
ATOM 2625 C C . PHE A 1 363 ? -9.141 18.070 -6.755 1.00 13.56 363 PHE A C 1
ATOM 2626 O O . PHE A 1 363 ? -9.381 19.028 -6.015 1.00 15.47 363 PHE A O 1
ATOM 2634 N N . ASP A 1 364 ? -9.009 16.807 -6.335 1.00 13.50 364 ASP A N 1
ATOM 2635 C CA . ASP A 1 364 ? -9.176 16.411 -4.934 1.00 13.69 364 ASP A CA 1
ATOM 2636 C C . ASP A 1 364 ? -10.593 16.604 -4.423 1.00 14.53 364 ASP A C 1
ATOM 2637 O O . ASP A 1 364 ? -10.809 16.636 -3.198 1.00 18.07 364 ASP A O 1
ATOM 2642 N N . GLN A 1 365 ? -11.595 16.619 -5.297 1.00 13.81 365 GLN A N 1
ATOM 2643 C CA . GLN A 1 365 ? -12.967 16.631 -4.828 1.00 12.58 365 GLN A CA 1
ATOM 2644 C C . GLN A 1 365 ? -13.419 15.197 -4.629 1.00 13.77 365 GLN A C 1
ATOM 2645 O O . GLN A 1 365 ? -13.201 14.379 -5.509 1.00 14.11 365 GLN A O 1
ATOM 2651 N N . THR A 1 366 ? -14.036 14.896 -3.492 1.00 13.81 366 THR A N 1
ATOM 2652 C CA . THR A 1 366 ? -14.450 13.555 -3.180 1.00 14.24 366 THR A CA 1
ATOM 2653 C C . THR A 1 366 ? -15.968 13.455 -3.158 1.00 14.52 366 THR A C 1
ATOM 2654 O O . THR A 1 366 ? -16.663 14.363 -2.714 1.00 16.95 366 THR A O 1
ATOM 2658 N N . VAL A 1 367 ? -16.476 12.332 -3.648 1.00 13.55 367 VAL A N 1
ATOM 2659 C CA . VAL A 1 367 ? -17.900 12.006 -3.583 1.00 14.35 367 VAL A CA 1
ATOM 2660 C C . VAL A 1 367 ? -18.015 10.562 -3.097 1.00 13.56 367 VAL A C 1
ATOM 2661 O O . VAL A 1 367 ? -17.483 9.623 -3.714 1.00 14.47 367 VAL A O 1
ATOM 2665 N N . GLU A 1 368 ? -18.682 10.416 -1.951 1.00 13.64 368 GLU A N 1
ATOM 2666 C CA . GLU A 1 368 ? -18.840 9.160 -1.245 1.00 15.32 368 GLU A CA 1
ATOM 2667 C C . GLU A 1 368 ? -20.287 8.698 -1.376 1.00 16.13 368 GLU A C 1
ATOM 2668 O O . GLU A 1 368 ? -21.212 9.488 -1.150 1.00 17.66 368 GLU A O 1
ATOM 2674 N N . LYS A 1 369 ? -20.465 7.446 -1.765 1.00 15.63 369 LYS A N 1
ATOM 2675 C CA . LYS A 1 369 ? -21.788 6.842 -1.736 1.00 17.25 369 LYS A CA 1
ATOM 2676 C C . LYS A 1 369 ? -21.803 5.573 -0.917 1.00 18.73 369 LYS A C 1
ATOM 2677 O O . LYS A 1 369 ? -20.854 4.791 -0.962 1.00 18.33 369 LYS A O 1
ATOM 2683 N N . LYS A 1 370 ? -22.912 5.378 -0.191 1.00 19.91 370 LYS A N 1
ATOM 2684 C CA . LYS A 1 370 ? -23.122 4.139 0.536 1.00 20.75 370 LYS A CA 1
ATOM 2685 C C . LYS A 1 370 ? -24.131 3.281 -0.224 1.00 20.80 370 LYS A C 1
ATOM 2686 O O . LYS A 1 370 ? -25.222 3.764 -0.590 1.00 21.88 370 LYS A O 1
ATOM 2692 N N . VAL A 1 371 ? -23.777 2.020 -0.421 1.00 18.97 371 VAL A N 1
ATOM 2693 C CA . VAL A 1 371 ? -24.614 1.092 -1.178 1.00 21.43 371 VAL A CA 1
ATOM 2694 C C . VAL A 1 371 ? -24.680 -0.232 -0.430 1.00 21.92 371 VAL A C 1
ATOM 2695 O O . VAL A 1 371 ? -23.656 -0.836 -0.093 1.00 21.21 371 VAL A O 1
ATOM 2699 N N . LYS A 1 372 ? -25.905 -0.752 -0.239 1.00 21.07 372 LYS A N 1
ATOM 2700 C CA . LYS A 1 372 ? -26.047 -2.088 0.323 1.00 21.69 372 LYS A CA 1
ATOM 2701 C C . LYS A 1 372 ? -25.583 -3.107 -0.706 1.00 21.22 372 LYS A C 1
ATOM 2702 O O . LYS A 1 372 ? -25.940 -3.011 -1.872 1.00 22.38 372 LYS A O 1
ATOM 2708 N N . ILE A 1 373 ? -24.803 -4.093 -0.274 1.00 21.13 373 ILE A N 1
ATOM 2709 C CA . ILE A 1 373 ? -24.298 -5.106 -1.170 1.00 22.56 373 ILE A CA 1
ATOM 2710 C C . ILE A 1 373 ? -25.411 -6.124 -1.413 1.00 25.04 373 ILE A C 1
ATOM 2711 O O . ILE A 1 373 ? -25.958 -6.693 -0.464 1.00 26.31 373 ILE A O 1
ATOM 2716 N N . LYS A 1 374 ? -25.751 -6.325 -2.693 1.00 21.79 374 LYS A N 1
ATOM 2717 C CA . LYS A 1 374 ? -26.797 -7.281 -3.029 1.00 23.39 374 LYS A CA 1
ATOM 2718 C C . LYS A 1 374 ? -26.178 -8.665 -2.886 1.00 26.10 374 LYS A C 1
ATOM 2719 O O . LYS A 1 374 ? -25.294 -9.027 -3.650 1.00 23.25 374 LYS A O 1
ATOM 2725 N N . ASN A 1 375 ? -26.622 -9.428 -1.870 1.00 34.83 375 ASN A N 1
ATOM 2726 C CA . ASN A 1 375 ? -26.078 -10.763 -1.651 1.00 40.68 375 ASN A CA 1
ATOM 2727 C C . ASN A 1 375 ? -26.824 -11.761 -2.520 1.00 41.78 375 ASN A C 1
ATOM 2728 O O . ASN A 1 375 ? -28.011 -11.988 -2.285 1.00 51.37 375 ASN A O 1
ATOM 2733 N N . GLU A 1 376 ? -26.069 -12.394 -3.435 1.00 43.57 376 GLU A N 1
ATOM 2734 C CA . GLU A 1 376 ? -26.506 -12.964 -4.708 1.00 46.32 376 GLU A CA 1
ATOM 2735 C C . GLU A 1 376 ? -27.075 -11.811 -5.549 1.00 52.59 376 GLU A C 1
ATOM 2736 O O . GLU A 1 376 ? -27.811 -10.966 -5.031 1.00 62.11 376 GLU A O 1
ATOM 2742 N N . SER A 1 377 ? -26.651 -11.709 -6.823 1.00 53.80 377 SER A N 1
ATOM 2743 C CA . SER A 1 377 ? -27.130 -10.641 -7.683 1.00 49.64 377 SER A CA 1
ATOM 2744 C C . SER A 1 377 ? -27.123 -11.039 -9.152 1.00 48.61 377 SER A C 1
ATOM 2745 O O . SER A 1 377 ? -28.110 -10.720 -9.834 1.00 55.98 377 SER A O 1
ATOM 2748 N N . PRO A 1 378 ? -26.106 -11.699 -9.762 1.00 17.41 378 PRO A N 1
ATOM 2749 C CA . PRO A 1 378 ? -26.589 -12.493 -10.902 1.00 29.65 378 PRO A CA 1
ATOM 2750 C C . PRO A 1 378 ? -27.746 -13.449 -10.516 1.00 32.46 378 PRO A C 1
ATOM 2751 O O . PRO A 1 378 ? -28.861 -13.202 -10.994 1.00 51.72 378 PRO A O 1
ATOM 2755 N N . ASN A 1 379 ? -27.532 -14.536 -9.734 1.00 13.70 379 ASN A N 1
ATOM 2756 C CA . ASN A 1 379 ? -28.509 -15.248 -8.961 1.00 38.13 379 ASN A CA 1
ATOM 2757 C C . ASN A 1 379 ? -29.616 -15.739 -9.902 1.00 34.45 379 ASN A C 1
ATOM 2758 O O . ASN A 1 379 ? -30.142 -16.839 -9.623 1.00 54.75 379 ASN A O 1
ATOM 2763 N N . ALA B 1 36 ? -50.930 25.620 -46.900 1.00 22.76 36 ALA B N 1
ATOM 2764 C CA . ALA B 1 36 ? -50.522 24.486 -46.026 1.00 21.73 36 ALA B CA 1
ATOM 2765 C C . ALA B 1 36 ? -49.369 24.955 -45.135 1.00 20.41 36 ALA B C 1
ATOM 2766 O O . ALA B 1 36 ? -48.480 25.680 -45.600 1.00 23.29 36 ALA B O 1
ATOM 2768 N N . SER B 1 37 ? -49.454 24.563 -43.869 1.00 20.91 37 SER B N 1
ATOM 2769 C CA . SER B 1 37 ? -48.496 24.947 -42.851 1.00 21.29 37 SER B CA 1
ATOM 2770 C C . SER B 1 37 ? -47.401 23.900 -42.723 1.00 19.64 37 SER B C 1
ATOM 2771 O O . SER B 1 37 ? -47.622 22.687 -42.910 1.00 20.57 37 SER B O 1
ATOM 2774 N N . ALA B 1 38 ? -46.209 24.404 -42.392 1.00 15.18 38 ALA B N 1
ATOM 2775 C CA . ALA B 1 38 ? -45.153 23.520 -41.928 1.00 14.89 38 ALA B CA 1
ATOM 2776 C C . ALA B 1 38 ? -45.665 22.823 -40.681 1.00 15.10 38 ALA B C 1
ATOM 2777 O O . ALA B 1 38 ? -46.339 23.438 -39.858 1.00 14.28 38 ALA B O 1
ATOM 2779 N N . PRO B 1 39 ? -45.385 21.524 -40.487 1.00 13.34 39 PRO B N 1
ATOM 2780 C CA . PRO B 1 39 ? -45.852 20.859 -39.278 1.00 13.61 39 PRO B CA 1
ATOM 2781 C C . PRO B 1 39 ? -45.073 21.387 -38.055 1.00 12.48 39 PRO B C 1
ATOM 2782 O O . PRO B 1 39 ? -43.874 21.713 -38.151 1.00 13.92 39 PRO B O 1
ATOM 2786 N N . GLY B 1 40 ? -45.743 21.430 -36.910 1.00 13.10 40 GLY B N 1
ATOM 2787 C CA . GLY B 1 40 ? -45.058 21.794 -35.681 1.00 13.11 40 GLY B CA 1
ATOM 2788 C C . GLY B 1 40 ? -44.007 20.771 -35.310 1.00 12.87 40 GLY B C 1
ATOM 2789 O O . GLY B 1 40 ? -44.119 19.588 -35.624 1.00 13.08 40 GLY B O 1
ATOM 2790 N N . VAL B 1 41 ? -43.014 21.230 -34.557 1.00 11.62 41 VAL B N 1
ATOM 2791 C CA . VAL B 1 41 ? -42.032 20.342 -33.974 1.00 11.24 41 VAL B CA 1
ATOM 2792 C C . VAL B 1 41 ? -41.903 20.713 -32.494 1.00 10.77 41 VAL B C 1
ATOM 2793 O O . VAL B 1 41 ? -41.722 21.888 -32.176 1.00 11.70 41 VAL B O 1
ATOM 2797 N N . TYR B 1 42 ? -42.000 19.736 -31.617 1.00 10.34 42 TYR B N 1
ATOM 2798 C CA . TYR B 1 42 ? -41.814 19.903 -30.174 1.00 10.47 42 TYR B CA 1
ATOM 2799 C C . TYR B 1 42 ? -40.540 19.205 -29.721 1.00 12.12 42 TYR B C 1
ATOM 2800 O O . TYR B 1 42 ? -40.225 18.104 -30.155 1.00 13.28 42 TYR B O 1
ATOM 2809 N N . VAL B 1 43 ? -39.828 19.865 -28.805 1.00 10.93 43 VAL B N 1
ATOM 2810 C CA . VAL B 1 43 ? -38.611 19.363 -28.181 1.00 11.79 43 VAL B CA 1
ATOM 2811 C C . VAL B 1 43 ? -38.858 19.347 -26.677 1.00 11.15 43 VAL B C 1
ATOM 2812 O O . VAL B 1 43 ? -38.994 20.428 -26.086 1.00 12.52 43 VAL B O 1
ATOM 2816 N N . THR B 1 44 ? -38.961 18.169 -26.070 1.00 11.47 44 THR B N 1
ATOM 2817 C CA . THR B 1 44 ? -39.484 18.062 -24.718 1.00 11.25 44 THR B CA 1
ATOM 2818 C C . THR B 1 44 ? -38.447 17.407 -23.823 1.00 12.18 44 THR B C 1
ATOM 2819 O O . THR B 1 44 ? -38.032 16.267 -24.081 1.00 12.51 44 THR B O 1
ATOM 2823 N N . PRO B 1 45 ? -38.065 18.028 -22.679 1.00 12.12 45 PRO B N 1
ATOM 2824 C CA . PRO B 1 45 ? -37.148 17.372 -21.742 1.00 13.37 45 PRO B CA 1
ATOM 2825 C C . PRO B 1 45 ? -37.769 16.100 -21.189 1.00 14.12 45 PRO B C 1
ATOM 2826 O O . PRO B 1 45 ? -38.971 16.029 -20.903 1.00 15.53 45 PRO B O 1
ATOM 2830 N N . LYS B 1 46 ? -36.905 15.117 -20.978 1.00 14.32 46 LYS B N 1
ATOM 2831 C CA . LYS B 1 46 ? -37.354 13.876 -20.347 1.00 15.80 46 LYS B CA 1
ATOM 2832 C C . LYS B 1 46 ? -37.662 14.053 -18.851 1.00 17.78 46 LYS B C 1
ATOM 2833 O O . LYS B 1 46 ? -38.483 13.283 -18.341 1.00 19.13 46 LYS B O 1
ATOM 2839 N N . ASN B 1 47 ? -36.997 14.992 -18.167 1.00 15.94 47 ASN B N 1
ATOM 2840 C CA . ASN B 1 47 ? -36.923 15.003 -16.711 1.00 17.31 47 ASN B CA 1
ATOM 2841 C C . ASN B 1 47 ? -37.263 16.349 -16.054 1.00 19.33 47 ASN B C 1
ATOM 2842 O O . ASN B 1 47 ? -36.827 16.619 -14.913 1.00 18.47 47 ASN B O 1
ATOM 2847 N N . SER B 1 48 ? -38.157 17.131 -16.634 1.00 15.37 48 SER B N 1
ATOM 2848 C CA . SER B 1 48 ? -38.458 18.438 -16.068 1.00 15.06 48 SER B CA 1
ATOM 2849 C C . SER B 1 48 ? -39.413 18.304 -14.877 1.00 13.41 48 SER B C 1
ATOM 2850 O O . SER B 1 48 ? -40.215 17.361 -14.783 1.00 16.00 48 SER B O 1
ATOM 2853 N N . VAL B 1 49 ? -39.329 19.285 -13.958 1.00 13.15 49 VAL B N 1
ATOM 2854 C CA . VAL B 1 49 ? -40.120 19.295 -12.736 1.00 13.31 49 VAL B CA 1
ATOM 2855 C C . VAL B 1 49 ? -40.549 20.739 -12.463 1.00 13.72 49 VAL B C 1
ATOM 2856 O O . VAL B 1 49 ? -40.126 21.687 -13.129 1.00 13.46 49 VAL B O 1
ATOM 2860 N N . SER B 1 50 ? -41.428 20.907 -11.474 1.00 12.57 50 SER B N 1
ATOM 2861 C CA A SER B 1 50 ? -41.922 22.211 -11.070 0.50 12.95 50 SER B CA 1
ATOM 2862 C CA B SER B 1 50 ? -41.923 22.219 -11.098 0.50 12.07 50 SER B CA 1
ATOM 2863 C C . SER B 1 50 ? -40.738 23.092 -10.693 1.00 12.29 50 SER B C 1
ATOM 2864 O O . SER B 1 50 ? -39.916 22.728 -9.874 1.00 12.88 50 SER B O 1
ATOM 2869 N N . SER B 1 51 ? -40.689 24.313 -11.261 1.00 12.08 51 SER B N 1
ATOM 2870 C CA . SER B 1 51 ? -39.516 25.173 -11.207 1.00 11.58 51 SER B CA 1
ATOM 2871 C C . SER B 1 51 ? -39.922 26.616 -10.939 1.00 10.42 51 SER B C 1
ATOM 2872 O O . SER B 1 51 ? -41.014 27.030 -11.293 1.00 13.06 51 SER B O 1
ATOM 2875 N N . ASP B 1 52 ? -38.987 27.397 -10.380 1.00 10.52 52 ASP B N 1
ATOM 2876 C CA . ASP B 1 52 ? -39.162 28.842 -10.330 1.00 12.27 52 ASP B CA 1
ATOM 2877 C C . ASP B 1 52 ? -38.240 29.577 -11.292 1.00 10.98 52 ASP B C 1
ATOM 2878 O O . ASP B 1 52 ? -38.435 30.779 -11.485 1.00 11.40 52 ASP B O 1
ATOM 2883 N N . ILE B 1 53 ? -37.244 28.913 -11.882 1.00 10.37 53 ILE B N 1
ATOM 2884 C CA . ILE B 1 53 ? -36.401 29.466 -12.925 1.00 10.50 53 ILE B CA 1
ATOM 2885 C C . ILE B 1 53 ? -36.328 28.440 -14.029 1.00 10.74 53 ILE B C 1
ATOM 2886 O O . ILE B 1 53 ? -36.079 27.264 -13.735 1.00 11.11 53 ILE B O 1
ATOM 2891 N N . ILE B 1 54 ? -36.493 28.864 -15.280 1.00 10.31 54 ILE B N 1
ATOM 2892 C CA . ILE B 1 54 ? -36.302 27.987 -16.425 1.00 10.65 54 ILE B CA 1
ATOM 2893 C C . ILE B 1 54 ? -35.429 28.713 -17.433 1.00 10.02 54 ILE B C 1
ATOM 2894 O O . ILE B 1 54 ? -35.584 29.936 -17.662 1.00 10.34 54 ILE B O 1
ATOM 2899 N N . SER B 1 55 ? -34.500 28.008 -18.050 1.00 10.04 55 SER B N 1
ATOM 2900 C CA . SER B 1 55 ? -33.499 28.620 -18.922 1.00 10.34 55 SER B CA 1
ATOM 2901 C C . SER B 1 55 ? -33.198 27.692 -20.073 1.00 10.78 55 SER B C 1
ATOM 2902 O O . SER B 1 55 ? -33.107 26.472 -19.896 1.00 11.26 55 SER B O 1
ATOM 2905 N N . ILE B 1 56 ? -33.029 28.267 -21.259 1.00 11.12 56 ILE B N 1
ATOM 2906 C CA . ILE B 1 56 ? -32.554 27.488 -22.394 1.00 10.23 56 ILE B CA 1
ATOM 2907 C C . ILE B 1 56 ? -31.853 28.446 -23.339 1.00 10.02 56 ILE B C 1
ATOM 2908 O O . ILE B 1 56 ? -32.152 29.624 -23.374 1.00 10.37 56 ILE B O 1
ATOM 2913 N N . ASP B 1 57 ? -30.935 27.902 -24.143 1.00 9.89 57 ASP B N 1
ATOM 2914 C CA . ASP B 1 57 ? -30.203 28.655 -25.145 1.00 10.87 57 ASP B CA 1
ATOM 2915 C C . ASP B 1 57 ? -30.693 28.236 -26.534 1.00 10.99 57 ASP B C 1
ATOM 2916 O O . ASP B 1 57 ? -30.892 27.043 -26.806 1.00 11.69 57 ASP B O 1
ATOM 2921 N N . TRP B 1 58 ? -30.854 29.214 -27.416 1.00 10.49 58 TRP B N 1
ATOM 2922 C CA . TRP B 1 58 ? -31.438 29.019 -28.740 1.00 10.68 58 TRP B CA 1
ATOM 2923 C C . TRP B 1 58 ? -30.624 29.769 -29.793 1.00 10.96 58 TRP B C 1
ATOM 2924 O O . TRP B 1 58 ? -30.135 30.872 -29.548 1.00 10.82 58 TRP B O 1
ATOM 2935 N N . SER B 1 59 ? -30.513 29.162 -30.985 1.00 10.31 59 SER B N 1
ATOM 2936 C CA . SER B 1 59 ? -29.788 29.757 -32.118 1.00 11.14 59 SER B CA 1
ATOM 2937 C C . SER B 1 59 ? -30.592 29.513 -33.388 1.00 11.40 59 SER B C 1
ATOM 2938 O O . SER B 1 59 ? -30.895 28.356 -33.719 1.00 11.70 59 SER B O 1
ATOM 2941 N N . PRO B 1 60 ? -31.007 30.566 -34.094 1.00 11.42 60 PRO B N 1
ATOM 2942 C CA . PRO B 1 60 ? -31.741 30.417 -35.346 1.00 12.41 60 PRO B CA 1
ATOM 2943 C C . PRO B 1 60 ? -30.810 30.099 -36.515 1.00 12.56 60 PRO B C 1
ATOM 2944 O O . PRO B 1 60 ? -29.711 30.615 -36.554 1.00 13.06 60 PRO B O 1
ATOM 2948 N N . VAL B 1 61 ? -31.255 29.228 -37.407 1.00 12.78 61 VAL B N 1
ATOM 2949 C CA . VAL B 1 61 ? -30.468 28.773 -38.552 1.00 12.51 61 VAL B CA 1
ATOM 2950 C C . VAL B 1 61 ? -31.151 29.163 -39.855 1.00 13.10 61 VAL B C 1
ATOM 2951 O O . VAL B 1 61 ? -30.532 29.806 -40.688 1.00 15.31 61 VAL B O 1
ATOM 2955 N N . GLN B 1 62 ? -32.422 28.801 -40.017 1.00 13.17 62 GLN B N 1
ATOM 2956 C CA . GLN B 1 62 ? -33.232 29.229 -41.156 1.00 14.75 62 GLN B CA 1
ATOM 2957 C C . GLN B 1 62 ? -34.529 29.815 -40.631 1.00 14.14 62 GLN B C 1
ATOM 2958 O O . GLN B 1 62 ? -35.225 29.198 -39.792 1.00 14.43 62 GLN B O 1
ATOM 2964 N N . THR B 1 63 ? -34.905 31.017 -41.102 1.00 14.51 63 THR B N 1
ATOM 2965 C CA . THR B 1 63 ? -35.946 31.797 -40.458 1.00 14.42 63 THR B CA 1
ATOM 2966 C C . THR B 1 63 ? -37.060 32.221 -41.419 1.00 15.10 63 THR B C 1
ATOM 2967 O O . THR B 1 63 ? -37.246 33.390 -41.715 1.00 16.42 63 THR B O 1
ATOM 2971 N N . ALA B 1 64 ? -37.914 31.282 -41.788 1.00 14.68 64 ALA B N 1
ATOM 2972 C CA . ALA B 1 64 ? -39.113 31.611 -42.531 1.00 14.75 64 ALA B CA 1
ATOM 2973 C C . ALA B 1 64 ? -39.976 32.604 -41.763 1.00 14.40 64 ALA B C 1
ATOM 2974 O O . ALA B 1 64 ? -40.110 32.524 -40.536 1.00 14.57 64 ALA B O 1
ATOM 2976 N N . PRO B 1 65 ? -40.685 33.509 -42.444 1.00 13.82 65 PRO B N 1
ATOM 2977 C CA . PRO B 1 65 ? -41.655 34.355 -41.765 1.00 14.93 65 PRO B CA 1
ATOM 2978 C C . PRO B 1 65 ? -42.793 33.526 -41.151 1.00 14.56 65 PRO B C 1
ATOM 2979 O O . PRO B 1 65 ? -43.053 32.367 -41.565 1.00 14.22 65 PRO B O 1
ATOM 2983 N N . TYR B 1 66 ? -43.463 34.096 -40.142 1.00 14.75 66 TYR B N 1
ATOM 2984 C CA . TYR B 1 66 ? -44.605 33.526 -39.452 1.00 14.23 66 TYR B CA 1
ATOM 2985 C C . TYR B 1 66 ? -44.181 32.285 -38.663 1.00 13.06 66 TYR B C 1
ATOM 2986 O O . TYR B 1 66 ? -44.922 31.307 -38.561 1.00 14.41 66 TYR B O 1
ATOM 2995 N N . THR B 1 67 ? -42.991 32.337 -38.069 1.00 12.57 67 THR B N 1
ATOM 2996 C CA . THR B 1 67 ? -42.463 31.267 -37.244 1.00 12.46 67 THR B CA 1
ATOM 2997 C C . THR B 1 67 ? -42.323 31.762 -35.799 1.00 12.55 67 THR B C 1
ATOM 2998 O O . THR B 1 67 ? -41.711 32.810 -35.534 1.00 12.50 67 THR B O 1
ATOM 3002 N N . TYR B 1 68 ? -42.883 30.954 -34.899 1.00 12.26 68 TYR B N 1
ATOM 3003 C CA . TYR B 1 68 ? -42.723 31.173 -33.456 1.00 11.27 68 TYR B CA 1
ATOM 3004 C C . TYR B 1 68 ? -41.902 29.996 -32.940 1.00 10.02 68 TYR B C 1
ATOM 3005 O O . TYR B 1 68 ? -42.343 28.830 -33.021 1.00 11.55 68 TYR B O 1
ATOM 3014 N N . TRP B 1 69 ? -40.762 30.305 -32.325 1.00 10.32 69 TRP B N 1
ATOM 3015 C CA . TRP B 1 69 ? -39.992 29.367 -31.524 1.00 10.27 69 TRP B CA 1
ATOM 3016 C C . TRP B 1 69 ? -40.316 29.697 -30.061 1.00 10.88 69 TRP B C 1
ATOM 3017 O O . TRP B 1 69 ? -39.761 30.635 -29.486 1.00 11.60 69 TRP B O 1
ATOM 3028 N N . ALA B 1 70 ? -41.260 28.973 -29.496 1.00 10.73 70 ALA B N 1
ATOM 3029 C CA . ALA B 1 70 ? -41.703 29.110 -28.106 1.00 9.75 70 ALA B CA 1
ATOM 3030 C C . ALA B 1 70 ? -40.796 28.216 -27.295 1.00 9.81 70 ALA B C 1
ATOM 3031 O O . ALA B 1 70 ? -41.010 27.008 -27.219 1.00 11.12 70 ALA B O 1
ATOM 3033 N N . VAL B 1 71 ? -39.692 28.766 -26.793 1.00 10.31 71 VAL B N 1
ATOM 3034 C CA . VAL B 1 71 ? -38.651 27.945 -26.182 1.00 10.75 71 VAL B CA 1
ATOM 3035 C C . VAL B 1 71 ? -38.990 27.553 -24.745 1.00 10.13 71 VAL B C 1
ATOM 3036 O O . VAL B 1 71 ? -38.407 26.584 -24.259 1.00 10.93 71 VAL B O 1
ATOM 3040 N N . HIS B 1 72 ? -39.908 28.290 -24.122 1.00 9.72 72 HIS B N 1
ATOM 3041 C CA . HIS B 1 72 ? -40.446 27.979 -22.807 1.00 9.99 72 HIS B CA 1
ATOM 3042 C C . HIS B 1 72 ? -41.961 27.908 -22.914 1.00 10.07 72 HIS B C 1
ATOM 3043 O O . HIS B 1 72 ? -42.604 28.761 -23.516 1.00 10.67 72 HIS B O 1
ATOM 3050 N N . ASN B 1 73 ? -42.511 26.889 -22.246 1.00 10.00 73 ASN B N 1
ATOM 3051 C CA . ASN B 1 73 ? -43.951 26.701 -22.167 1.00 10.83 73 ASN B CA 1
ATOM 3052 C C . ASN B 1 73 ? -44.286 26.139 -20.782 1.00 11.32 73 ASN B C 1
ATOM 3053 O O . ASN B 1 73 ? -43.494 25.369 -20.216 1.00 11.47 73 ASN B O 1
ATOM 3058 N N . TRP B 1 74 ? -45.420 26.535 -20.204 1.00 10.90 74 TRP B N 1
ATOM 3059 C CA . TRP B 1 74 ? -45.795 26.083 -18.882 1.00 10.70 74 TRP B CA 1
ATOM 3060 C C . TRP B 1 74 ? -47.312 26.130 -18.661 1.00 11.08 74 TRP B C 1
ATOM 3061 O O . TRP B 1 74 ? -48.033 26.960 -19.231 1.00 11.26 74 TRP B O 1
ATOM 3072 N N . ASN B 1 75 ? -47.755 25.199 -17.790 1.00 11.87 75 ASN B N 1
ATOM 3073 C CA . ASN B 1 75 ? -49.089 25.211 -17.184 1.00 11.92 75 ASN B CA 1
ATOM 3074 C C . ASN B 1 75 ? -50.196 25.206 -18.244 1.00 13.32 75 ASN B C 1
ATOM 3075 O O . ASN B 1 75 ? -51.260 25.831 -18.093 1.00 12.88 75 ASN B O 1
ATOM 3080 N N . GLN B 1 76 ? -50.000 24.426 -19.296 1.00 12.75 76 GLN B N 1
ATOM 3081 C CA . GLN B 1 76 ? -50.959 24.394 -20.388 1.00 12.77 76 GLN B CA 1
ATOM 3082 C C . GLN B 1 76 ? -52.324 23.917 -19.885 1.00 12.46 76 GLN B C 1
ATOM 3083 O O . GLN B 1 76 ? -52.440 22.886 -19.206 1.00 13.87 76 GLN B O 1
ATOM 3089 N N . GLY B 1 77 ? -53.331 24.699 -20.260 1.00 14.42 77 GLY B N 1
ATOM 3090 C CA . GLY B 1 77 ? -54.694 24.377 -19.851 1.00 15.52 77 GLY B CA 1
ATOM 3091 C C . GLY B 1 77 ? -54.996 24.707 -18.402 1.00 16.44 77 GLY B C 1
ATOM 3092 O O . GLY B 1 77 ? -56.083 24.389 -17.901 1.00 20.38 77 GLY B O 1
ATOM 3093 N N . GLY B 1 78 ? -54.015 25.242 -17.651 1.00 14.17 78 GLY B N 1
ATOM 3094 C CA . GLY B 1 78 ? -54.139 25.505 -16.233 1.00 15.55 78 GLY B CA 1
ATOM 3095 C C . GLY B 1 78 ? -53.915 26.972 -15.877 1.00 14.15 78 GLY B C 1
ATOM 3096 O O . GLY B 1 78 ? -53.758 27.853 -16.734 1.00 14.89 78 GLY B O 1
ATOM 3097 N N . GLU B 1 79 ? -53.824 27.193 -14.564 1.00 15.03 79 GLU B N 1
ATOM 3098 C CA . GLU B 1 79 ? -53.679 28.521 -14.000 1.00 14.51 79 GLU B CA 1
ATOM 3099 C C . GLU B 1 79 ? -52.285 29.053 -14.351 1.00 12.71 79 GLU B C 1
ATOM 3100 O O . GLU B 1 79 ? -51.263 28.379 -14.130 1.00 14.43 79 GLU B O 1
ATOM 3106 N N . ALA B 1 80 ? -52.259 30.260 -14.906 1.00 12.94 80 ALA B N 1
ATOM 3107 C CA . ALA B 1 80 ? -51.062 30.962 -15.338 1.00 13.14 80 ALA B CA 1
ATOM 3108 C C . ALA B 1 80 ? -50.381 30.220 -16.488 1.00 14.09 80 ALA B C 1
ATOM 3109 O O . ALA B 1 80 ? -49.149 30.291 -16.602 1.00 13.76 80 ALA B O 1
ATOM 3111 N N . GLY B 1 81 ? -51.144 29.532 -17.352 1.00 12.62 81 GLY B N 1
ATOM 3112 C CA . GLY B 1 81 ? -50.544 29.002 -18.566 1.00 12.37 81 GLY B CA 1
ATOM 3113 C C . GLY B 1 81 ? -49.827 30.119 -19.299 1.00 12.28 81 GLY B C 1
ATOM 3114 O O . GLY B 1 81 ? -50.293 31.251 -19.369 1.00 12.69 81 GLY B O 1
ATOM 3115 N N . GLY B 1 82 ? -48.666 29.803 -19.882 1.00 11.05 82 GLY B N 1
ATOM 3116 C CA . GLY B 1 82 ? -47.944 30.803 -20.638 1.00 11.19 82 GLY B CA 1
ATOM 3117 C C . GLY B 1 82 ? -46.865 30.203 -21.517 1.00 10.35 82 GLY B C 1
ATOM 3118 O O . GLY B 1 82 ? -46.641 29.003 -21.534 1.00 10.53 82 GLY B O 1
ATOM 3119 N N . TYR B 1 83 ? -46.213 31.098 -22.268 1.00 10.07 83 TYR B N 1
ATOM 3120 C CA . TYR B 1 83 ? -45.115 30.720 -23.122 1.00 9.24 83 TYR B CA 1
ATOM 3121 C C . TYR B 1 83 ? -44.238 31.938 -23.395 1.00 9.51 83 TYR B C 1
ATOM 3122 O O . TYR B 1 83 ? -44.626 33.095 -23.125 1.00 9.75 83 TYR B O 1
ATOM 3131 N N . ALA B 1 84 ? -43.032 31.672 -23.938 1.00 10.16 84 ALA B N 1
ATOM 3132 C CA . ALA B 1 84 ? -42.091 32.727 -24.270 1.00 9.81 84 ALA B CA 1
ATOM 3133 C C . ALA B 1 84 ? -41.108 32.222 -25.304 1.00 10.31 84 ALA B C 1
ATOM 3134 O O . ALA B 1 84 ? -40.835 31.016 -25.373 1.00 10.24 84 ALA B O 1
ATOM 3136 N N . GLY B 1 85 ? -40.609 33.129 -26.124 1.00 9.82 85 GLY B N 1
ATOM 3137 C CA . GLY B 1 85 ? -39.593 32.756 -27.093 1.00 10.47 85 GLY B CA 1
ATOM 3138 C C . GLY B 1 85 ? -39.355 33.845 -28.119 1.00 10.84 85 GLY B C 1
ATOM 3139 O O . GLY B 1 85 ? -39.302 35.016 -27.764 1.00 10.93 85 GLY B O 1
ATOM 3140 N N . PHE B 1 86 ? -39.184 33.442 -29.382 1.00 10.37 86 PHE B N 1
ATOM 3141 C CA . PHE B 1 86 ? -38.652 34.282 -30.451 1.00 10.25 86 PHE B CA 1
ATOM 3142 C C . PHE B 1 86 ? -39.574 34.164 -31.657 1.00 10.81 86 PHE B C 1
ATOM 3143 O O . PHE B 1 86 ? -40.030 33.070 -31.953 1.00 10.72 86 PHE B O 1
ATOM 3151 N N . GLN B 1 87 ? -39.796 35.262 -32.371 1.00 11.41 87 GLN B N 1
ATOM 3152 C CA . GLN B 1 87 ? -40.602 35.210 -33.594 1.00 11.30 87 GLN B CA 1
ATOM 3153 C C . GLN B 1 87 ? -39.902 35.888 -34.757 1.00 12.41 87 GLN B C 1
ATOM 3154 O O . GLN B 1 87 ? -39.338 36.961 -34.606 1.00 12.44 87 GLN B O 1
ATOM 3160 N N . GLN B 1 88 ? -40.019 35.256 -35.934 1.00 12.58 88 GLN B N 1
ATOM 3161 C CA . GLN B 1 88 ? -39.823 35.945 -37.214 1.00 13.10 88 GLN B CA 1
ATOM 3162 C C . GLN B 1 88 ? -41.182 36.386 -37.743 1.00 13.52 88 GLN B C 1
ATOM 3163 O O . GLN B 1 88 ? -41.934 35.552 -38.231 1.00 14.97 88 GLN B O 1
ATOM 3169 N N . GLN B 1 89 ? -41.582 37.634 -37.484 1.00 14.52 89 GLN B N 1
ATOM 3170 C CA . GLN B 1 89 ? -42.935 38.075 -37.781 1.00 15.28 89 GLN B CA 1
ATOM 3171 C C . GLN B 1 89 ? -43.139 38.429 -39.255 1.00 17.25 89 GLN B C 1
ATOM 3172 O O . GLN B 1 89 ? -44.274 38.367 -39.723 1.00 19.31 89 GLN B O 1
ATOM 3178 N N . SER B 1 90 ? -42.065 38.788 -39.935 1.00 16.84 90 SER B N 1
ATOM 3179 C CA . SER B 1 90 ? -42.131 39.085 -41.357 1.00 17.72 90 SER B CA 1
ATOM 3180 C C . SER B 1 90 ? -40.748 38.936 -41.932 1.00 16.71 90 SER B C 1
ATOM 3181 O O . SER B 1 90 ? -39.735 39.048 -41.234 1.00 16.98 90 SER B O 1
ATOM 3184 N N . GLY B 1 91 ? -40.684 38.698 -43.251 1.00 17.12 91 GLY B N 1
ATOM 3185 C CA . GLY B 1 91 ? -39.403 38.539 -43.903 1.00 16.11 91 GLY B CA 1
ATOM 3186 C C . GLY B 1 91 ? -38.668 37.241 -43.558 1.00 17.16 91 GLY B C 1
ATOM 3187 O O . GLY B 1 91 ? -39.173 36.396 -42.818 1.00 16.72 91 GLY B O 1
ATOM 3188 N N . PHE B 1 92 ? -37.525 37.036 -44.199 1.00 17.45 92 PHE B N 1
ATOM 3189 C CA . PHE B 1 92 ? -36.754 35.802 -44.138 1.00 17.15 92 PHE B CA 1
ATOM 3190 C C . PHE B 1 92 ? -35.412 35.972 -43.419 1.00 17.83 92 PHE B C 1
ATOM 3191 O O . PHE B 1 92 ? -34.685 34.995 -43.219 1.00 19.46 92 PHE B O 1
ATOM 3199 N N . ASP B 1 93 ? -35.070 37.214 -43.061 1.00 18.27 93 ASP B N 1
ATOM 3200 C CA . ASP B 1 93 ? -33.727 37.526 -42.615 1.00 20.01 93 ASP B CA 1
ATOM 3201 C C . ASP B 1 93 ? -33.747 38.676 -41.611 1.00 18.24 93 ASP B C 1
ATOM 3202 O O . ASP B 1 93 ? -34.817 39.097 -41.163 1.00 17.74 93 ASP B O 1
ATOM 3207 N N . GLU B 1 94 ? -32.538 39.200 -41.326 1.00 21.42 94 GLU B N 1
ATOM 3208 C CA . GLU B 1 94 ? -32.351 40.247 -40.337 1.00 20.37 94 GLU B CA 1
ATOM 3209 C C . GLU B 1 94 ? -33.139 41.515 -40.696 1.00 21.58 94 GLU B C 1
ATOM 3210 O O . GLU B 1 94 ? -33.415 42.365 -39.830 1.00 23.61 94 GLU B O 1
ATOM 3216 N N . ASN B 1 95 ? -33.502 41.661 -41.980 1.00 20.30 95 ASN B N 1
ATOM 3217 C CA . ASN B 1 95 ? -34.211 42.871 -42.398 1.00 21.87 95 ASN B CA 1
ATOM 3218 C C . ASN B 1 95 ? -35.719 42.765 -42.206 1.00 23.89 95 ASN B C 1
ATOM 3219 O O . ASN B 1 95 ? -36.422 43.760 -42.355 1.00 24.05 95 ASN B O 1
ATOM 3224 N N . GLY B 1 96 ? -36.210 41.575 -41.805 1.00 22.19 96 GLY B N 1
ATOM 3225 C CA . GLY B 1 96 ? -37.592 41.422 -41.391 1.00 21.07 96 GLY B CA 1
ATOM 3226 C C . GLY B 1 96 ? -37.787 41.831 -39.924 1.00 19.72 96 GLY B C 1
ATOM 3227 O O . GLY B 1 96 ? -36.819 42.212 -39.250 1.00 21.45 96 GLY B O 1
ATOM 3228 N N . LYS B 1 97 ? -39.007 41.691 -39.453 1.00 17.55 97 LYS B N 1
ATOM 3229 C CA . LYS B 1 97 ? -39.327 42.001 -38.076 1.00 17.49 97 LYS B CA 1
ATOM 3230 C C . LYS B 1 97 ? -39.057 40.768 -37.211 1.00 16.45 97 LYS B C 1
ATOM 3231 O O . LYS B 1 97 ? -39.744 39.765 -37.331 1.00 18.16 97 LYS B O 1
ATOM 3237 N N . ARG B 1 98 ? -38.087 40.896 -36.321 1.00 13.81 98 ARG B N 1
ATOM 3238 C CA . ARG B 1 98 ? -37.706 39.861 -35.383 1.00 12.70 98 ARG B CA 1
ATOM 3239 C C . ARG B 1 98 ? -38.009 40.344 -33.972 1.00 13.02 98 ARG B C 1
ATOM 3240 O O . ARG B 1 98 ? -37.699 41.498 -33.620 1.00 13.31 98 ARG B O 1
ATOM 3248 N N . THR B 1 99 ? -38.627 39.442 -33.199 1.00 12.33 99 THR B N 1
ATOM 3249 C CA . THR B 1 99 ? -39.089 39.797 -31.865 1.00 12.15 99 THR B CA 1
ATOM 3250 C C . THR B 1 99 ? -38.772 38.700 -30.857 1.00 11.40 99 THR B C 1
ATOM 3251 O O . THR B 1 99 ? -38.437 37.556 -31.194 1.00 12.00 99 THR B O 1
ATOM 3255 N N . LEU B 1 100 ? -38.940 39.089 -29.587 1.00 12.16 100 LEU B N 1
ATOM 3256 C CA . LEU B 1 100 ? -39.185 38.189 -28.469 1.00 11.81 100 LEU B CA 1
ATOM 3257 C C . LEU B 1 100 ? -40.668 38.220 -28.163 1.00 12.12 100 LEU B C 1
ATOM 3258 O O . LEU B 1 100 ? -41.356 39.216 -28.412 1.00 12.57 100 LEU B O 1
ATOM 3263 N N . HIS B 1 101 ? -41.157 37.126 -27.582 1.00 11.46 101 HIS B N 1
ATOM 3264 C CA . HIS B 1 101 ? -42.564 36.949 -27.249 1.00 11.00 101 HIS B CA 1
ATOM 3265 C C . HIS B 1 101 ? -42.654 36.455 -25.812 1.00 10.79 101 HIS B C 1
ATOM 3266 O O . HIS B 1 101 ? -41.771 35.701 -25.338 1.00 10.90 101 HIS B O 1
ATOM 3273 N N . PHE B 1 102 ? -43.774 36.794 -25.163 1.00 10.18 102 PHE B N 1
ATOM 3274 C CA . PHE B 1 102 ? -44.035 36.401 -23.796 1.00 10.42 102 PHE B CA 1
ATOM 3275 C C . PHE B 1 102 ? -45.533 36.538 -23.566 1.00 11.43 102 PHE B C 1
ATOM 3276 O O . PHE B 1 102 ? -46.052 37.625 -23.827 1.00 12.09 102 PHE B O 1
ATOM 3284 N N . ALA B 1 103 ? -46.237 35.504 -23.117 1.00 10.18 103 ALA B N 1
ATOM 3285 C CA . ALA B 1 103 ? -47.664 35.654 -22.847 1.00 10.48 103 ALA B CA 1
ATOM 3286 C C . ALA B 1 103 ? -48.056 34.790 -21.682 1.00 11.16 103 ALA B C 1
ATOM 3287 O O . ALA B 1 103 ? -47.498 33.714 -21.466 1.00 11.50 103 ALA B O 1
ATOM 3289 N N . VAL B 1 104 ? -49.036 35.304 -20.924 1.00 11.49 104 VAL B N 1
ATOM 3290 C CA . VAL B 1 104 ? -49.698 34.550 -19.874 1.00 12.21 104 VAL B CA 1
ATOM 3291 C C . VAL B 1 104 ? -51.214 34.728 -20.033 1.00 11.85 104 VAL B C 1
ATOM 3292 O O . VAL B 1 104 ? -51.697 35.836 -20.257 1.00 12.08 104 VAL B O 1
ATOM 3296 N N . TRP B 1 105 ? -51.911 33.608 -19.954 1.00 12.84 105 TRP B N 1
ATOM 3297 C CA . TRP B 1 105 ? -53.361 33.571 -20.073 1.00 12.21 105 TRP B CA 1
ATOM 3298 C C . TRP B 1 105 ? -54.028 34.084 -18.792 1.00 13.88 105 TRP B C 1
ATOM 3299 O O . TRP B 1 105 ? -53.521 33.956 -17.676 1.00 14.39 105 TRP B O 1
ATOM 3310 N N . ASP B 1 106 ? -55.217 34.658 -18.970 1.00 14.48 106 ASP B N 1
ATOM 3311 C CA . ASP B 1 106 ? -55.979 35.234 -17.876 1.00 14.33 106 ASP B CA 1
ATOM 3312 C C . ASP B 1 106 ? -56.256 34.223 -16.775 1.00 14.44 106 ASP B C 1
ATOM 3313 O O . ASP B 1 106 ? -56.468 33.024 -17.000 1.00 14.65 106 ASP B O 1
ATOM 3318 N N . PRO B 1 107 ? -56.357 34.738 -15.529 1.00 15.04 107 PRO B N 1
ATOM 3319 C CA . PRO B 1 107 ? -56.688 33.914 -14.382 1.00 16.19 107 PRO B CA 1
ATOM 3320 C C . PRO B 1 107 ? -58.015 33.189 -14.559 1.00 17.06 107 PRO B C 1
ATOM 3321 O O . PRO B 1 107 ? -58.963 33.780 -15.100 1.00 17.65 107 PRO B O 1
ATOM 3325 N N . ILE B 1 108 ? -58.097 31.997 -13.977 1.00 19.61 108 ILE B N 1
ATOM 3326 C CA . ILE B 1 108 ? -59.289 31.166 -14.118 1.00 21.09 108 ILE B CA 1
ATOM 3327 C C . ILE B 1 108 ? -60.461 31.733 -13.298 1.00 24.07 108 ILE B C 1
ATOM 3328 O O . ILE B 1 108 ? -61.567 31.865 -13.844 1.00 26.34 108 ILE B O 1
ATOM 3333 N N . SER B 1 109 ? -60.199 32.154 -12.068 1.00 24.95 109 SER B N 1
ATOM 3334 C CA . SER B 1 109 ? -61.251 32.540 -11.117 1.00 25.94 109 SER B CA 1
ATOM 3335 C C . SER B 1 109 ? -61.216 34.027 -10.765 1.00 29.83 109 SER B C 1
ATOM 3336 O O . SER B 1 109 ? -62.267 34.584 -10.376 1.00 32.01 109 SER B O 1
ATOM 3339 N N . SER B 1 110 ? -60.009 34.641 -10.734 1.00 21.97 110 SER B N 1
ATOM 3340 C CA . SER B 1 110 ? -59.934 36.040 -10.353 1.00 21.75 110 SER B CA 1
ATOM 3341 C C . SER B 1 110 ? -60.388 36.930 -11.514 1.00 22.17 110 SER B C 1
ATOM 3342 O O . SER B 1 110 ? -60.049 36.660 -12.669 1.00 21.47 110 SER B O 1
ATOM 3345 N N . LYS B 1 111 ? -61.104 38.013 -11.188 1.00 20.57 111 LYS B N 1
ATOM 3346 C CA . LYS B 1 111 ? -61.450 39.025 -12.174 1.00 21.66 111 LYS B CA 1
ATOM 3347 C C . LYS B 1 111 ? -60.375 40.102 -12.349 1.00 20.51 111 LYS B C 1
ATOM 3348 O O . LYS B 1 111 ? -60.496 40.980 -13.204 1.00 19.30 111 LYS B O 1
ATOM 3354 N N . GLU B 1 112 ? -59.363 40.108 -11.454 1.00 16.47 112 GLU B N 1
ATOM 3355 C CA . GLU B 1 112 ? -58.324 41.113 -11.482 1.00 16.33 112 GLU B CA 1
ATOM 3356 C C . GLU B 1 112 ? -57.436 40.917 -12.719 1.00 14.72 112 GLU B C 1
ATOM 3357 O O . GLU B 1 112 ? -57.196 39.784 -13.144 1.00 16.59 112 GLU B O 1
ATOM 3363 N N . ALA B 1 113 ? -56.996 42.053 -13.250 1.00 15.03 113 ALA B N 1
ATOM 3364 C CA . ALA B 1 113 ? -56.211 42.061 -14.470 1.00 16.14 113 ALA B CA 1
ATOM 3365 C C . ALA B 1 113 ? -54.782 41.604 -14.160 1.00 15.47 113 ALA B C 1
ATOM 3366 O O . ALA B 1 113 ? -54.226 41.990 -13.134 1.00 16.26 113 ALA B O 1
ATOM 3368 N N . ILE B 1 114 ? -54.178 40.882 -15.107 1.00 14.84 114 ILE B N 1
ATOM 3369 C CA . ILE B 1 114 ? -52.726 40.783 -15.160 1.00 13.14 114 ILE B CA 1
ATOM 3370 C C . ILE B 1 114 ? -52.153 42.147 -15.522 1.00 13.96 114 ILE B C 1
ATOM 3371 O O . ILE B 1 114 ? -52.656 42.811 -16.433 1.00 15.02 114 ILE B O 1
ATOM 3376 N N . LYS B 1 115 ? -51.115 42.574 -14.796 1.00 13.32 115 LYS B N 1
ATOM 3377 C CA A LYS B 1 115 ? -50.486 43.856 -15.013 0.50 13.82 115 LYS B CA 1
ATOM 3378 C CA B LYS B 1 115 ? -50.484 43.859 -15.045 0.50 14.39 115 LYS B CA 1
ATOM 3379 C C . LYS B 1 115 ? -49.134 43.653 -15.704 1.00 14.61 115 LYS B C 1
ATOM 3380 O O . LYS B 1 115 ? -48.367 42.757 -15.338 1.00 15.22 115 LYS B O 1
ATOM 3391 N N . ALA B 1 116 ? -48.801 44.499 -16.654 1.00 14.09 116 ALA B N 1
ATOM 3392 C CA . ALA B 1 116 ? -47.458 44.635 -17.187 1.00 14.23 116 ALA B CA 1
ATOM 3393 C C . ALA B 1 116 ? -46.676 45.547 -16.268 1.00 15.13 116 ALA B C 1
ATOM 3394 O O . ALA B 1 116 ? -46.686 46.775 -16.415 1.00 16.66 116 ALA B O 1
ATOM 3396 N N . GLU B 1 117 ? -46.002 44.954 -15.286 1.00 13.67 117 GLU B N 1
ATOM 3397 C CA . GLU B 1 117 ? -45.290 45.722 -14.282 1.00 14.14 117 GLU B CA 1
ATOM 3398 C C . GLU B 1 117 ? -44.090 46.450 -14.884 1.00 14.49 117 GLU B C 1
ATOM 3399 O O . GLU B 1 117 ? -43.805 47.583 -14.488 1.00 16.24 117 GLU B O 1
ATOM 3405 N N . TYR B 1 118 ? -43.382 45.776 -15.790 1.00 12.88 118 TYR B N 1
ATOM 3406 C CA . TYR B 1 118 ? -42.258 46.375 -16.462 1.00 12.82 118 TYR B CA 1
ATOM 3407 C C . TYR B 1 118 ? -42.284 45.922 -17.918 1.00 13.63 118 TYR B C 1
ATOM 3408 O O . TYR B 1 118 ? -42.485 44.722 -18.237 1.00 13.62 118 TYR B O 1
ATOM 3417 N N . VAL B 1 119 ? -42.020 46.886 -18.807 1.00 12.96 119 VAL B N 1
ATOM 3418 C CA . VAL B 1 119 ? -41.750 46.585 -20.210 1.00 14.50 119 VAL B CA 1
ATOM 3419 C C . VAL B 1 119 ? -40.506 47.352 -20.617 1.00 15.06 119 VAL B C 1
ATOM 3420 O O . VAL B 1 119 ? -40.392 48.550 -20.313 1.00 15.73 119 VAL B O 1
ATOM 3424 N N . SER B 1 120 ? -39.641 46.709 -21.399 1.00 14.28 120 SER B N 1
ATOM 3425 C CA . SER B 1 120 ? -38.399 47.323 -21.846 1.00 14.86 120 SER B CA 1
ATOM 3426 C C . SER B 1 120 ? -38.734 48.369 -22.909 1.00 14.75 120 SER B C 1
ATOM 3427 O O . SER B 1 120 ? -39.852 48.451 -23.391 1.00 13.85 120 SER B O 1
ATOM 3430 N N . PRO B 1 121 ? -37.760 49.226 -23.276 1.00 16.45 121 PRO B N 1
ATOM 3431 C CA . PRO B 1 121 ? -38.048 50.302 -24.234 1.00 17.06 121 PRO B CA 1
ATOM 3432 C C . PRO B 1 121 ? -38.516 49.847 -25.608 1.00 17.22 121 PRO B C 1
ATOM 3433 O O . PRO B 1 121 ? -39.167 50.624 -26.305 1.00 18.23 121 PRO B O 1
ATOM 3437 N N . THR B 1 122 ? -38.164 48.627 -26.028 1.00 15.47 122 THR B N 1
ATOM 3438 C CA . THR B 1 122 ? -38.662 48.146 -27.302 1.00 16.15 122 THR B CA 1
ATOM 3439 C C . THR B 1 122 ? -39.749 47.082 -27.161 1.00 13.95 122 THR B C 1
ATOM 3440 O O . THR B 1 122 ? -40.050 46.375 -28.122 1.00 14.30 122 THR B O 1
ATOM 3444 N N . SER B 1 123 ? -40.384 47.027 -25.986 1.00 14.05 123 SER B N 1
ATOM 3445 C CA . SER B 1 123 ? -41.460 46.106 -25.697 1.00 14.68 123 SER B CA 1
ATOM 3446 C C . SER B 1 123 ? -42.805 46.821 -25.721 1.00 17.80 123 SER B C 1
ATOM 3447 O O . SER B 1 123 ? -42.911 48.003 -25.291 1.00 19.00 123 SER B O 1
ATOM 3450 N N . VAL B 1 124 ? -43.840 46.094 -26.139 1.00 14.55 124 VAL B N 1
ATOM 3451 C CA . VAL B 1 124 ? -45.214 46.546 -26.119 1.00 16.63 124 VAL B CA 1
ATOM 3452 C C . VAL B 1 124 ? -46.079 45.468 -25.467 1.00 17.34 124 VAL B C 1
ATOM 3453 O O . VAL B 1 124 ? -46.105 44.322 -25.916 1.00 15.66 124 VAL B O 1
ATOM 3457 N N . ALA B 1 125 ? -46.804 45.844 -24.418 1.00 15.33 125 ALA B N 1
ATOM 3458 C CA . ALA B 1 125 ? -47.752 44.970 -23.756 1.00 16.09 125 ALA B CA 1
ATOM 3459 C C . ALA B 1 125 ? -49.138 45.184 -24.375 1.00 16.83 125 ALA B C 1
ATOM 3460 O O . ALA B 1 125 ? -49.522 46.331 -24.628 1.00 18.12 125 ALA B O 1
ATOM 3462 N N . SER B 1 126 ? -49.894 44.115 -24.572 1.00 14.90 126 SER B N 1
ATOM 3463 C CA . SER B 1 126 ? -51.267 44.229 -25.022 1.00 16.45 126 SER B CA 1
ATOM 3464 C C . SER B 1 126 ? -52.057 43.017 -24.585 1.00 16.95 126 SER B C 1
ATOM 3465 O O . SER B 1 126 ? -51.505 41.968 -24.281 1.00 15.82 126 SER B O 1
ATOM 3468 N N . ASN B 1 127 ? -53.381 43.171 -24.548 1.00 18.04 127 ASN B N 1
ATOM 3469 C CA . ASN B 1 127 ? -54.255 42.067 -24.234 1.00 19.26 127 ASN B CA 1
ATOM 3470 C C . ASN B 1 127 ? -54.576 41.341 -25.534 1.00 21.03 127 ASN B C 1
ATOM 3471 O O . ASN B 1 127 ? -54.834 41.945 -26.580 1.00 22.81 127 ASN B O 1
ATOM 3476 N N . PHE B 1 128 ? -54.535 40.018 -25.476 1.00 18.68 128 PHE B N 1
ATOM 3477 C CA . PHE B 1 128 ? -54.913 39.151 -26.582 1.00 18.89 128 PHE B CA 1
ATOM 3478 C C . PHE B 1 128 ? -56.271 38.529 -26.289 1.00 19.12 128 PHE B C 1
ATOM 3479 O O . PHE B 1 128 ? -56.723 38.399 -25.163 1.00 18.96 128 PHE B O 1
ATOM 3487 N N . GLY B 1 129 ? -56.954 38.210 -27.399 1.00 22.42 129 GLY B N 1
ATOM 3488 C CA . GLY B 1 129 ? -58.280 37.642 -27.321 1.00 23.88 129 GLY B CA 1
ATOM 3489 C C . GLY B 1 129 ? -58.491 36.733 -28.522 1.00 25.73 129 GLY B C 1
ATOM 3490 O O . GLY B 1 129 ? -57.678 36.742 -29.434 1.00 30.24 129 GLY B O 1
ATOM 3491 N N . GLY B 1 130 ? -59.573 35.949 -28.497 1.00 27.72 130 GLY B N 1
ATOM 3492 C CA . GLY B 1 130 ? -59.881 35.054 -29.604 1.00 27.81 130 GLY B CA 1
ATOM 3493 C C . GLY B 1 130 ? -58.978 33.824 -29.682 1.00 27.59 130 GLY B C 1
ATOM 3494 O O . GLY B 1 130 ? -58.964 33.070 -30.665 1.00 29.89 130 GLY B O 1
ATOM 3495 N N . GLU B 1 131 ? -58.227 33.593 -28.608 1.00 25.59 131 GLU B N 1
ATOM 3496 C CA . GLU B 1 131 ? -57.346 32.438 -28.484 1.00 25.05 131 GLU B CA 1
ATOM 3497 C C . GLU B 1 131 ? -57.207 32.182 -26.990 1.00 24.14 131 GLU B C 1
ATOM 3498 O O . GLU B 1 131 ? -56.078 32.083 -26.497 1.00 23.52 131 GLU B O 1
ATOM 3504 N N . GLY B 1 132 ? -58.353 32.080 -26.277 1.00 22.35 132 GLY B N 1
ATOM 3505 C CA . GLY B 1 132 ? -58.385 32.459 -24.875 1.00 21.04 132 GLY B CA 1
ATOM 3506 C C . GLY B 1 132 ? -58.080 33.951 -24.799 1.00 18.71 132 GLY B C 1
ATOM 3507 O O . GLY B 1 132 ? -57.948 34.646 -25.816 1.00 19.43 132 GLY B O 1
ATOM 3508 N N . THR B 1 133 ? -57.904 34.446 -23.565 1.00 17.42 133 THR B N 1
ATOM 3509 C CA . THR B 1 133 ? -57.592 35.834 -23.325 1.00 17.04 133 THR B CA 1
ATOM 3510 C C . THR B 1 133 ? -56.428 35.906 -22.338 1.00 14.47 133 THR B C 1
ATOM 3511 O O . THR B 1 133 ? -56.254 35.009 -21.557 1.00 15.21 133 THR B O 1
ATOM 3515 N N . GLY B 1 134 ? -55.661 36.994 -22.412 1.00 15.01 134 GLY B N 1
ATOM 3516 C CA . GLY B 1 134 ? -54.550 37.177 -21.486 1.00 14.66 134 GLY B CA 1
ATOM 3517 C C . GLY B 1 134 ? -53.730 38.388 -21.868 1.00 15.26 134 GLY B C 1
ATOM 3518 O O . GLY B 1 134 ? -54.210 39.262 -22.604 1.00 16.77 134 GLY B O 1
ATOM 3519 N N . LEU B 1 135 ? -52.482 38.434 -21.392 1.00 13.53 135 LEU B N 1
ATOM 3520 C CA . LEU B 1 135 ? -51.556 39.529 -21.612 1.00 13.67 135 LEU B CA 1
ATOM 3521 C C . LEU B 1 135 ? -50.339 38.996 -22.362 1.00 13.43 135 LEU B C 1
ATOM 3522 O O . LEU B 1 135 ? -49.821 37.918 -22.011 1.00 13.01 135 LEU B O 1
ATOM 3527 N N . LYS B 1 136 ? -49.883 39.743 -23.375 1.00 13.24 136 LYS B N 1
ATOM 3528 C CA . LYS B 1 136 ? -48.635 39.424 -24.046 1.00 12.27 136 LYS B CA 1
ATOM 3529 C C . LYS B 1 136 ? -47.739 40.644 -24.092 1.00 13.07 136 LYS B C 1
ATOM 3530 O O . LYS B 1 136 ? -48.189 41.793 -24.072 1.00 13.80 136 LYS B O 1
ATOM 3536 N N . ILE B 1 137 ? -46.434 40.392 -24.139 1.00 12.64 137 ILE B N 1
ATOM 3537 C CA . ILE B 1 137 ? -45.411 41.400 -24.322 1.00 11.55 137 ILE B CA 1
ATOM 3538 C C . ILE B 1 137 ? -44.593 40.985 -25.530 1.00 12.14 137 ILE B C 1
ATOM 3539 O O . ILE B 1 137 ? -43.994 39.901 -25.523 1.00 12.65 137 ILE B O 1
ATOM 3544 N N . GLN B 1 138 ? -44.629 41.812 -26.572 1.00 12.52 138 GLN B N 1
ATOM 3545 C CA . GLN B 1 138 ? -43.864 41.620 -27.796 1.00 12.96 138 GLN B CA 1
ATOM 3546 C C . GLN B 1 138 ? -42.717 42.603 -27.828 1.00 12.76 138 GLN B C 1
ATOM 3547 O O . GLN B 1 138 ? -42.934 43.796 -27.614 1.00 13.82 138 GLN B O 1
ATOM 3553 N N . THR B 1 139 ? -41.501 42.159 -28.081 1.00 12.73 139 THR B N 1
ATOM 3554 C CA . THR B 1 139 ? -40.335 43.011 -27.983 1.00 12.28 139 THR B CA 1
ATOM 3555 C C . THR B 1 139 ? -39.538 42.969 -29.277 1.00 12.94 139 THR B C 1
ATOM 3556 O O . THR B 1 139 ? -39.105 41.900 -29.689 1.00 14.29 139 THR B O 1
ATOM 3560 N N . THR B 1 140 ? -39.312 44.126 -29.915 1.00 12.49 140 THR B N 1
ATOM 3561 C CA . THR B 1 140 ? -38.418 44.159 -31.064 1.00 14.25 140 THR B CA 1
ATOM 3562 C C . THR B 1 140 ? -36.998 43.886 -30.596 1.00 14.30 140 THR B C 1
ATOM 3563 O O . THR B 1 140 ? -36.517 44.497 -29.649 1.00 14.72 140 THR B O 1
ATOM 3567 N N . TYR B 1 141 ? -36.310 42.920 -31.244 1.00 13.01 141 TYR B N 1
ATOM 3568 C CA . TYR B 1 141 ? -35.019 42.484 -30.795 1.00 14.59 141 TYR B CA 1
ATOM 3569 C C . TYR B 1 141 ? -34.262 41.919 -31.988 1.00 14.80 141 TYR B C 1
ATOM 3570 O O . TYR B 1 141 ? -34.724 40.958 -32.612 1.00 15.17 141 TYR B O 1
ATOM 3579 N N . ASP B 1 142 ? -33.087 42.497 -32.275 1.00 16.03 142 ASP B N 1
ATOM 3580 C CA . ASP B 1 142 ? -32.370 42.181 -33.503 1.00 16.71 142 ASP B CA 1
ATOM 3581 C C . ASP B 1 142 ? -31.463 40.973 -33.286 1.00 14.96 142 ASP B C 1
ATOM 3582 O O . ASP B 1 142 ? -30.247 41.035 -33.398 1.00 16.34 142 ASP B O 1
ATOM 3587 N N . TRP B 1 143 ? -32.088 39.790 -33.042 1.00 13.49 143 TRP B N 1
ATOM 3588 C CA . TRP B 1 143 ? -31.332 38.563 -32.936 1.00 12.57 143 TRP B CA 1
ATOM 3589 C C . TRP B 1 143 ? -30.864 38.114 -34.333 1.00 12.69 143 TRP B C 1
ATOM 3590 O O . TRP B 1 143 ? -31.458 38.516 -35.334 1.00 13.36 143 TRP B O 1
ATOM 3601 N N . LYS B 1 144 ? -29.777 37.338 -34.347 1.00 12.99 144 LYS B N 1
ATOM 3602 C CA . LYS B 1 144 ? -29.051 37.009 -35.568 1.00 12.82 144 LYS B CA 1
ATOM 3603 C C . LYS B 1 144 ? -28.867 35.510 -35.714 1.00 12.60 144 LYS B C 1
ATOM 3604 O O . LYS B 1 144 ? -28.576 34.775 -34.759 1.00 13.22 144 LYS B O 1
ATOM 3610 N N . ASN B 1 145 ? -28.954 35.043 -36.970 1.00 12.41 145 ASN B N 1
ATOM 3611 C CA . ASN B 1 145 ? -28.680 33.652 -37.247 1.00 12.95 145 ASN B CA 1
ATOM 3612 C C . ASN B 1 145 ? -27.300 33.251 -36.773 1.00 12.44 145 ASN B C 1
ATOM 3613 O O . ASN B 1 145 ? -26.341 34.024 -36.848 1.00 12.96 145 ASN B O 1
ATOM 3618 N N . TYR B 1 146 ? -27.200 32.013 -36.269 1.00 11.23 146 TYR B N 1
ATOM 3619 C CA . TYR B 1 146 ? -25.962 31.368 -35.872 1.00 12.33 146 TYR B CA 1
ATOM 3620 C C . TYR B 1 146 ? -25.360 32.014 -34.624 1.00 13.06 146 TYR B C 1
ATOM 3621 O O . TYR B 1 146 ? -24.285 31.614 -34.226 1.00 15.20 146 TYR B O 1
ATOM 3630 N N . ASN B 1 147 ? -26.089 32.904 -33.964 1.00 13.07 147 ASN B N 1
ATOM 3631 C CA . ASN B 1 147 ? -25.742 33.421 -32.653 1.00 13.55 147 ASN B CA 1
ATOM 3632 C C . ASN B 1 147 ? -26.658 32.759 -31.614 1.00 13.23 147 ASN B C 1
ATOM 3633 O O . ASN B 1 147 ? -27.737 32.277 -31.964 1.00 12.81 147 ASN B O 1
ATOM 3638 N N . TRP B 1 148 ? -26.200 32.747 -30.363 1.00 12.61 148 TRP B N 1
ATOM 3639 C CA . TRP B 1 148 ? -26.930 32.131 -29.259 1.00 11.67 148 TRP B CA 1
ATOM 3640 C C . TRP B 1 148 ? -27.581 33.182 -28.365 1.00 12.13 148 TRP B C 1
ATOM 3641 O O . TRP B 1 148 ? -26.954 34.221 -28.028 1.00 12.52 148 TRP B O 1
ATOM 3652 N N . TYR B 1 149 ? -28.799 32.853 -27.925 1.00 11.37 149 TYR B N 1
ATOM 3653 C CA . TYR B 1 149 ? -29.613 33.688 -27.058 1.00 11.72 149 TYR B CA 1
ATOM 3654 C C . TYR B 1 149 ? -30.150 32.836 -25.935 1.00 11.58 149 TYR B C 1
ATOM 3655 O O . TYR B 1 149 ? -30.824 31.838 -26.186 1.00 11.84 149 TYR B O 1
ATOM 3664 N N . ARG B 1 150 ? -29.844 33.255 -24.723 1.00 10.90 150 ARG B N 1
ATOM 3665 C CA . ARG B 1 150 ? -30.294 32.563 -23.518 1.00 10.82 150 ARG B CA 1
ATOM 3666 C C . ARG B 1 150 ? -31.539 33.237 -22.981 1.00 11.18 150 ARG B C 1
ATOM 3667 O O . ARG B 1 150 ? -31.473 34.442 -22.633 1.00 12.71 150 ARG B O 1
ATOM 3675 N N . MET B 1 151 ? -32.683 32.541 -22.952 1.00 10.31 151 MET B N 1
ATOM 3676 C CA . MET B 1 151 ? -33.892 33.117 -22.384 1.00 9.35 151 MET B CA 1
ATOM 3677 C C . MET B 1 151 ? -34.088 32.433 -21.043 1.00 10.06 151 MET B C 1
ATOM 3678 O O . MET B 1 151 ? -34.183 31.215 -20.943 1.00 10.36 151 MET B O 1
ATOM 3683 N N . THR B 1 152 ? -34.144 33.259 -20.015 1.00 9.82 152 THR B N 1
ATOM 3684 C CA . THR B 1 152 ? -34.282 32.814 -18.652 1.00 10.12 152 THR B CA 1
ATOM 3685 C C . THR B 1 152 ? -35.501 33.484 -18.054 1.00 10.09 152 THR B C 1
ATOM 3686 O O . THR B 1 152 ? -35.568 34.708 -18.028 1.00 10.96 152 THR B O 1
ATOM 3690 N N . MET B 1 153 ? -36.449 32.658 -17.618 1.00 9.63 153 MET B N 1
ATOM 3691 C CA . MET B 1 153 ? -37.664 33.146 -17.002 1.00 10.10 153 MET B CA 1
ATOM 3692 C C . MET B 1 153 ? -37.610 32.836 -15.514 1.00 10.02 153 MET B C 1
ATOM 3693 O O . MET B 1 153 ? -37.080 31.802 -15.112 1.00 11.16 153 MET B O 1
ATOM 3698 N N . ARG B 1 154 ? -38.161 33.744 -14.695 1.00 9.94 154 ARG B N 1
ATOM 3699 C CA . ARG B 1 154 ? -38.254 33.498 -13.263 1.00 10.32 154 ARG B CA 1
ATOM 3700 C C . ARG B 1 154 ? -39.645 33.877 -12.796 1.00 11.09 154 ARG B C 1
ATOM 3701 O O . ARG B 1 154 ? -40.219 34.860 -13.241 1.00 11.57 154 ARG B O 1
ATOM 3709 N N . SER B 1 155 ? -40.167 33.058 -11.897 1.00 10.71 155 SER B N 1
ATOM 3710 C CA . SER B 1 155 ? -41.448 33.304 -11.257 1.00 12.67 155 SER B CA 1
ATOM 3711 C C . SER B 1 155 ? -41.204 33.445 -9.765 1.00 12.30 155 SER B C 1
ATOM 3712 O O . SER B 1 155 ? -40.363 32.730 -9.227 1.00 13.96 155 SER B O 1
ATOM 3715 N N . TRP B 1 156 ? -41.887 34.380 -9.103 1.00 11.63 156 TRP B N 1
ATOM 3716 C CA . TRP B 1 156 ? -41.695 34.545 -7.675 1.00 12.45 156 TRP B CA 1
ATOM 3717 C C . TRP B 1 156 ? -42.981 35.062 -7.027 1.00 11.84 156 TRP B C 1
ATOM 3718 O O . TRP B 1 156 ? -43.846 35.666 -7.672 1.00 12.39 156 TRP B O 1
ATOM 3729 N N . GLN B 1 157 ? -43.108 34.804 -5.727 1.00 13.84 157 GLN B N 1
ATOM 3730 C CA . GLN B 1 157 ? -44.241 35.253 -4.926 1.00 13.43 157 GLN B CA 1
ATOM 3731 C C . GLN B 1 157 ? -43.956 36.651 -4.395 1.00 15.47 157 GLN B C 1
ATOM 3732 O O . GLN B 1 157 ? -42.866 36.946 -3.866 1.00 15.11 157 GLN B O 1
ATOM 3738 N N . GLU B 1 158 ? -44.946 37.521 -4.511 1.00 15.76 158 GLU B N 1
ATOM 3739 C CA . GLU B 1 158 ? -44.817 38.841 -3.953 1.00 16.95 158 GLU B CA 1
ATOM 3740 C C . GLU B 1 158 ? -46.188 39.473 -3.765 1.00 16.87 158 GLU B C 1
ATOM 3741 O O . GLU B 1 158 ? -46.997 39.511 -4.694 1.00 14.84 158 GLU B O 1
ATOM 3747 N N . ASN B 1 159 ? -46.429 39.992 -2.544 1.00 18.34 159 ASN B N 1
ATOM 3748 C CA . ASN B 1 159 ? -47.633 40.773 -2.251 1.00 17.97 159 ASN B CA 1
ATOM 3749 C C . ASN B 1 159 ? -48.885 39.919 -2.528 1.00 17.76 159 ASN B C 1
ATOM 3750 O O . ASN B 1 159 ? -49.938 40.479 -2.901 1.00 20.16 159 ASN B O 1
ATOM 3755 N N . GLY B 1 160 ? -48.819 38.585 -2.383 1.00 14.80 160 GLY B N 1
ATOM 3756 C CA . GLY B 1 160 ? -49.968 37.730 -2.526 1.00 14.97 160 GLY B CA 1
ATOM 3757 C C . GLY B 1 160 ? -50.336 37.428 -3.986 1.00 14.49 160 GLY B C 1
ATOM 3758 O O . GLY B 1 160 ? -51.340 36.783 -4.237 1.00 15.87 160 GLY B O 1
ATOM 3759 N N . HIS B 1 161 ? -49.423 37.854 -4.881 1.00 12.94 161 HIS B N 1
ATOM 3760 C CA . HIS B 1 161 ? -49.497 37.619 -6.326 1.00 12.61 161 HIS B CA 1
ATOM 3761 C C . HIS B 1 161 ? -48.277 36.810 -6.763 1.00 12.99 161 HIS B C 1
ATOM 3762 O O . HIS B 1 161 ? -47.374 36.547 -5.979 1.00 15.73 161 HIS B O 1
ATOM 3769 N N . THR B 1 162 ? -48.262 36.368 -8.013 1.00 11.84 162 THR B N 1
ATOM 3770 C CA . THR B 1 162 ? -47.109 35.716 -8.598 1.00 12.01 162 THR B CA 1
ATOM 3771 C C . THR B 1 162 ? -46.597 36.568 -9.747 1.00 12.09 162 THR B C 1
ATOM 3772 O O . THR B 1 162 ? -47.365 36.960 -10.621 1.00 12.16 162 THR B O 1
ATOM 3776 N N . LYS B 1 163 ? -45.309 36.885 -9.760 1.00 11.07 163 LYS B N 1
ATOM 3777 C CA . LYS B 1 163 ? -44.687 37.650 -10.838 1.00 11.88 163 LYS B CA 1
ATOM 3778 C C . LYS B 1 163 ? -43.982 36.658 -11.768 1.00 11.94 163 LYS B C 1
ATOM 3779 O O . LYS B 1 163 ? -43.505 35.614 -11.311 1.00 12.35 163 LYS B O 1
ATOM 3785 N N . PHE B 1 164 ? -43.979 36.991 -13.058 1.00 11.61 164 PHE B N 1
ATOM 3786 C CA . PHE B 1 164 ? -43.245 36.253 -14.075 1.00 11.15 164 PHE B CA 1
ATOM 3787 C C . PHE B 1 164 ? -42.363 37.246 -14.807 1.00 11.55 164 PHE B C 1
ATOM 3788 O O . PHE B 1 164 ? -42.869 38.209 -15.401 1.00 11.74 164 PHE B O 1
ATOM 3796 N N . GLY B 1 165 ? -41.048 36.996 -14.847 1.00 9.93 165 GLY B N 1
ATOM 3797 C CA . GLY B 1 165 ? -40.133 37.860 -15.546 1.00 10.54 165 GLY B CA 1
ATOM 3798 C C . GLY B 1 165 ? -39.343 37.150 -16.622 1.00 10.04 165 GLY B C 1
ATOM 3799 O O . GLY B 1 165 ? -39.098 35.941 -16.528 1.00 10.20 165 GLY B O 1
ATOM 3800 N N . GLN B 1 166 ? -39.022 37.922 -17.677 1.00 10.48 166 GLN B N 1
ATOM 3801 C CA . GLN B 1 166 ? -38.305 37.453 -18.853 1.00 10.20 166 GLN B CA 1
ATOM 3802 C C . GLN B 1 166 ? -36.988 38.188 -18.983 1.00 11.19 166 GLN B C 1
ATOM 3803 O O . GLN B 1 166 ? -36.986 39.421 -19.092 1.00 10.69 166 GLN B O 1
ATOM 3809 N N . TRP B 1 167 ? -35.882 37.448 -18.958 1.00 10.85 167 TRP B N 1
ATOM 3810 C CA . TRP B 1 167 ? -34.534 37.969 -19.176 1.00 10.26 167 TRP B CA 1
ATOM 3811 C C . TRP B 1 167 ? -33.894 37.297 -20.378 1.00 11.21 167 TRP B C 1
ATOM 3812 O O . TRP B 1 167 ? -34.212 36.147 -20.683 1.00 10.98 167 TRP B O 1
ATOM 3823 N N . LEU B 1 168 ? -33.063 38.057 -21.099 1.00 10.58 168 LEU B N 1
ATOM 3824 C CA . LEU B 1 168 ? -32.411 37.527 -22.300 1.00 11.26 168 LEU B CA 1
ATOM 3825 C C . LEU B 1 168 ? -30.927 37.848 -22.256 1.00 11.91 168 LEU B C 1
ATOM 3826 O O . LEU B 1 168 ? -30.576 39.030 -22.105 1.00 12.41 168 LEU B O 1
ATOM 3831 N N . LYS B 1 169 ? -30.080 36.838 -22.434 1.00 11.80 169 LYS B N 1
ATOM 3832 C CA . LYS B 1 169 ? -28.643 37.061 -22.595 1.00 11.41 169 LYS B CA 1
ATOM 3833 C C . LYS B 1 169 ? -28.288 36.905 -24.073 1.00 12.04 169 LYS B C 1
ATOM 3834 O O . LYS B 1 169 ? -28.515 35.864 -24.671 1.00 12.59 169 LYS B O 1
ATOM 3840 N N . ASP B 1 170 ? -27.699 37.964 -24.617 1.00 12.66 170 ASP B N 1
ATOM 3841 C CA . ASP B 1 170 ? -27.075 37.932 -25.943 1.00 12.50 170 ASP B CA 1
ATOM 3842 C C . ASP B 1 170 ? -25.687 37.354 -25.717 1.00 13.35 170 ASP B C 1
ATOM 3843 O O . ASP B 1 170 ? -24.802 38.025 -25.169 1.00 14.95 170 ASP B O 1
ATOM 3848 N N . VAL B 1 171 ? -25.484 36.077 -26.041 1.00 12.81 171 VAL B N 1
ATOM 3849 C CA . VAL B 1 171 ? -24.268 35.380 -25.690 1.00 13.20 171 VAL B CA 1
ATOM 3850 C C . VAL B 1 171 ? -23.069 36.015 -26.401 1.00 14.43 171 VAL B C 1
ATOM 3851 O O . VAL B 1 171 ? -22.040 36.197 -25.771 1.00 16.31 171 VAL B O 1
ATOM 3855 N N . SER B 1 172 ? -23.193 36.350 -27.684 1.00 14.67 172 SER B N 1
ATOM 3856 C CA . SER B 1 172 ? -22.060 36.924 -28.427 1.00 15.60 172 SER B CA 1
ATOM 3857 C C . SER B 1 172 ? -21.621 38.255 -27.816 1.00 17.15 172 SER B C 1
ATOM 3858 O O . SER B 1 172 ? -20.413 38.545 -27.769 1.00 19.79 172 SER B O 1
ATOM 3861 N N . LYS B 1 173 ? -22.576 39.054 -27.331 1.00 16.89 173 LYS B N 1
ATOM 3862 C CA . LYS B 1 173 ? -22.279 40.352 -26.743 1.00 18.02 173 LYS B CA 1
ATOM 3863 C C . LYS B 1 173 ? -21.975 40.209 -25.252 1.00 18.60 173 LYS B C 1
ATOM 3864 O O . LYS B 1 173 ? -21.535 41.190 -24.624 1.00 19.72 173 LYS B O 1
ATOM 3870 N N . ASN B 1 174 ? -22.203 39.022 -24.673 1.00 15.67 174 ASN B N 1
ATOM 3871 C CA . ASN B 1 174 ? -22.012 38.787 -23.250 1.00 16.64 174 ASN B CA 1
ATOM 3872 C C . ASN B 1 174 ? -22.800 39.805 -22.413 1.00 16.75 174 ASN B C 1
ATOM 3873 O O . ASN B 1 174 ? -22.249 40.434 -21.491 1.00 16.62 174 ASN B O 1
ATOM 3878 N N . GLN B 1 175 ? -24.089 39.996 -22.742 1.00 15.82 175 GLN B N 1
ATOM 3879 C CA . GLN B 1 175 ? -24.889 41.047 -22.139 1.00 16.69 175 GLN B CA 1
ATOM 3880 C C . GLN B 1 175 ? -26.306 40.522 -21.861 1.00 14.77 175 GLN B C 1
ATOM 3881 O O . GLN B 1 175 ? -27.056 40.094 -22.769 1.00 14.62 175 GLN B O 1
ATOM 3887 N N . TRP B 1 176 ? -26.737 40.714 -20.612 1.00 14.47 176 TRP B N 1
ATOM 3888 C CA . TRP B 1 176 ? -28.095 40.433 -20.194 1.00 13.27 176 TRP B CA 1
ATOM 3889 C C . TRP B 1 176 ? -28.971 41.663 -20.416 1.00 13.77 176 TRP B C 1
ATOM 3890 O O . TRP B 1 176 ? -28.521 42.792 -20.245 1.00 15.14 176 TRP B O 1
ATOM 3901 N N . LYS B 1 177 ? -30.271 41.413 -20.608 1.00 12.64 177 LYS B N 1
ATOM 3902 C CA . LYS B 1 177 ? -31.312 42.433 -20.634 1.00 14.33 177 LYS B CA 1
ATOM 3903 C C . LYS B 1 177 ? -32.569 41.939 -19.932 1.00 12.77 177 LYS B C 1
ATOM 3904 O O . LYS B 1 177 ? -33.013 40.817 -20.195 1.00 12.15 177 LYS B O 1
ATOM 3910 N N . LEU B 1 178 ? -33.184 42.786 -19.104 1.00 12.46 178 LEU B N 1
ATOM 3911 C CA . LEU B 1 178 ? -34.534 42.578 -18.613 1.00 12.18 178 LEU B CA 1
ATOM 3912 C C . LEU B 1 178 ? -35.500 42.987 -19.701 1.00 12.44 178 LEU B C 1
ATOM 3913 O O . LEU B 1 178 ? -35.428 44.105 -20.217 1.00 12.51 178 LEU B O 1
ATOM 3918 N N . ILE B 1 179 ? -36.427 42.071 -20.047 1.00 10.84 179 ILE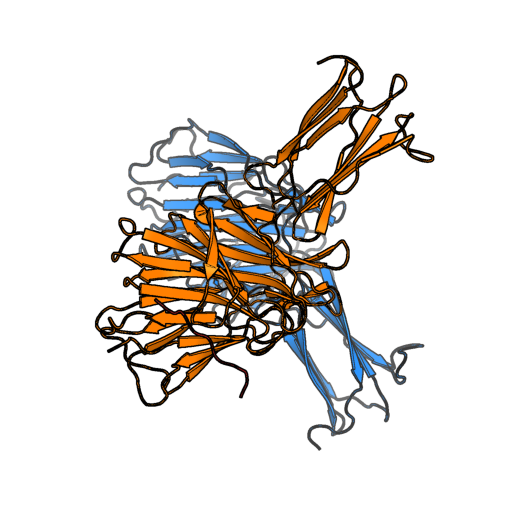 B N 1
ATOM 3919 C CA . ILE B 1 179 ? -37.368 42.329 -21.120 1.00 10.48 179 ILE B CA 1
ATOM 3920 C C . ILE B 1 179 ? -38.726 42.777 -20.566 1.00 11.82 179 ILE B C 1
ATOM 3921 O O . ILE B 1 179 ? -39.316 43.758 -21.035 1.00 11.97 179 ILE B O 1
ATOM 3926 N N . GLY B 1 180 ? -39.308 42.017 -19.637 1.00 10.60 180 GLY B N 1
ATOM 3927 C CA . GLY B 1 180 ? -40.616 42.336 -19.124 1.00 11.92 180 GLY B CA 1
ATOM 3928 C C . GLY B 1 180 ? -40.944 41.550 -17.871 1.00 11.83 180 GLY B C 1
ATOM 3929 O O . GLY B 1 180 ? -40.385 40.471 -17.634 1.00 11.39 180 GLY B O 1
ATOM 3930 N N . ILE B 1 181 ? -41.848 42.116 -17.067 1.00 10.73 181 ILE B N 1
ATOM 3931 C CA . ILE B 1 181 ? -42.377 41.452 -15.878 1.00 11.32 181 ILE B CA 1
ATOM 3932 C C . ILE B 1 181 ? -43.897 41.556 -15.902 1.00 11.61 181 ILE B C 1
ATOM 3933 O O . ILE B 1 181 ? -44.417 42.675 -16.083 1.00 12.82 181 ILE B O 1
ATOM 3938 N N . MET B 1 182 ? -44.573 40.425 -15.761 1.00 11.89 182 MET B N 1
ATOM 3939 C CA . MET B 1 182 ? -46.023 40.400 -15.575 1.00 11.44 182 MET B CA 1
ATOM 3940 C C . MET B 1 182 ? -46.376 40.076 -14.121 1.00 12.20 182 MET B C 1
ATOM 3941 O O . MET B 1 182 ? -45.705 39.261 -13.451 1.00 13.38 182 MET B O 1
ATOM 3946 N N . ASP B 1 183 ? -47.449 40.715 -13.641 1.00 12.32 183 ASP B N 1
ATOM 3947 C CA . ASP B 1 183 ? -47.946 40.574 -12.281 1.00 12.79 183 ASP B CA 1
ATOM 3948 C C . ASP B 1 183 ? -49.267 39.830 -12.353 1.00 13.21 183 ASP B C 1
ATOM 3949 O O . ASP B 1 183 ? -50.236 40.376 -12.870 1.00 13.72 183 ASP B O 1
ATOM 3954 N N . PHE B 1 184 ? -49.242 38.548 -11.986 1.00 11.96 184 PHE B N 1
ATOM 3955 C CA . PHE B 1 184 ? -50.352 37.643 -12.147 1.00 11.71 184 PHE B CA 1
ATOM 3956 C C . PHE B 1 184 ? -51.091 37.589 -10.819 1.00 13.02 184 PHE B C 1
ATOM 3957 O O . PHE B 1 184 ? -50.457 37.283 -9.790 1.00 13.14 184 PHE B O 1
ATOM 3965 N N . PRO B 1 185 ? -52.415 37.864 -10.762 1.00 13.44 185 PRO B N 1
ATOM 3966 C CA . PRO B 1 185 ? -53.079 38.086 -9.495 1.00 14.51 185 PRO B CA 1
ATOM 3967 C C . PRO B 1 185 ? -53.568 36.841 -8.771 1.00 15.06 185 PRO B C 1
ATOM 3968 O O . PRO B 1 185 ? -54.662 36.811 -8.212 1.00 16.61 185 PRO B O 1
ATOM 3972 N N . VAL B 1 186 ? -52.719 35.806 -8.708 1.00 13.50 186 VAL B N 1
ATOM 3973 C CA . VAL B 1 186 ? -53.011 34.567 -8.034 1.00 15.20 186 VAL B CA 1
ATOM 3974 C C . VAL B 1 186 ? -51.711 34.131 -7.386 1.00 16.43 186 VAL B C 1
ATOM 3975 O O . VAL B 1 186 ? -50.681 34.064 -8.070 1.00 15.40 186 VAL B O 1
ATOM 3979 N N . PRO B 1 187 ? -51.712 33.741 -6.101 1.00 15.54 187 PRO B N 1
ATOM 3980 C CA . PRO B 1 187 ? -50.497 33.243 -5.459 1.00 14.54 187 PRO B CA 1
ATOM 3981 C C . PRO B 1 187 ? -50.247 31.772 -5.755 1.00 16.16 187 PRO B C 1
ATOM 3982 O O . PRO B 1 187 ? -51.117 31.061 -6.227 1.00 16.47 187 PRO B O 1
ATOM 3986 N N . ASN B 1 188 ? -48.997 31.367 -5.483 1.00 15.45 188 ASN B N 1
ATOM 3987 C CA . ASN B 1 188 ? -48.580 29.990 -5.428 1.00 17.84 188 ASN B CA 1
ATOM 3988 C C . ASN B 1 188 ? -48.692 29.302 -6.780 1.00 17.94 188 ASN B C 1
ATOM 3989 O O . ASN B 1 188 ? -48.941 28.105 -6.830 1.00 22.59 188 ASN B O 1
ATOM 3994 N N . VAL B 1 189 ? -48.485 30.045 -7.877 1.00 16.00 189 VAL B N 1
ATOM 3995 C CA . VAL B 1 189 ? -48.277 29.395 -9.157 1.00 14.51 189 VAL B CA 1
ATOM 3996 C C . VAL B 1 189 ? -46.801 29.559 -9.524 1.00 14.08 189 VAL B C 1
ATOM 3997 O O . VAL B 1 189 ? -46.121 30.437 -9.042 1.00 14.74 189 VAL B O 1
ATOM 4001 N N . THR B 1 190 ? -46.349 28.651 -10.384 1.00 15.72 190 THR B N 1
ATOM 4002 C CA . THR B 1 190 ? -44.931 28.506 -10.710 1.00 17.20 190 THR B CA 1
ATOM 4003 C C . THR B 1 190 ? -44.892 28.011 -12.168 1.00 14.67 190 THR B C 1
ATOM 4004 O O . THR B 1 190 ? -45.930 27.920 -12.845 1.00 14.80 190 THR B O 1
ATOM 4008 N N . PHE B 1 191 ? -43.689 27.694 -12.668 1.00 12.90 191 PHE B N 1
ATOM 4009 C CA . PHE B 1 191 ? -43.577 26.873 -13.877 1.00 11.30 191 PHE B CA 1
ATOM 4010 C C . PHE B 1 191 ? -43.817 25.424 -13.450 1.00 12.19 191 PHE B C 1
ATOM 4011 O O . PHE B 1 191 ? -42.880 24.663 -13.202 1.00 12.50 191 PHE B O 1
ATOM 4019 N N . ASN B 1 192 ? -45.094 25.080 -13.303 1.00 12.53 192 ASN B N 1
ATOM 4020 C CA . ASN B 1 192 ? -45.454 23.887 -12.541 1.00 14.71 192 ASN B CA 1
ATOM 4021 C C . ASN B 1 192 ? -45.240 22.624 -13.365 1.00 13.40 192 ASN B C 1
ATOM 4022 O O . ASN B 1 192 ? -44.768 21.594 -12.848 1.00 14.92 192 ASN B O 1
ATOM 4027 N N . TYR B 1 193 ? -45.638 22.662 -14.645 1.00 12.62 193 TYR B N 1
ATOM 4028 C CA . TYR B 1 193 ? -45.573 21.507 -15.517 1.00 12.78 193 TYR B CA 1
ATOM 4029 C C . TYR B 1 193 ? -45.534 21.970 -16.971 1.00 13.07 193 TYR B C 1
ATOM 4030 O O . TYR B 1 193 ? -45.800 23.146 -17.274 1.00 12.56 193 TYR B O 1
ATOM 4039 N N . GLY B 1 194 ? -45.277 21.020 -17.867 1.00 13.67 194 GLY B N 1
ATOM 4040 C CA . GLY B 1 194 ? -45.473 21.214 -19.291 1.00 12.89 194 GLY B CA 1
ATOM 4041 C C . GLY B 1 194 ? -44.246 21.770 -20.028 1.00 11.38 194 GLY B C 1
ATOM 4042 O O . GLY B 1 194 ? -44.390 22.157 -21.186 1.00 11.97 194 GLY B O 1
ATOM 4043 N N . GLN B 1 195 ? -43.074 21.797 -19.404 1.00 11.83 195 GLN B N 1
ATOM 4044 C CA . GLN B 1 195 ? -41.886 22.325 -20.071 1.00 10.76 195 GLN B CA 1
ATOM 4045 C C . GLN B 1 195 ? -41.682 21.625 -21.403 1.00 11.68 195 GLN B C 1
ATOM 4046 O O . GLN B 1 195 ? -41.608 20.384 -21.478 1.00 12.84 195 GLN B O 1
ATOM 4052 N N . THR B 1 196 ? -41.523 22.436 -22.439 1.00 10.46 196 THR B N 1
ATOM 4053 C CA . THR B 1 196 ? -41.313 21.986 -23.792 1.00 11.44 196 THR B CA 1
ATOM 4054 C C . THR B 1 196 ? -40.950 23.231 -24.616 1.00 10.84 196 THR B C 1
ATOM 4055 O O . THR B 1 196 ? -41.234 24.373 -24.186 1.00 12.34 196 THR B O 1
ATOM 4059 N N . LEU B 1 197 ? -40.385 22.980 -25.789 1.00 10.51 197 LEU B N 1
ATOM 4060 C CA . LEU B 1 197 ? -40.131 23.982 -26.805 1.00 10.78 197 LEU B CA 1
ATOM 4061 C C . LEU B 1 197 ? -40.960 23.584 -28.006 1.00 10.98 197 LEU B C 1
ATOM 4062 O O . LEU B 1 197 ? -41.046 22.383 -28.324 1.00 11.47 197 LEU B O 1
ATOM 4067 N N . PHE B 1 198 ? -41.505 24.537 -28.743 1.00 10.85 198 PHE B N 1
ATOM 4068 C CA . PHE B 1 198 ? -42.052 24.251 -30.066 1.00 10.60 198 PHE B CA 1
ATOM 4069 C C . PHE B 1 198 ? -41.579 25.273 -31.085 1.00 11.19 198 PHE B C 1
ATOM 4070 O O . PHE B 1 198 ? -41.239 26.398 -30.770 1.00 11.16 198 PHE B O 1
ATOM 4078 N N . GLN B 1 199 ? -41.541 24.814 -32.329 1.00 11.17 199 GLN B N 1
ATOM 4079 C CA . GLN B 1 199 ? -41.386 25.622 -33.530 1.00 10.95 199 GLN B CA 1
ATOM 4080 C C . GLN B 1 199 ? -42.660 25.480 -34.341 1.00 11.30 199 GLN B C 1
ATOM 4081 O O . GLN B 1 199 ? -43.041 24.358 -34.672 1.00 12.51 199 GLN B O 1
ATOM 4087 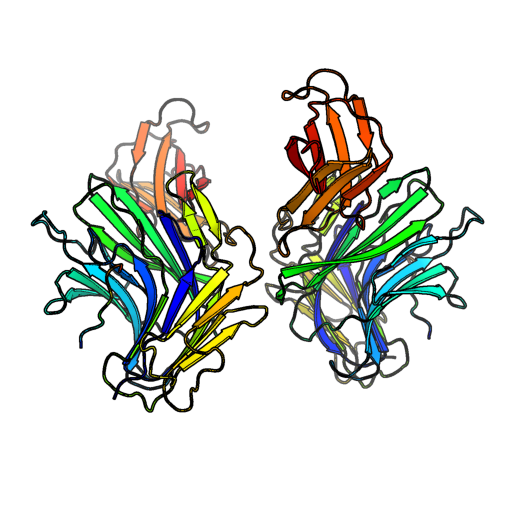N N . ALA B 1 200 ? -43.341 26.594 -34.580 1.00 11.52 200 ALA B N 1
ATOM 4088 C CA . ALA B 1 200 ? -44.632 26.594 -35.253 1.00 11.88 200 ALA B CA 1
ATOM 4089 C C . ALA B 1 200 ? -44.703 27.632 -36.353 1.00 12.79 200 ALA B C 1
ATOM 4090 O O . ALA B 1 200 ? -44.160 28.721 -36.220 1.00 12.95 200 ALA B O 1
ATOM 4092 N N . ASP B 1 201 ? -45.387 27.251 -37.439 1.00 12.63 201 ASP B N 1
ATOM 4093 C CA . ASP B 1 201 ? -45.793 28.119 -38.544 1.00 14.07 201 ASP B CA 1
ATOM 4094 C C . ASP B 1 201 ? -47.223 28.543 -38.273 1.00 14.56 201 ASP B C 1
ATOM 4095 O O . ASP B 1 201 ? -48.116 27.699 -38.313 1.00 15.78 201 ASP B O 1
ATOM 4100 N N . TRP B 1 202 ? -47.448 29.843 -38.007 1.00 14.79 202 TRP B N 1
ATOM 4101 C CA . TRP B 1 202 ? -48.767 30.276 -37.606 1.00 15.66 202 TRP B CA 1
ATOM 4102 C C . TRP B 1 202 ? -49.656 30.701 -38.778 1.00 15.12 202 TRP B C 1
ATOM 4103 O O . TRP B 1 202 ? -50.816 31.001 -38.520 1.00 18.21 202 TRP B O 1
ATOM 4114 N N . LEU B 1 203 ? -49.126 30.765 -40.004 1.00 17.60 203 LEU B N 1
ATOM 4115 C CA . LEU B 1 203 ? -49.882 31.387 -41.090 1.00 18.92 203 LEU B CA 1
ATOM 4116 C C . LEU B 1 203 ? -50.182 30.433 -42.240 1.00 22.35 203 LEU B C 1
ATOM 4117 O O . LEU B 1 203 ? -51.205 30.635 -42.904 1.00 22.54 203 LEU B O 1
ATOM 4122 N N . GLY B 1 204 ? -49.259 29.517 -42.556 1.00 17.32 204 GLY B N 1
ATOM 4123 C CA . GLY B 1 204 ? -49.466 28.568 -43.653 1.00 18.78 204 GLY B CA 1
ATOM 4124 C C . GLY B 1 204 ? -48.513 28.824 -44.809 1.00 20.51 204 GLY B C 1
ATOM 4125 O O . GLY B 1 204 ? -48.945 29.220 -45.890 1.00 25.21 204 GLY B O 1
ATOM 4126 N N . ASN B 1 205 ? -47.213 28.738 -44.545 1.00 16.82 205 ASN B N 1
ATOM 4127 C CA . ASN B 1 205 ? -46.147 28.863 -45.517 1.00 15.60 205 ASN B CA 1
ATOM 4128 C C . ASN B 1 205 ? -45.201 27.673 -45.405 1.00 15.69 205 ASN B C 1
ATOM 4129 O O . ASN B 1 205 ? -43.979 27.822 -45.261 1.00 16.19 205 ASN B O 1
ATOM 4134 N N . GLY B 1 206 ? -45.773 26.479 -45.540 1.00 15.82 206 GLY B N 1
ATOM 4135 C CA . GLY B 1 206 ? -44.987 25.275 -45.358 1.00 15.82 206 GLY B CA 1
ATOM 4136 C C . GLY B 1 206 ? -43.896 25.035 -46.391 1.00 15.44 206 GLY B C 1
ATOM 4137 O O . GLY B 1 206 ? -43.029 24.202 -46.167 1.00 17.75 206 GLY B O 1
ATOM 4138 N N . GLN B 1 207 ? -43.936 25.755 -47.526 1.00 17.07 207 GLN B N 1
ATOM 4139 C CA . GLN B 1 207 ? -42.875 25.715 -48.522 1.00 18.21 207 GLN B CA 1
ATOM 4140 C C . GLN B 1 207 ? -41.582 26.353 -48.026 1.00 16.99 207 GLN B C 1
ATOM 4141 O O . GLN B 1 207 ? -40.509 26.133 -48.607 1.00 18.08 207 GLN B O 1
ATOM 4147 N N . ASP B 1 208 ? -41.680 27.179 -46.957 1.00 17.68 208 ASP B N 1
ATOM 4148 C CA . ASP B 1 208 ? -40.540 27.906 -46.410 1.00 16.65 208 ASP B CA 1
ATOM 4149 C C . ASP B 1 208 ? -39.955 27.156 -45.213 1.00 16.20 208 ASP B C 1
ATOM 4150 O O . ASP B 1 208 ? -40.694 26.846 -44.270 1.00 17.18 208 ASP B O 1
ATOM 4155 N N . VAL B 1 209 ? -38.668 26.878 -45.235 1.00 16.00 209 VAL B N 1
ATOM 4156 C CA . VAL B 1 209 ? -38.004 26.101 -44.184 1.00 15.68 209 VAL B CA 1
ATOM 4157 C C . VAL B 1 209 ? -37.709 26.999 -42.979 1.00 14.79 209 VAL B C 1
ATOM 4158 O O . VAL B 1 209 ? -37.293 28.164 -43.083 1.00 15.45 209 VAL B O 1
ATOM 4162 N N . ARG B 1 210 ? -37.877 26.394 -41.786 1.00 13.68 210 ARG B N 1
ATOM 4163 C CA . ARG B 1 210 ? -37.480 27.005 -40.523 1.00 13.40 210 ARG B CA 1
ATOM 4164 C C . ARG B 1 210 ? -36.674 25.968 -39.758 1.00 13.26 210 ARG B C 1
ATOM 4165 O O . ARG B 1 210 ? -37.010 24.789 -39.767 1.00 12.96 210 ARG B O 1
ATOM 4173 N N . GLU B 1 211 ? -35.561 26.406 -39.147 1.00 11.84 211 GLU B N 1
ATOM 4174 C CA . GLU B 1 211 ? -34.604 25.528 -38.502 1.00 12.49 211 GLU B CA 1
ATOM 4175 C C . GLU B 1 211 ? -33.966 26.310 -37.354 1.00 12.47 211 GLU B C 1
ATOM 4176 O O . GLU B 1 211 ? -33.603 27.475 -37.523 1.00 11.68 211 GLU B O 1
ATOM 4182 N N . ALA B 1 212 ? -33.774 25.655 -36.229 1.00 11.44 212 ALA B N 1
ATOM 4183 C CA . ALA B 1 212 ? -33.025 26.238 -35.134 1.00 11.34 212 ALA B CA 1
ATOM 4184 C C . ALA B 1 212 ? -32.371 25.147 -34.306 1.00 11.49 212 ALA B C 1
ATOM 4185 O O . ALA B 1 212 ? -32.560 23.953 -34.520 1.00 12.49 212 ALA B O 1
ATOM 4187 N N . ARG B 1 213 ? -31.610 25.597 -33.310 1.00 11.22 213 ARG B N 1
ATOM 4188 C CA . ARG B 1 213 ? -30.788 24.783 -32.443 1.00 10.91 213 ARG B CA 1
ATOM 4189 C C . ARG B 1 213 ? -31.035 25.184 -30.989 1.00 12.32 213 ARG B C 1
ATOM 4190 O O . ARG B 1 213 ? -31.241 26.364 -30.710 1.00 12.89 213 ARG B O 1
ATOM 4198 N N . VAL B 1 214 ? -30.912 24.221 -30.061 1.00 11.19 214 VAL B N 1
ATOM 4199 C CA . VAL B 1 214 ? -31.030 24.523 -28.647 1.00 11.89 214 VAL B CA 1
ATOM 4200 C C . VAL B 1 214 ? -30.039 23.707 -27.848 1.00 11.49 214 VAL B C 1
ATOM 4201 O O . VAL B 1 214 ? -29.620 22.634 -28.237 1.00 12.55 214 VAL B O 1
ATOM 4205 N N . LYS B 1 215 ? -29.655 24.253 -26.698 1.00 11.47 215 LYS B N 1
ATOM 4206 C CA . LYS B 1 215 ? -28.814 23.572 -25.732 1.00 11.09 215 LYS B CA 1
ATOM 4207 C C . LYS B 1 215 ? -28.990 24.244 -24.367 1.00 11.53 215 LYS B C 1
ATOM 4208 O O . LYS B 1 215 ? -29.674 25.268 -24.249 1.00 11.40 215 LYS B O 1
ATOM 4214 N N . ASN B 1 216 ? -28.336 23.674 -23.363 1.00 11.83 216 ASN B N 1
ATOM 4215 C CA . ASN B 1 216 ? -28.235 24.324 -22.056 1.00 12.26 216 ASN B CA 1
ATOM 4216 C C . ASN B 1 216 ? -29.613 24.545 -21.416 1.00 11.16 216 ASN B C 1
ATOM 4217 O O . ASN B 1 216 ? -29.873 25.610 -20.835 1.00 11.56 216 ASN B O 1
ATOM 4222 N N . GLY B 1 217 ? -30.516 23.574 -21.527 1.00 11.28 217 GLY B N 1
ATOM 4223 C CA . GLY B 1 217 ? -31.7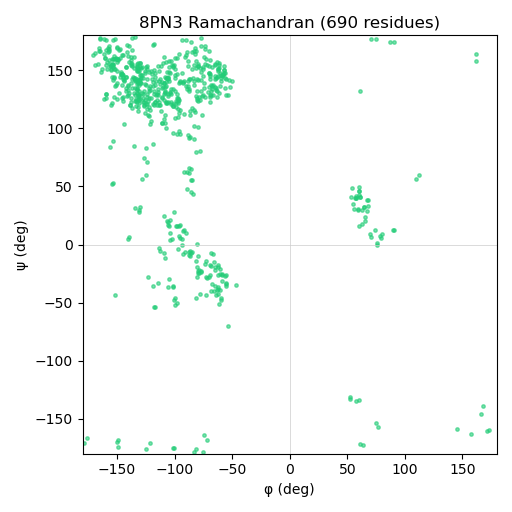83 23.629 -20.835 1.00 11.24 217 GLY B CA 1
ATOM 4224 C C . GLY B 1 217 ? -31.654 23.205 -19.379 1.00 10.39 217 GLY B C 1
ATOM 4225 O O . GLY B 1 217 ? -31.142 22.109 -19.081 1.00 10.99 217 GLY B O 1
ATOM 4226 N N . TYR B 1 218 ? -32.117 24.079 -18.489 1.00 10.38 218 TYR B N 1
ATOM 4227 C CA . TYR B 1 218 ? -32.090 23.862 -17.059 1.00 10.79 218 TYR B CA 1
ATOM 4228 C C . TYR B 1 218 ? -33.307 24.473 -16.403 1.00 10.82 218 TYR B C 1
ATOM 4229 O O . TYR B 1 218 ? -33.764 25.562 -16.776 1.00 10.97 218 TYR B O 1
ATOM 4238 N N . GLY B 1 219 ? -33.776 23.834 -15.335 1.00 11.67 219 GLY B N 1
ATOM 4239 C CA . GLY B 1 219 ? -34.769 24.402 -14.420 1.00 10.90 219 GLY B CA 1
ATOM 4240 C C . GLY B 1 219 ? -34.228 24.408 -12.990 1.00 11.54 219 GLY B C 1
ATOM 4241 O O . GLY B 1 219 ? -33.401 23.589 -12.615 1.00 13.35 219 GLY B O 1
ATOM 4242 N N . ARG B 1 220 ? -34.690 25.371 -12.199 1.00 11.54 220 ARG B N 1
ATOM 4243 C CA . ARG B 1 220 ? -34.416 25.363 -10.764 1.00 12.24 220 ARG B CA 1
ATOM 4244 C C . ARG B 1 220 ? -35.637 24.852 -10.013 1.00 11.93 220 ARG B C 1
ATOM 4245 O O . ARG B 1 220 ? -36.712 25.417 -10.112 1.00 12.24 220 ARG B O 1
ATOM 4253 N N . ASN B 1 221 ? -35.444 23.744 -9.305 1.00 12.23 221 ASN B N 1
ATOM 4254 C CA . ASN B 1 221 ? -36.512 23.057 -8.632 1.00 11.59 221 ASN B CA 1
ATOM 4255 C C . ASN B 1 221 ? -37.153 23.873 -7.506 1.00 13.82 221 ASN B C 1
ATOM 4256 O O . ASN B 1 221 ? -36.453 24.442 -6.663 1.00 14.00 221 ASN B O 1
ATOM 4261 N N . ILE B 1 222 ? -38.480 23.873 -7.453 1.00 12.62 222 ILE B N 1
ATOM 4262 C CA . ILE B 1 222 ? -39.195 24.397 -6.289 1.00 14.54 222 ILE B CA 1
ATOM 4263 C C . ILE B 1 222 ? -38.827 23.607 -5.025 1.00 14.82 222 ILE B C 1
ATOM 4264 O O . ILE B 1 222 ? -38.709 24.196 -3.942 1.00 17.85 222 ILE B O 1
ATOM 4269 N N . SER B 1 223 ? -38.692 22.296 -5.173 1.00 16.22 223 SER B N 1
ATOM 4270 C CA . SER B 1 223 ? -38.552 21.396 -4.022 1.00 16.78 223 SER B CA 1
ATOM 4271 C C . SER B 1 223 ? -37.317 21.743 -3.181 1.00 19.63 223 SER B C 1
ATOM 4272 O O . SER B 1 223 ? -37.388 21.815 -1.939 1.00 23.04 223 SER B O 1
ATOM 4275 N N . ASP B 1 224 ? -36.152 21.941 -3.808 1.00 17.63 224 ASP B N 1
ATOM 4276 C CA . ASP B 1 224 ? -34.884 22.017 -3.092 1.00 18.38 224 ASP B CA 1
ATOM 4277 C C . ASP B 1 224 ? -33.946 23.095 -3.621 1.00 18.57 224 ASP B C 1
ATOM 4278 O O . ASP B 1 224 ? -32.802 23.210 -3.154 1.00 18.62 224 ASP B O 1
ATOM 4283 N N . LYS B 1 225 ? -34.413 23.925 -4.574 1.00 17.44 225 LYS B N 1
ATOM 4284 C CA . LYS B 1 225 ? -33.639 24.995 -5.161 1.00 17.78 225 LYS B CA 1
ATOM 4285 C C . LYS B 1 225 ? -32.360 24.507 -5.865 1.00 15.12 225 LYS B C 1
ATOM 4286 O O . LYS B 1 225 ? -31.509 25.329 -6.208 1.00 17.42 225 LYS B O 1
ATOM 4292 N N . LYS B 1 226 ? -32.279 23.215 -6.145 1.00 15.47 226 LYS B N 1
ATOM 4293 C CA . LYS B 1 226 ? -31.212 22.662 -6.959 1.00 15.58 226 LYS B CA 1
ATOM 4294 C C . LYS B 1 226 ? -31.658 22.690 -8.432 1.00 14.31 226 LYS B C 1
ATOM 4295 O O . LYS B 1 226 ? -32.836 22.802 -8.743 1.00 15.25 226 LYS B O 1
ATOM 4301 N N . TRP B 1 227 ? -30.693 22.556 -9.328 1.00 13.80 227 TRP B N 1
ATOM 4302 C CA . TRP B 1 227 ? -30.951 22.615 -10.768 1.00 13.66 227 TRP B CA 1
ATOM 4303 C C . TRP B 1 227 ? -31.217 21.210 -11.309 1.00 14.51 227 TRP B C 1
ATOM 4304 O O . TRP B 1 227 ? -30.574 20.225 -10.882 1.00 15.67 227 TRP B O 1
ATOM 4315 N N . THR B 1 228 ? -32.191 21.136 -12.233 1.00 13.27 228 THR B N 1
ATOM 4316 C CA . THR B 1 228 ? -32.437 19.976 -13.073 1.00 12.65 228 THR B CA 1
ATOM 4317 C C . THR B 1 228 ? -31.890 20.289 -14.459 1.00 13.84 228 THR B C 1
ATOM 4318 O O . THR B 1 228 ? -32.175 21.340 -15.048 1.00 13.31 228 THR B O 1
ATOM 4322 N N . SER B 1 229 ? -31.081 19.370 -14.979 1.00 12.52 229 SER B N 1
ATOM 4323 C CA . SER B 1 229 ? -30.472 19.502 -16.292 1.00 12.66 229 SER B CA 1
ATOM 4324 C C . SER B 1 229 ? -31.282 18.743 -17.329 1.00 12.95 229 SER B C 1
ATOM 4325 O O . SER B 1 229 ? -31.484 17.527 -17.178 1.00 13.12 229 SER B O 1
ATOM 4328 N N . TRP B 1 230 ? -31.729 19.428 -18.369 1.00 11.73 230 TRP B N 1
ATOM 4329 C CA . TRP B 1 230 ? -32.534 18.792 -19.428 1.00 12.19 230 TRP B CA 1
ATOM 4330 C C . TRP B 1 230 ? -31.583 18.253 -20.494 1.00 12.72 230 TRP B C 1
ATOM 4331 O O . TRP B 1 230 ? -31.601 18.660 -21.655 1.00 13.04 230 TRP B O 1
ATOM 4342 N N . ASN B 1 231 ? -30.739 17.308 -20.098 1.00 12.10 231 ASN B N 1
ATOM 4343 C CA . ASN B 1 231 ? -29.695 16.834 -20.988 1.00 12.95 231 ASN B CA 1
ATOM 4344 C C . ASN B 1 231 ? -30.245 15.877 -22.041 1.00 12.10 231 ASN B C 1
ATOM 4345 O O . ASN B 1 231 ? -29.643 15.792 -23.118 1.00 14.21 231 ASN B O 1
ATOM 4350 N N . THR B 1 232 ? -31.388 15.264 -21.744 1.00 12.66 232 THR B N 1
ATOM 4351 C CA . THR B 1 232 ? -32.050 14.315 -22.640 1.00 12.29 232 THR B CA 1
ATOM 4352 C C . THR B 1 232 ? -33.414 14.882 -23.037 1.00 11.45 232 THR B C 1
ATOM 4353 O O . THR B 1 232 ? -34.217 15.219 -22.159 1.00 12.83 232 THR B O 1
ATOM 4357 N N . GLN B 1 233 ? -33.653 15.046 -24.335 1.00 11.18 233 GLN B N 1
ATOM 4358 C CA . GLN B 1 233 ? -34.892 15.611 -24.838 1.00 11.57 233 GLN B CA 1
ATOM 4359 C C . GLN B 1 233 ? -35.403 14.787 -26.021 1.00 12.00 233 GLN B C 1
ATOM 4360 O O . GLN B 1 233 ? -34.567 14.287 -26.782 1.00 13.07 233 GLN B O 1
ATOM 4366 N N . SER B 1 234 ? -36.735 14.768 -26.230 1.00 12.28 234 SER B N 1
ATOM 4367 C CA . SER B 1 234 ? -37.354 14.104 -27.362 1.00 12.97 234 SER B CA 1
ATOM 4368 C C . SER B 1 234 ? -37.724 15.140 -28.420 1.00 12.88 234 SER B C 1
ATOM 4369 O O . SER B 1 234 ? -38.357 16.147 -28.063 1.00 13.82 234 SER B O 1
ATOM 4372 N N . ILE B 1 235 ? -37.412 14.892 -29.693 1.00 12.59 235 ILE B N 1
ATOM 4373 C CA . ILE B 1 235 ? -37.793 15.732 -30.807 1.00 12.51 235 ILE B CA 1
ATOM 4374 C C . ILE B 1 235 ? -38.898 14.998 -31.548 1.00 14.33 235 ILE B C 1
ATOM 4375 O O . ILE B 1 235 ? -38.678 13.854 -31.974 1.00 14.34 235 ILE B O 1
ATOM 4380 N N . GLU B 1 236 ? -40.067 15.637 -31.682 1.00 12.87 236 GLU B N 1
ATOM 4381 C CA . GLU B 1 236 ? -41.248 14.934 -32.189 1.00 12.52 236 GLU B CA 1
ATOM 4382 C C . GLU B 1 236 ? -42.076 15.898 -33.031 1.00 12.08 236 GLU B C 1
ATOM 4383 O O . GLU B 1 236 ? -42.546 16.949 -32.577 1.00 12.01 236 GLU B O 1
ATOM 4389 N N . GLY B 1 237 ? -42.333 15.530 -34.283 1.00 12.79 237 GLY B N 1
ATOM 4390 C CA . GLY B 1 237 ? -43.260 16.266 -35.108 1.00 12.84 237 GLY B CA 1
ATOM 4391 C C . GLY B 1 237 ? -44.684 16.201 -34.566 1.00 12.68 237 GLY B C 1
ATOM 4392 O O . GLY B 1 237 ? -45.124 15.164 -34.057 1.00 14.86 237 GLY B O 1
ATOM 4393 N N . GLN B 1 238 ? -45.396 17.329 -34.684 1.00 12.68 238 GLN B N 1
ATOM 4394 C CA . GLN B 1 238 ? -46.755 17.434 -34.187 1.00 13.02 238 GLN B CA 1
ATOM 4395 C C . GLN B 1 238 ? -47.756 16.615 -35.011 1.00 12.98 238 GLN B C 1
ATOM 4396 O O . GLN B 1 238 ? -48.757 16.206 -34.455 1.00 15.52 238 GLN B O 1
ATOM 4402 N N . GLU B 1 239 ? -47.478 16.394 -36.296 1.00 13.97 239 GLU B N 1
ATOM 4403 C CA . GLU B 1 239 ? -48.360 15.656 -37.218 1.00 14.22 239 GLU B CA 1
ATOM 4404 C C . GLU B 1 239 ? -47.723 14.296 -37.499 1.00 15.26 239 GLU B C 1
ATOM 4405 O O . GLU B 1 239 ? -46.782 14.200 -38.281 1.00 14.86 239 GLU B O 1
ATOM 4411 N N . PRO B 1 240 ? -48.170 13.201 -36.841 1.00 16.56 240 PRO B N 1
ATOM 4412 C CA . PRO B 1 240 ? -47.525 11.896 -37.054 1.00 16.62 240 PRO B CA 1
ATOM 4413 C C . PRO B 1 240 ? -47.465 11.410 -38.503 1.00 15.02 240 PRO B C 1
ATOM 4414 O O . PRO B 1 240 ? -46.520 10.739 -38.895 1.00 16.56 240 PRO B O 1
ATOM 4418 N N . LEU B 1 241 ? -48.418 11.861 -39.330 1.00 15.09 241 LEU B N 1
ATOM 4419 C CA . LEU B 1 241 ? -48.469 11.413 -40.730 1.00 13.53 241 LEU B CA 1
ATOM 4420 C C . LEU B 1 241 ? -47.737 12.349 -41.687 1.00 15.33 241 LEU B C 1
ATOM 4421 O O . LEU B 1 241 ? -47.649 12.084 -42.888 1.00 15.33 241 LEU B O 1
ATOM 4426 N N . ASN B 1 242 ? -47.159 13.446 -41.170 1.00 14.47 242 ASN B N 1
ATOM 4427 C CA . ASN B 1 242 ? -46.489 14.432 -41.980 1.00 16.29 242 ASN B CA 1
ATOM 4428 C C . ASN B 1 242 ? -44.993 14.364 -41.666 1.00 14.23 242 ASN B C 1
ATOM 4429 O O . ASN B 1 242 ? -44.589 14.647 -40.520 1.00 15.30 242 ASN B O 1
ATOM 4434 N N . ASN B 1 243 ? -44.196 13.974 -42.647 1.00 14.21 243 ASN B N 1
ATOM 4435 C CA . ASN B 1 243 ? -42.748 13.824 -42.463 1.00 15.12 243 ASN B CA 1
ATOM 4436 C C . ASN B 1 243 ? -41.945 15.050 -42.901 1.00 14.21 243 ASN B C 1
ATOM 4437 O O . ASN B 1 243 ? -40.726 14.954 -43.030 1.00 15.04 243 ASN B O 1
ATOM 4442 N N . ASN B 1 244 ? -42.591 16.202 -43.076 1.00 13.52 244 ASN B N 1
ATOM 4443 C CA . ASN B 1 244 ? -41.945 17.404 -43.578 1.00 14.59 244 ASN B CA 1
ATOM 4444 C C . ASN B 1 244 ? -41.271 18.173 -42.442 1.00 14.16 244 ASN B C 1
ATOM 4445 O O . ASN B 1 244 ? -41.508 19.372 -42.315 1.00 14.23 244 ASN B O 1
ATOM 4450 N N . TRP B 1 245 ? -40.402 17.484 -41.723 1.00 13.63 245 TRP B N 1
ATOM 4451 C CA . TRP B 1 245 ? -39.676 18.026 -40.573 1.00 13.42 245 TRP B CA 1
ATOM 4452 C C . TRP B 1 245 ? -38.536 17.052 -40.287 1.00 14.44 245 TRP B C 1
ATOM 4453 O O . TRP B 1 245 ? -38.488 15.938 -40.837 1.00 15.17 245 TRP B O 1
ATOM 4464 N N . ASP B 1 246 ? -37.567 17.457 -39.465 1.00 13.23 246 ASP B N 1
ATOM 4465 C CA . ASP B 1 246 ? -36.452 16.589 -39.163 1.00 12.88 246 ASP B CA 1
ATOM 4466 C C . ASP B 1 246 ? -35.818 17.069 -37.867 1.00 13.55 246 ASP B C 1
ATOM 4467 O O . ASP B 1 246 ? -36.083 18.205 -37.444 1.00 14.53 246 ASP B O 1
ATOM 4472 N N . GLY B 1 247 ? -34.946 16.251 -37.301 1.00 12.25 247 GLY B N 1
ATOM 4473 C CA . GLY B 1 247 ? -34.223 16.663 -36.109 1.00 13.51 247 GLY B CA 1
ATOM 4474 C C . GLY B 1 247 ? -33.043 15.747 -35.828 1.00 14.13 247 GLY B C 1
ATOM 4475 O O . GLY B 1 247 ? -32.942 14.625 -36.328 1.00 14.75 247 GLY B O 1
ATOM 4476 N N . GLY B 1 248 ? -32.176 16.202 -34.927 1.00 13.13 248 GLY B N 1
ATOM 4477 C CA . GLY B 1 248 ? -30.989 15.441 -34.600 1.00 13.98 248 GLY B CA 1
ATOM 4478 C C . GLY B 1 248 ? -30.196 16.174 -33.531 1.00 15.37 248 GLY B C 1
ATOM 4479 O O . GLY B 1 248 ? -30.717 17.119 -32.910 1.00 13.71 248 GLY B O 1
ATOM 4480 N N . ALA B 1 249 ? -28.995 15.674 -33.285 1.00 16.51 249 ALA B N 1
ATOM 4481 C CA . ALA B 1 249 ? -28.095 16.279 -32.316 1.00 17.54 249 ALA B CA 1
ATOM 4482 C C . ALA B 1 249 ? -26.667 16.209 -32.835 1.00 17.49 249 ALA B C 1
ATOM 4483 O O . ALA B 1 249 ? -26.253 15.235 -33.481 1.00 19.13 249 ALA B O 1
ATOM 4485 N N . THR B 1 250 ? -25.919 17.265 -32.526 1.00 15.71 250 THR B N 1
ATOM 4486 C CA . THR B 1 250 ? -24.470 17.230 -32.586 1.00 15.88 250 THR B CA 1
ATOM 4487 C C . THR B 1 250 ? -23.932 17.043 -31.164 1.00 15.65 250 THR B C 1
ATOM 4488 O O . THR B 1 250 ? -24.683 16.869 -30.188 1.00 16.75 250 THR B O 1
ATOM 4492 N N . SER B 1 251 ? -22.602 17.090 -31.016 1.00 16.39 251 SER B N 1
ATOM 4493 C CA . SER B 1 251 ? -22.025 17.074 -29.668 1.00 17.01 251 SER B CA 1
ATOM 4494 C C . SER B 1 251 ? -22.425 18.338 -28.888 1.00 17.59 251 SER B C 1
ATOM 4495 O O . SER B 1 251 ? -22.439 18.299 -27.662 1.00 20.01 251 SER B O 1
ATOM 4498 N N . GLU B 1 252 ? -22.809 19.427 -29.565 1.00 17.01 252 GLU B N 1
ATOM 4499 C CA . GLU B 1 252 ? -23.037 20.722 -28.917 1.00 17.64 252 GLU B CA 1
ATOM 4500 C C . GLU B 1 252 ? -24.530 21.007 -28.697 1.00 15.85 252 GLU B C 1
ATOM 4501 O O . GLU B 1 252 ? -24.875 21.721 -27.746 1.00 15.07 252 GLU B O 1
ATOM 4507 N N . TYR B 1 253 ? -25.413 20.609 -29.633 1.00 14.51 253 TYR B N 1
ATOM 4508 C CA . TYR B 1 253 ? -26.795 21.104 -29.598 1.00 13.44 253 TYR B CA 1
ATOM 4509 C C . TYR B 1 253 ? -27.737 20.075 -30.209 1.00 14.16 253 TYR B C 1
ATOM 4510 O O . TYR B 1 253 ? -27.339 19.175 -30.964 1.00 14.45 253 TYR B O 1
ATOM 4519 N N . LEU B 1 254 ? -29.003 20.216 -29.870 1.00 12.72 254 LEU B N 1
ATOM 4520 C CA . LEU B 1 254 ? -30.103 19.632 -30.608 1.00 14.22 254 LEU B CA 1
ATOM 4521 C C . LEU B 1 254 ? -30.534 20.591 -31.704 1.00 12.76 254 LEU B C 1
ATOM 4522 O O . LEU B 1 254 ? -30.553 21.802 -31.530 1.00 13.01 254 LEU B O 1
ATOM 4527 N N . TRP B 1 255 ? -30.907 20.059 -32.866 1.00 13.00 255 TRP B N 1
ATOM 4528 C CA . TRP B 1 255 ? -31.412 20.859 -33.965 1.00 12.68 255 TRP B CA 1
ATOM 4529 C C . TRP B 1 255 ? -32.720 20.260 -34.490 1.00 12.26 255 TRP B C 1
ATOM 4530 O O . TRP B 1 255 ? -33.013 19.074 -34.278 1.00 12.82 255 TRP B O 1
ATOM 4541 N N . PHE B 1 256 ? -33.517 21.108 -35.108 1.00 11.41 256 PHE B N 1
ATOM 4542 C CA . PHE B 1 256 ? -34.806 20.707 -35.644 1.00 11.32 256 PHE B CA 1
ATOM 4543 C C . PHE B 1 256 ? -35.128 21.645 -36.781 1.00 13.03 256 PHE B C 1
ATOM 4544 O O . PHE B 1 256 ? -34.697 22.807 -36.826 1.00 12.16 256 PHE B O 1
ATOM 4552 N N . LYS B 1 257 ? -35.918 21.122 -37.726 1.00 12.06 257 LYS B N 1
ATOM 4553 C CA . LYS B 1 257 ? -36.369 21.912 -38.853 1.00 13.51 257 LYS B CA 1
ATOM 4554 C C . LYS B 1 257 ? -37.712 21.415 -39.360 1.00 12.29 257 LYS B C 1
ATOM 4555 O O . LYS B 1 257 ? -38.119 20.304 -39.077 1.00 13.47 257 LYS B O 1
ATOM 4561 N N . ALA B 1 258 ? -38.420 22.275 -40.080 1.00 12.04 258 ALA B N 1
ATOM 4562 C CA . ALA B 1 258 ? -39.704 21.924 -40.670 1.00 12.96 258 ALA B CA 1
ATOM 4563 C C . ALA B 1 258 ? -39.918 22.790 -41.901 1.00 13.34 258 ALA B C 1
ATOM 4564 O O . ALA B 1 258 ? -39.455 23.903 -42.008 1.00 13.79 258 ALA B O 1
ATOM 4566 N N . GLY B 1 259 ? -40.726 22.251 -42.820 1.00 12.66 259 GLY B N 1
ATOM 4567 C CA . GLY B 1 259 ? -41.049 22.954 -44.041 1.00 14.42 259 GLY B CA 1
ATOM 4568 C C . GLY B 1 259 ? -40.036 22.723 -45.148 1.00 15.16 259 GLY B C 1
ATOM 4569 O O . GLY B 1 259 ? -38.944 22.181 -44.993 1.00 15.59 259 GLY B O 1
ATOM 4570 N N . GLY B 1 260 ? -40.383 23.265 -46.323 1.00 15.66 260 GLY B N 1
ATOM 4571 C CA . GLY B 1 260 ? -39.491 23.160 -47.469 1.00 17.26 260 GLY B CA 1
ATOM 4572 C C . GLY B 1 260 ? -39.086 21.722 -47.724 1.00 17.17 260 GLY B C 1
ATOM 4573 O O . GLY B 1 260 ? -39.958 20.867 -47.757 1.00 17.05 260 GLY B O 1
ATOM 4574 N N . ASP B 1 261 ? -37.770 21.517 -47.897 1.00 20.22 261 ASP B N 1
ATOM 4575 C CA . ASP B 1 261 ? -37.187 20.237 -48.255 1.00 21.75 261 ASP B CA 1
ATOM 4576 C C . ASP B 1 261 ? -37.028 19.283 -47.076 1.00 22.11 261 ASP B C 1
ATOM 4577 O O . ASP B 1 261 ? -36.529 18.190 -47.260 1.00 21.16 261 ASP B O 1
ATOM 4582 N N . SER B 1 262 ? -37.435 19.692 -45.864 1.00 17.56 262 SER B N 1
ATOM 4583 C CA . SER B 1 262 ? -37.286 18.848 -44.684 1.00 16.98 262 SER B CA 1
ATOM 4584 C C . SER B 1 262 ? -37.980 17.499 -44.903 1.00 16.18 262 SER B C 1
ATOM 4585 O O . SER B 1 262 ? -39.128 17.449 -45.328 1.00 16.79 262 SER B O 1
ATOM 4588 N N . ARG B 1 263 ? -37.281 16.413 -44.524 1.00 16.72 263 ARG B N 1
ATOM 4589 C CA . ARG B 1 263 ? -37.840 15.080 -44.547 1.00 17.88 263 ARG B CA 1
ATOM 4590 C C . ARG B 1 263 ? -37.283 14.301 -43.363 1.00 15.02 263 ARG B C 1
ATOM 4591 O O . ARG B 1 263 ? -36.057 14.226 -43.198 1.00 17.06 263 ARG B O 1
ATOM 4599 N N . SER B 1 264 ? -38.159 13.710 -42.555 1.00 14.80 264 SER B N 1
ATOM 4600 C CA . SER B 1 264 ? -37.703 13.145 -41.295 1.00 14.13 264 SER B CA 1
ATOM 4601 C C . SER B 1 264 ? -36.733 11.998 -41.543 1.00 14.50 264 SER B C 1
ATOM 4602 O O . SER B 1 264 ? -37.044 11.080 -42.317 1.00 16.63 264 SER B O 1
ATOM 4605 N N . THR B 1 265 ? -35.626 12.016 -40.820 1.00 15.15 265 THR B N 1
ATOM 4606 C CA . THR B 1 265 ? -34.688 10.911 -40.735 1.00 16.10 265 THR B CA 1
ATOM 4607 C C . THR B 1 265 ? -34.852 10.144 -39.429 1.00 15.87 265 THR B C 1
ATOM 4608 O O . THR B 1 265 ? -34.074 9.222 -39.150 1.00 18.40 265 THR B O 1
ATOM 4612 N N . ILE B 1 266 ? -35.857 10.502 -38.608 1.00 14.54 266 ILE B N 1
ATOM 4613 C CA . ILE B 1 266 ? -35.982 9.968 -37.260 1.00 14.90 266 ILE B CA 1
ATOM 4614 C C . ILE B 1 266 ? -37.413 9.473 -37.031 1.00 15.41 266 ILE B C 1
ATOM 4615 O O . ILE B 1 266 ? -37.912 9.445 -35.917 1.00 15.72 266 ILE B O 1
ATOM 4620 N N . GLY B 1 267 ? -38.069 9.025 -38.116 1.00 15.34 267 GLY B N 1
ATOM 4621 C CA . GLY B 1 267 ? -39.439 8.550 -38.001 1.00 15.17 267 GLY B CA 1
ATOM 4622 C C . GLY B 1 267 ? -40.382 9.603 -37.430 1.00 13.74 267 GLY B C 1
ATOM 4623 O O . GLY B 1 267 ? -40.322 10.763 -37.839 1.00 14.37 267 GLY B O 1
ATOM 4624 N N . THR B 1 268 ? -41.229 9.211 -36.483 1.00 13.74 268 THR B N 1
ATOM 4625 C CA . THR B 1 268 ? -42.140 10.151 -35.850 1.00 14.58 268 THR B CA 1
ATOM 4626 C C . THR B 1 268 ? -41.471 10.901 -34.681 1.00 15.27 268 THR B C 1
ATOM 4627 O O . THR B 1 268 ? -42.050 11.856 -34.147 1.00 16.45 268 THR B O 1
ATOM 4631 N N . GLY B 1 269 ? -40.257 10.535 -34.308 1.00 13.89 269 GLY B N 1
ATOM 4632 C CA . GLY B 1 269 ? -39.607 11.217 -33.190 1.00 14.32 269 GLY B CA 1
ATOM 4633 C C . GLY B 1 269 ? -38.455 10.400 -32.640 1.00 14.36 269 GLY B C 1
ATOM 4634 O O . GLY B 1 269 ? -38.418 9.166 -32.766 1.00 14.38 269 GLY B O 1
ATOM 4635 N N . LYS B 1 270 ? -37.520 11.079 -31.960 1.00 12.71 270 LYS B N 1
ATOM 4636 C CA . LYS B 1 270 ? -36.402 10.399 -31.338 1.00 13.02 270 LYS B CA 1
ATOM 4637 C C . LYS B 1 270 ? -35.884 11.245 -30.181 1.00 14.18 270 LYS B C 1
ATOM 4638 O O . LYS B 1 270 ? -35.954 12.473 -30.215 1.00 13.84 270 LYS B O 1
ATOM 4644 N N . THR B 1 271 ? -35.333 10.546 -29.198 1.00 13.50 271 THR B N 1
ATOM 4645 C CA . THR B 1 271 ? -34.675 11.143 -28.057 1.00 14.25 271 THR B CA 1
ATOM 4646 C C . THR B 1 271 ? -33.159 11.221 -28.230 1.00 15.81 271 THR B C 1
ATOM 4647 O O . THR B 1 271 ? -32.525 10.289 -28.770 1.00 15.93 271 THR B O 1
ATOM 4651 N N . PHE B 1 272 ? -32.603 12.347 -27.802 1.00 13.50 272 PHE B N 1
ATOM 4652 C CA . PHE B 1 272 ? -31.184 12.665 -27.917 1.00 13.64 272 PHE B CA 1
ATOM 4653 C C . PHE B 1 272 ? -30.675 13.193 -26.580 1.00 16.14 272 PHE B C 1
ATOM 4654 O O . PHE B 1 272 ? -31.410 13.851 -25.846 1.00 15.62 272 PHE B O 1
ATOM 4662 N N . THR B 1 273 ? -29.382 12.931 -26.332 1.00 16.00 273 THR B N 1
ATOM 4663 C CA . THR B 1 273 ? -28.718 13.375 -25.114 1.00 16.37 273 THR B CA 1
ATOM 4664 C C . THR B 1 273 ? -27.523 14.261 -25.457 1.00 17.59 273 THR B C 1
ATOM 4665 O O . THR B 1 273 ? -26.719 13.931 -26.336 1.00 21.38 273 THR B O 1
ATOM 4669 N N . LEU B 1 274 ? -27.424 15.394 -24.775 1.00 15.84 274 LEU B N 1
ATOM 4670 C CA . LEU B 1 274 ? -26.285 16.299 -24.882 1.00 16.46 274 LEU B CA 1
ATOM 4671 C C . LEU B 1 274 ? -25.461 16.161 -23.594 1.00 17.07 274 LEU B C 1
ATOM 4672 O O . LEU B 1 274 ? -26.030 16.196 -22.477 1.00 17.98 274 LEU B O 1
ATOM 4677 N N . ASN B 1 275 ? -24.155 16.336 -23.717 1.00 14.24 275 ASN B N 1
ATOM 4678 C CA . ASN B 1 275 ? -23.245 16.255 -22.578 1.00 14.48 275 ASN B CA 1
ATOM 4679 C C . ASN B 1 275 ? -23.061 17.641 -21.967 1.00 18.87 275 ASN B C 1
ATOM 4680 O O . ASN B 1 275 ? -21.961 18.132 -21.767 1.00 26.27 275 ASN B O 1
ATOM 4685 N N . GLN B 1 276 ? -24.130 18.200 -21.473 1.00 18.80 276 GLN B N 1
ATOM 4686 C CA . GLN B 1 276 ? -24.003 19.499 -20.848 1.00 18.54 276 GLN B CA 1
ATOM 4687 C C . GLN B 1 276 ? -23.676 19.328 -19.377 1.00 17.55 276 GLN B C 1
ATOM 4688 O O . GLN B 1 276 ? -23.972 18.314 -18.714 1.00 18.10 276 GLN B O 1
ATOM 4694 N N . PRO B 1 277 ? -23.086 20.379 -18.744 1.00 18.45 277 PRO B N 1
ATOM 4695 C CA . PRO B 1 277 ? -22.867 20.326 -17.326 1.00 18.97 277 PRO B CA 1
ATOM 4696 C C . PRO B 1 277 ? -24.164 20.100 -16.563 1.00 21.17 277 PRO B C 1
ATOM 4697 O O . PRO B 1 277 ? -25.246 20.484 -17.008 1.00 19.27 277 PRO B O 1
ATOM 4701 N N . SER B 1 278 ? -24.057 19.518 -15.375 1.00 20.30 278 SER B N 1
ATOM 4702 C CA . SER B 1 278 ? -25.258 19.248 -14.610 1.00 21.91 278 SER B CA 1
ATOM 4703 C C . SER B 1 278 ? -25.890 20.521 -14.023 1.00 21.37 278 SER B C 1
ATOM 4704 O O . SER B 1 278 ? -27.051 20.423 -13.590 1.00 20.61 278 SER B O 1
ATOM 4707 N N . GLN B 1 279 ? -25.154 21.659 -14.006 1.00 23.04 279 GLN B N 1
ATOM 4708 C CA . GLN B 1 279 ? -25.623 22.958 -13.483 1.00 22.79 279 GLN B CA 1
ATOM 4709 C C . GLN B 1 279 ? -25.431 24.007 -14.577 1.00 18.64 279 GLN B C 1
ATOM 4710 O O . GLN B 1 279 ? -24.484 23.888 -15.365 1.00 19.08 279 GLN B O 1
ATOM 4716 N N . PRO B 1 280 ? -26.283 25.054 -14.690 1.00 16.31 280 PRO B N 1
ATOM 4717 C CA . PRO B 1 280 ? -26.024 26.157 -15.605 1.00 16.82 280 PRO B CA 1
ATOM 4718 C C . PRO B 1 280 ? -24.740 26.899 -15.234 1.00 19.22 280 PRO B C 1
ATOM 4719 O O . PRO B 1 280 ? -24.368 26.992 -14.062 1.00 19.87 280 PRO B O 1
ATOM 4723 N N . GLU B 1 281 ? -24.093 27.481 -16.244 1.00 20.97 281 GLU B N 1
ATOM 4724 C CA . GLU B 1 281 ? -22.980 28.383 -15.989 1.00 24.17 281 GLU B CA 1
ATOM 4725 C C . GLU B 1 281 ? -23.563 29.749 -15.673 1.00 25.28 281 GLU B C 1
ATOM 4726 O O . GLU B 1 281 ? -24.231 30.378 -16.500 1.00 27.96 281 GLU B O 1
ATOM 4732 N N . ILE B 1 282 ? -23.321 30.114 -14.415 1.00 22.63 282 ILE B N 1
ATOM 4733 C CA . ILE B 1 282 ? -23.869 31.278 -13.769 1.00 25.98 282 ILE B CA 1
ATOM 4734 C C . ILE B 1 282 ? -22.677 32.199 -13.543 1.00 23.18 282 ILE B C 1
ATOM 4735 O O . ILE B 1 282 ? -21.692 31.831 -12.867 1.00 26.55 282 ILE B O 1
ATOM 4740 N N . GLY B 1 283 ? -22.796 33.375 -14.139 1.00 24.81 283 GLY B N 1
ATOM 4741 C CA . GLY B 1 283 ? -21.766 34.373 -14.026 1.00 23.49 283 GLY B CA 1
ATOM 4742 C C . GLY B 1 283 ? -21.829 34.992 -12.637 1.00 20.83 283 GLY B C 1
ATOM 4743 O O . GLY B 1 283 ? -22.458 34.446 -11.723 1.00 24.02 283 GLY B O 1
ATOM 4744 N N . LYS B 1 284 ? -21.172 36.131 -12.540 1.00 25.15 284 LYS B N 1
ATOM 4745 C CA . LYS B 1 284 ? -21.123 36.830 -11.265 1.00 24.57 284 LYS B CA 1
ATOM 4746 C C . LYS B 1 284 ? -21.876 38.143 -11.385 1.00 17.79 284 LYS B C 1
ATOM 4747 O O . LYS B 1 284 ? -21.927 38.762 -12.436 1.00 19.76 284 LYS B O 1
ATOM 4753 N N . LEU B 1 285 ? -22.451 38.545 -10.240 1.00 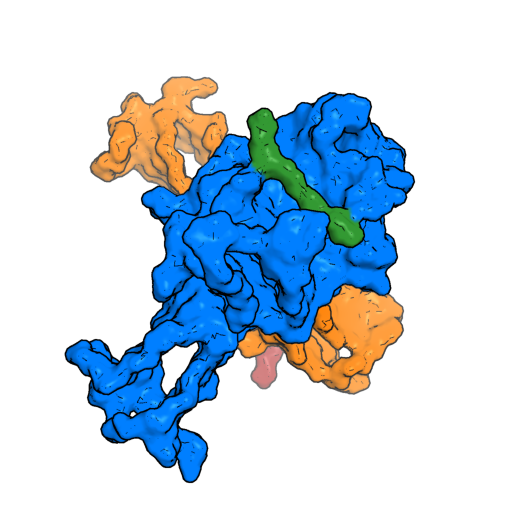17.12 285 LEU B N 1
ATOM 4754 C CA . LEU B 1 285 ? -23.026 39.851 -10.042 1.00 15.17 285 LEU B CA 1
ATOM 4755 C C . LEU B 1 285 ? -21.881 40.815 -9.719 1.00 15.73 285 LEU B C 1
ATOM 4756 O O . LEU B 1 285 ? -21.032 40.532 -8.857 1.00 17.23 285 LEU B O 1
ATOM 4761 N N . ASP B 1 286 ? -21.833 41.906 -10.462 1.00 14.24 286 ASP B N 1
ATOM 4762 C CA . ASP B 1 286 ? -20.748 42.868 -10.300 1.00 17.61 286 ASP B CA 1
ATOM 4763 C C . ASP B 1 286 ? -21.284 44.244 -10.643 1.00 17.33 286 ASP B C 1
ATOM 4764 O O . ASP B 1 286 ? -21.881 44.460 -11.692 1.00 16.13 286 ASP B O 1
ATOM 4769 N N . TYR B 1 287 ? -21.125 45.185 -9.693 1.00 15.76 287 TYR B N 1
ATOM 4770 C CA . TYR B 1 287 ? -21.602 46.530 -9.934 1.00 15.30 287 TYR B CA 1
ATOM 4771 C C . TYR B 1 287 ? -20.686 47.560 -9.290 1.00 14.50 287 TYR B C 1
ATOM 4772 O O . TYR B 1 287 ? -19.913 47.215 -8.410 1.00 15.96 287 TYR B O 1
ATOM 4781 N N . ASP B 1 288 ? -20.838 48.795 -9.734 1.00 16.77 288 ASP B N 1
ATOM 4782 C CA . ASP B 1 288 ? -20.130 49.926 -9.159 1.00 18.80 288 ASP B CA 1
ATOM 4783 C C . ASP B 1 288 ? -21.166 50.888 -8.587 1.00 16.29 288 ASP B C 1
ATOM 4784 O O . ASP B 1 288 ? -22.109 51.287 -9.284 1.00 16.39 288 ASP B O 1
ATOM 4789 N N . VAL B 1 289 ? -20.934 51.332 -7.348 1.00 15.24 289 VAL B N 1
ATOM 4790 C CA . VAL B 1 289 ? -21.753 52.366 -6.766 1.00 15.05 289 VAL B CA 1
ATOM 4791 C C . VAL B 1 289 ? -21.336 53.719 -7.358 1.00 14.53 289 VAL B C 1
ATOM 4792 O O . VAL B 1 289 ? -20.140 54.014 -7.452 1.00 18.60 289 VAL B O 1
ATOM 4796 N N . LYS B 1 290 ? -22.317 54.518 -7.797 1.00 16.43 290 LYS B N 1
ATOM 4797 C CA . LYS B 1 290 ? -22.089 55.741 -8.545 1.00 18.16 290 LYS B CA 1
ATOM 4798 C C . LYS B 1 290 ? -22.314 57.000 -7.736 1.00 20.30 290 LYS B C 1
ATOM 4799 O O . LYS B 1 290 ? -21.721 58.036 -8.062 1.00 24.67 290 LYS B O 1
ATOM 4805 N N . SER B 1 291 ? -23.306 56.985 -6.851 1.00 17.30 291 SER B N 1
ATOM 4806 C CA . SER B 1 291 ? -23.607 58.104 -5.973 1.00 17.19 291 SER B CA 1
ATOM 4807 C C . SER B 1 291 ? -24.015 57.540 -4.617 1.00 16.63 291 SER B C 1
ATOM 4808 O O . SER B 1 291 ? -24.618 56.466 -4.534 1.00 14.83 291 SER B O 1
ATOM 4811 N N . THR B 1 292 ? -23.627 58.255 -3.559 1.00 15.02 292 THR B N 1
ATOM 4812 C CA . THR B 1 292 ? -24.099 57.943 -2.206 1.00 14.86 292 THR B CA 1
ATOM 4813 C C . THR B 1 292 ? -24.078 59.205 -1.337 1.00 15.04 292 THR B C 1
ATOM 4814 O O . THR B 1 292 ? -23.041 59.506 -0.765 1.00 15.62 292 THR B O 1
ATOM 4818 N N . TYR B 1 293 ? -25.168 59.983 -1.324 1.00 15.16 293 TYR B N 1
ATOM 4819 C CA . TYR B 1 293 ? -25.147 61.255 -0.618 1.00 14.90 293 TYR B CA 1
ATOM 4820 C C . TYR B 1 293 ? -26.519 61.622 -0.091 1.00 16.47 293 TYR B C 1
ATOM 4821 O O . TYR B 1 293 ? -27.568 61.145 -0.537 1.00 14.55 293 TYR B O 1
ATOM 4830 N N . TYR B 1 294 ? -26.492 62.515 0.895 1.00 15.34 294 TYR B N 1
ATOM 4831 C CA . TYR B 1 294 ? -27.661 62.975 1.607 1.00 15.46 294 TYR B CA 1
ATOM 4832 C C . TYR B 1 294 ? -27.607 64.496 1.651 1.00 17.05 294 TYR B C 1
ATOM 4833 O O . TYR B 1 294 ? -26.641 65.029 2.189 1.00 17.71 294 TYR B O 1
ATOM 4842 N N . GLU B 1 295 ? -28.571 65.135 0.980 1.00 18.29 295 GLU B N 1
ATOM 4843 C CA . GLU B 1 295 ? -28.532 66.586 0.842 1.00 19.83 295 GLU B CA 1
ATOM 4844 C C . GLU B 1 295 ? -29.951 67.079 0.669 1.00 22.04 295 GLU B C 1
ATOM 4845 O O . GLU B 1 295 ? -30.775 66.414 0.039 1.00 20.95 295 GLU B O 1
ATOM 4851 N N . ASN B 1 296 ? -30.257 68.226 1.288 1.00 21.88 296 ASN B N 1
ATOM 4852 C CA . ASN B 1 296 ? -31.613 68.760 1.257 1.00 24.05 296 ASN B CA 1
ATOM 4853 C C . ASN B 1 296 ? -32.614 67.707 1.764 1.00 23.29 296 ASN B C 1
ATOM 4854 O O . ASN B 1 296 ? -33.729 67.620 1.252 1.00 23.62 296 ASN B O 1
ATOM 4859 N N . GLU B 1 297 ? -32.197 66.897 2.745 1.00 21.89 297 GLU B N 1
ATOM 4860 C CA . GLU B 1 297 ? -32.990 65.823 3.339 1.00 22.67 297 GLU B CA 1
ATOM 4861 C C . GLU B 1 297 ? -33.499 64.805 2.312 1.00 20.68 297 GLU B C 1
ATOM 4862 O O . GLU B 1 297 ? -34.536 64.191 2.485 1.00 19.04 297 GLU B O 1
ATOM 4868 N N . LYS B 1 298 ? -32.715 64.615 1.242 1.00 18.94 298 LYS B N 1
ATOM 4869 C CA . LYS B 1 298 ? -32.988 63.589 0.251 1.00 20.46 298 LYS B CA 1
ATOM 4870 C C . LYS B 1 298 ? -31.758 62.682 0.185 1.00 17.20 298 LYS B C 1
ATOM 4871 O O . LYS B 1 298 ? -30.627 63.146 0.061 1.00 17.05 298 LYS B O 1
ATOM 4877 N N . LEU B 1 299 ? -32.006 61.375 0.229 1.00 15.29 299 LEU B N 1
ATOM 4878 C CA . LEU B 1 299 ? -30.964 60.368 0.120 1.00 15.39 299 LEU B CA 1
ATOM 4879 C C . LEU B 1 299 ? -30.907 59.861 -1.320 1.00 14.05 299 LEU B C 1
ATOM 4880 O O . LEU B 1 299 ? -31.929 59.435 -1.858 1.00 15.96 299 LEU B O 1
ATOM 4885 N N . ASN B 1 300 ? -29.734 59.919 -1.924 1.00 12.67 300 ASN B N 1
ATOM 4886 C CA . ASN B 1 300 ? -29.497 59.559 -3.313 1.00 13.51 300 ASN B CA 1
ATOM 4887 C C . ASN B 1 300 ? -28.388 58.520 -3.365 1.00 12.93 300 ASN B C 1
ATOM 4888 O O . ASN B 1 300 ? -27.236 58.778 -2.994 1.00 13.55 300 ASN B O 1
ATOM 4893 N N . ILE B 1 301 ? -28.748 57.286 -3.775 1.00 12.05 301 ILE B N 1
ATOM 4894 C CA . ILE B 1 301 ? -27.819 56.190 -3.880 1.00 13.49 301 ILE B CA 1
ATOM 4895 C C . ILE B 1 301 ? -28.085 55.526 -5.218 1.00 13.10 301 ILE B C 1
ATOM 4896 O O . ILE B 1 301 ? -29.217 55.114 -5.454 1.00 15.43 301 ILE B O 1
ATOM 4901 N N . THR B 1 302 ? -27.070 55.407 -6.078 1.00 13.12 302 THR B N 1
ATOM 4902 C CA . THR B 1 302 ? -27.243 54.756 -7.375 1.00 13.84 302 THR B CA 1
ATOM 4903 C C . THR B 1 302 ? -26.055 53.856 -7.672 1.00 14.48 302 THR B C 1
ATOM 4904 O O . THR B 1 302 ? -24.969 53.990 -7.076 1.00 14.60 302 THR B O 1
ATOM 4908 N N . TRP B 1 303 ? -26.266 52.943 -8.613 1.00 14.18 303 TRP B N 1
ATOM 4909 C CA . TRP B 1 303 ? -25.237 52.018 -9.027 1.00 13.35 303 TRP B CA 1
ATOM 4910 C C . TRP B 1 303 ? -25.426 51.695 -10.514 1.00 14.56 303 TRP B C 1
ATOM 4911 O O . TRP B 1 303 ? -26.434 51.994 -11.111 1.00 15.14 303 TRP B O 1
ATOM 4922 N N . GLN B 1 304 ? -24.398 51.075 -11.068 1.00 14.21 304 GLN B N 1
ATOM 4923 C CA . GLN B 1 304 ? -24.3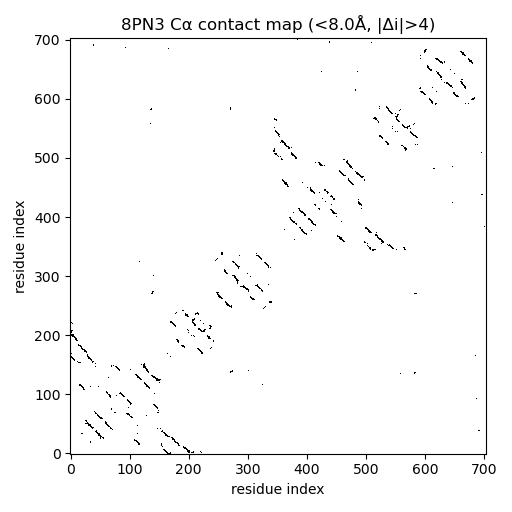83 50.581 -12.442 1.00 16.26 304 GLN B CA 1
ATOM 4924 C C . GLN B 1 304 ? -23.741 49.197 -12.435 1.00 15.03 304 GLN B C 1
ATOM 4925 O O . GLN B 1 304 ? -22.596 49.005 -12.033 1.00 15.95 304 GLN B O 1
ATOM 4931 N N . LEU B 1 305 ? -24.543 48.206 -12.840 1.00 14.73 305 LEU B N 1
ATOM 4932 C CA . LEU B 1 305 ? -24.030 46.866 -13.060 1.00 15.73 305 LEU B CA 1
ATOM 4933 C C . LEU B 1 305 ? -23.028 46.895 -14.210 1.00 16.90 305 LEU B C 1
ATOM 4934 O O . LEU B 1 305 ? -23.183 47.638 -15.150 1.00 17.14 305 LEU B O 1
ATOM 4939 N N . LYS B 1 306 ? -21.993 46.091 -14.085 1.00 16.18 306 LYS B N 1
ATOM 4940 C CA . LYS B 1 306 ? -21.021 45.953 -15.170 1.00 18.86 306 LYS B CA 1
ATOM 4941 C C . LYS B 1 306 ? -21.723 45.331 -16.380 1.00 19.44 306 LYS B C 1
ATOM 4942 O O . LYS B 1 306 ? -22.706 44.594 -16.226 1.00 18.27 306 LYS B O 1
ATOM 4948 N N . ASP B 1 307 ? -21.191 45.614 -17.584 1.00 20.08 307 ASP B N 1
ATOM 4949 C CA . ASP B 1 307 ? -21.819 45.111 -18.808 1.00 21.79 307 ASP B CA 1
ATOM 4950 C C . ASP B 1 307 ? -21.995 43.592 -18.788 1.00 20.16 307 ASP B C 1
ATOM 4951 O O . ASP B 1 307 ? -22.995 43.080 -19.339 1.00 21.96 307 ASP B O 1
ATOM 4956 N N . SER B 1 308 ? -21.035 42.885 -18.189 1.00 19.43 308 SER B N 1
ATOM 4957 C CA . SER B 1 308 ? -20.989 41.431 -18.194 1.00 21.12 308 SER B CA 1
ATOM 4958 C C . SER B 1 308 ? -21.617 40.823 -16.939 1.00 19.35 308 SER B C 1
ATOM 4959 O O . SER B 1 308 ? -21.621 39.612 -16.761 1.00 21.15 308 SER B O 1
ATOM 4962 N N . SER B 1 309 ? -22.214 41.653 -16.064 1.00 16.20 309 SER B N 1
ATOM 4963 C CA . SER B 1 309 ? -22.808 41.141 -14.847 1.00 16.20 309 SER B CA 1
ATOM 4964 C C . SER B 1 309 ? -24.059 40.328 -15.163 1.00 14.31 309 SER B C 1
ATOM 4965 O O . SER B 1 309 ? -24.777 40.618 -16.123 1.00 15.34 309 SER B O 1
ATOM 4968 N N . THR B 1 310 ? -24.350 39.403 -14.273 1.00 13.38 310 THR B N 1
ATOM 4969 C CA . THR B 1 310 ? -25.700 38.834 -14.189 1.00 14.81 310 THR B CA 1
ATOM 4970 C C . THR B 1 310 ? -26.679 39.958 -13.859 1.00 12.62 310 THR B C 1
ATOM 4971 O O . THR B 1 310 ? -26.286 40.981 -13.303 1.00 14.78 310 THR B O 1
ATOM 4975 N N . PRO B 1 311 ? -27.962 39.871 -14.271 1.00 13.18 311 PRO B N 1
ATOM 4976 C CA . PRO B 1 311 ? -28.882 40.986 -14.124 1.00 12.68 311 PRO B CA 1
ATOM 4977 C C . PRO B 1 311 ? -29.481 41.072 -12.706 1.00 12.68 311 PRO B C 1
ATOM 4978 O O . PRO B 1 311 ? -29.656 40.067 -11.995 1.00 12.44 311 PRO B O 1
ATOM 4982 N N . GLN B 1 312 ? -29.827 42.321 -12.346 1.00 12.60 312 GLN B N 1
ATOM 4983 C CA . GLN B 1 312 ? -30.375 42.643 -11.053 1.00 12.48 312 GLN B CA 1
ATOM 4984 C C . GLN B 1 312 ? -31.784 42.056 -10.894 1.00 12.05 312 GLN B C 1
ATOM 4985 O O . GLN B 1 312 ? -32.644 42.224 -11.773 1.00 13.53 312 GLN B O 1
ATOM 4991 N N . PHE B 1 313 ? -32.030 41.402 -9.766 1.00 10.92 313 PHE B N 1
ATOM 4992 C CA . PHE B 1 313 ? -33.347 40.907 -9.383 1.00 11.10 313 PHE B CA 1
ATOM 4993 C C . PHE B 1 313 ? -34.011 41.843 -8.360 1.00 12.40 313 PHE B C 1
ATOM 4994 O O . PHE B 1 313 ? -35.209 42.175 -8.509 1.00 12.62 313 PHE B O 1
ATOM 5002 N N . LYS B 1 314 ? -33.236 42.221 -7.326 1.00 12.41 314 LYS B N 1
ATOM 5003 C CA . LYS B 1 314 ? -33.778 43.061 -6.262 1.00 12.83 314 LYS B CA 1
ATOM 5004 C C . LYS B 1 314 ? -32.639 43.727 -5.515 1.00 12.89 314 LYS B C 1
ATOM 5005 O O . LYS B 1 314 ? -31.502 43.321 -5.622 1.00 12.71 314 LYS B O 1
ATOM 5011 N N . GLY B 1 315 ? -32.971 44.807 -4.802 1.00 11.52 315 GLY B N 1
ATOM 5012 C CA . GLY B 1 315 ? -32.044 45.531 -3.962 1.00 12.69 315 GLY B CA 1
ATOM 5013 C C . GLY B 1 315 ? -32.682 45.857 -2.616 1.00 11.95 315 GLY B C 1
ATOM 5014 O O . GLY B 1 315 ? -33.905 45.855 -2.420 1.00 11.12 315 GLY B O 1
ATOM 5015 N N . LYS B 1 316 ? -31.799 46.162 -1.662 1.00 10.67 316 LYS B N 1
ATOM 5016 C CA . LYS B 1 316 ? -32.163 46.596 -0.331 1.00 10.92 316 LYS B CA 1
ATOM 5017 C C . LYS B 1 316 ? -31.022 47.466 0.181 1.00 10.88 316 LYS B C 1
ATOM 5018 O O . LYS B 1 316 ? -29.875 47.191 -0.138 1.00 11.97 316 LYS B O 1
ATOM 5024 N N . ILE B 1 317 ? -31.368 48.509 0.915 1.00 10.12 317 ILE B N 1
ATOM 5025 C CA . ILE B 1 317 ? -30.353 49.378 1.516 1.00 10.78 317 ILE B CA 1
ATOM 5026 C C . ILE B 1 317 ? -30.670 49.480 3.003 1.00 10.55 317 ILE B C 1
ATOM 5027 O O . ILE B 1 317 ? -31.755 49.902 3.354 1.00 12.12 317 ILE B O 1
ATOM 5032 N N . GLU B 1 318 ? -29.692 49.169 3.850 1.00 10.45 318 GLU B N 1
ATOM 5033 C CA . GLU B 1 318 ? -29.788 49.403 5.289 1.00 12.22 318 GLU B CA 1
ATOM 5034 C C . GLU B 1 318 ? -28.878 50.576 5.647 1.00 11.82 318 GLU B C 1
ATOM 5035 O O . GLU B 1 318 ? -27.748 50.653 5.130 1.00 13.06 318 GLU B O 1
ATOM 5041 N N . ILE B 1 319 ? -29.379 51.478 6.490 1.00 12.31 319 ILE B N 1
ATOM 5042 C CA . ILE B 1 319 ? -28.561 52.621 6.929 1.00 13.50 319 ILE B CA 1
ATOM 5043 C C . ILE B 1 319 ? -28.225 52.452 8.398 1.00 12.20 319 ILE B C 1
ATOM 5044 O O . ILE B 1 319 ? -29.176 52.279 9.188 1.00 13.38 319 ILE B O 1
ATOM 5049 N N . TYR B 1 320 ? -26.939 52.526 8.716 1.00 12.52 320 TYR B N 1
ATOM 5050 C CA . TYR B 1 320 ? -26.436 52.365 10.085 1.00 13.05 320 TYR B CA 1
ATOM 5051 C C . TYR B 1 320 ? -25.832 53.681 10.559 1.00 16.79 320 TYR B C 1
ATOM 5052 O O . TYR B 1 320 ? -25.299 54.455 9.743 1.00 16.04 320 TYR B O 1
ATOM 5061 N N . ASN B 1 321 ? -25.849 53.860 11.889 1.00 18.50 321 ASN B N 1
ATOM 5062 C CA . ASN B 1 321 ? -25.338 55.092 12.491 1.00 20.87 321 ASN B CA 1
ATOM 5063 C C . ASN B 1 321 ? -23.885 54.885 12.853 1.00 25.35 321 ASN B C 1
ATOM 5064 O O . ASN B 1 321 ? -23.304 55.721 13.561 1.00 27.84 321 ASN B O 1
ATOM 5069 N N . ASN B 1 322 ? -23.289 53.813 12.379 1.00 22.62 322 ASN B N 1
ATOM 5070 C CA . ASN B 1 322 ? -21.990 53.373 12.804 1.00 27.86 322 ASN B CA 1
ATOM 5071 C C . ASN B 1 322 ? -21.380 52.613 11.638 1.00 25.89 322 ASN B C 1
ATOM 5072 O O . ASN B 1 322 ? -22.005 51.849 10.868 1.00 26.75 322 ASN B O 1
ATOM 5077 N N . GLU B 1 323 ? -20.073 52.791 11.528 1.00 27.44 323 GLU B N 1
ATOM 5078 C CA . GLU B 1 323 ? -19.322 52.170 10.444 1.00 19.96 323 GLU B CA 1
ATOM 5079 C C . GLU B 1 323 ? -19.232 50.643 10.570 1.00 25.35 323 GLU B C 1
ATOM 5080 O O . GLU B 1 323 ? -19.066 49.945 9.592 1.00 21.98 323 GLU B O 1
ATOM 5086 N N . ASN B 1 324 ? -19.317 50.074 11.770 1.00 27.18 324 ASN B N 1
ATOM 5087 C CA . ASN B 1 324 ? -19.251 48.618 11.928 1.00 26.87 324 ASN B CA 1
ATOM 5088 C C . ASN B 1 324 ? -20.535 47.877 11.475 1.00 22.28 324 ASN B C 1
ATOM 5089 O O . ASN B 1 324 ? -20.507 46.677 11.224 1.00 24.00 324 ASN B O 1
ATOM 5094 N N . MET B 1 325 ? -21.631 48.612 11.328 1.00 23.95 325 MET B N 1
ATOM 5095 C CA . MET B 1 325 ? -22.940 48.039 11.001 1.00 21.65 325 MET B CA 1
ATOM 5096 C C . MET B 1 325 ? -23.353 46.991 12.031 1.00 20.30 325 MET B C 1
ATOM 5097 O O . MET B 1 325 ? -23.972 45.969 11.706 1.00 18.94 325 MET B O 1
ATOM 5102 N N . THR B 1 326 ? -23.072 47.297 13.297 1.00 21.62 326 THR B N 1
ATOM 5103 C CA . THR B 1 326 ? -23.615 46.563 14.416 1.00 20.56 326 THR B CA 1
ATOM 5104 C C . THR B 1 326 ? -24.920 47.179 14.825 1.00 20.61 326 THR B C 1
ATOM 5105 O O . THR B 1 326 ? -25.225 48.321 14.505 1.00 18.62 326 THR B O 1
ATOM 5109 N N . GLY B 1 327 ? -25.674 46.431 15.639 1.00 18.36 327 GLY B N 1
ATOM 5110 C CA . GLY B 1 327 ? -26.934 46.881 16.153 1.00 17.17 327 GLY B CA 1
ATOM 5111 C C . GLY B 1 327 ? -28.001 46.785 15.052 1.00 15.19 327 GLY B C 1
ATOM 5112 O O . GLY B 1 327 ? -27.863 45.980 14.129 1.00 15.90 327 GLY B O 1
ATOM 5113 N N . GLN B 1 328 ? -29.032 47.586 15.232 1.00 16.27 328 GLN B N 1
ATOM 5114 C CA . GLN B 1 328 ? -30.140 47.690 14.295 1.00 16.50 328 GLN B CA 1
ATOM 5115 C C . GLN B 1 328 ? -29.863 48.872 13.369 1.00 16.20 328 GLN B C 1
ATOM 5116 O O . GLN B 1 328 ? -29.453 49.939 13.819 1.00 16.63 328 GLN B O 1
ATOM 5122 N N . PRO B 1 329 ? -30.181 48.752 12.075 1.00 14.22 329 PRO B N 1
ATOM 5123 C CA . PRO B 1 329 ? -30.165 49.929 11.202 1.00 14.94 329 PRO B CA 1
ATOM 5124 C C . PRO B 1 329 ? -31.085 51.009 11.743 1.00 15.37 329 PRO B C 1
ATOM 5125 O O . PRO B 1 329 ? -32.127 50.741 12.359 1.00 16.53 329 PRO B O 1
ATOM 5129 N N . ILE B 1 330 ? -30.757 52.270 11.474 1.00 14.95 330 ILE B N 1
ATOM 5130 C CA . ILE B 1 330 ? -31.672 53.341 11.795 1.00 16.43 330 ILE B CA 1
ATOM 5131 C C . ILE B 1 330 ? -32.786 53.455 10.769 1.00 14.96 330 ILE B C 1
ATOM 5132 O O . ILE B 1 330 ? -33.861 53.922 11.085 1.00 17.56 330 ILE B O 1
ATOM 5137 N N . ASN B 1 331 ? -32.536 52.986 9.525 1.00 14.43 331 ASN B N 1
ATOM 5138 C CA . ASN B 1 331 ? -33.575 52.994 8.518 1.00 15.66 331 ASN B CA 1
ATOM 5139 C C . ASN B 1 331 ? -33.249 51.925 7.492 1.00 14.01 331 ASN B C 1
ATOM 5140 O O . ASN B 1 331 ? -32.074 51.569 7.342 1.00 13.13 331 ASN B O 1
ATOM 5145 N N . VAL B 1 332 ? -34.293 51.445 6.817 1.00 13.02 332 VAL B N 1
ATOM 5146 C CA . VAL B 1 332 ? -34.122 50.435 5.777 1.00 13.15 332 VAL B CA 1
ATOM 5147 C C . VAL B 1 332 ? -34.995 50.815 4.596 1.00 13.61 332 VAL B C 1
ATOM 5148 O O . VAL B 1 332 ? -36.145 51.213 4.753 1.00 15.61 332 VAL B O 1
ATOM 5152 N N . ILE B 1 333 ? -34.428 50.720 3.400 1.00 12.29 333 ILE B N 1
ATOM 5153 C CA . ILE B 1 333 ? -35.171 50.866 2.163 1.00 12.95 333 ILE B CA 1
ATOM 5154 C C . ILE B 1 333 ? -35.258 49.481 1.528 1.00 11.68 333 ILE B C 1
ATOM 5155 O O . ILE B 1 333 ? -34.259 48.907 1.069 1.00 12.43 333 ILE B O 1
ATOM 5160 N N . ASN B 1 334 ? -36.467 48.944 1.514 1.00 11.94 334 ASN B N 1
ATOM 5161 C CA . ASN B 1 334 ? -36.749 47.614 1.006 1.00 13.07 334 ASN B CA 1
ATOM 5162 C C . ASN B 1 334 ? -37.320 47.631 -0.406 1.00 14.11 334 ASN B C 1
ATOM 5163 O O . ASN B 1 334 ? -37.801 48.636 -0.889 1.00 14.07 334 ASN B O 1
ATOM 5168 N N . ASP B 1 335 ? -37.210 46.458 -1.042 1.00 14.83 335 ASP B N 1
ATOM 5169 C CA . ASP B 1 335 ? -37.938 46.138 -2.251 1.00 16.18 335 ASP B CA 1
ATOM 5170 C C . ASP B 1 335 ? -37.591 47.102 -3.378 1.00 13.36 335 ASP B C 1
ATOM 5171 O O . ASP B 1 335 ? -38.451 47.573 -4.127 1.00 15.08 335 ASP B O 1
ATOM 5176 N N . ILE B 1 336 ? -36.310 47.310 -3.603 1.00 12.34 336 ILE B N 1
ATOM 5177 C CA . ILE B 1 336 ? -35.831 47.971 -4.790 1.00 12.13 336 ILE B CA 1
ATOM 5178 C C . ILE B 1 336 ? -35.920 46.966 -5.939 1.00 13.37 336 ILE B C 1
ATOM 5179 O O . ILE B 1 336 ? -35.448 45.835 -5.811 1.00 14.52 336 ILE B O 1
ATOM 5184 N N . LYS B 1 337 ? -36.561 47.374 -7.023 1.00 12.43 337 LYS B N 1
ATOM 5185 C CA . LYS B 1 337 ? -36.947 46.447 -8.069 1.00 13.11 337 LYS B CA 1
ATOM 5186 C C . LYS B 1 337 ? -35.785 46.150 -9.009 1.00 12.90 337 LYS B C 1
ATOM 5187 O O . LYS B 1 337 ? -34.789 46.872 -9.078 1.00 12.60 337 LYS B O 1
ATOM 5193 N N . SER B 1 338 ? -35.982 45.079 -9.823 1.00 13.95 338 SER B N 1
ATOM 5194 C CA . SER B 1 338 ? -34.989 44.730 -10.826 1.00 14.04 338 SER B CA 1
ATOM 5195 C C . SER B 1 338 ? -34.667 45.895 -11.759 1.00 13.89 338 SER B C 1
ATOM 5196 O O . SER B 1 338 ? -33.539 46.071 -12.245 1.00 16.85 338 SER B O 1
ATOM 5199 N N . TYR B 1 339 ? -35.699 46.722 -12.038 1.00 14.13 339 TYR B N 1
ATOM 5200 C CA . TYR B 1 339 ? -35.683 47.811 -12.984 1.00 14.04 339 TYR B CA 1
ATOM 5201 C C . TYR B 1 339 ? -35.380 49.168 -12.340 1.00 14.35 339 TYR B C 1
ATOM 5202 O O . TYR B 1 339 ? -35.635 50.222 -12.950 1.00 17.36 339 TYR B O 1
ATOM 5211 N N . GLN B 1 340 ? -34.833 49.164 -11.107 1.00 13.20 340 GLN B N 1
ATOM 5212 C CA . GLN B 1 340 ? -34.445 50.412 -10.419 1.00 13.30 340 GLN B CA 1
ATOM 5213 C C . GLN B 1 340 ? -32.966 50.338 -10.066 1.00 14.15 340 GLN B C 1
ATOM 5214 O O . GLN B 1 340 ? -32.564 49.434 -9.306 1.00 14.06 340 GLN B O 1
ATOM 5220 N N . ASN B 1 341 ? -32.186 51.308 -10.526 1.00 13.18 341 ASN B N 1
ATOM 5221 C CA . ASN B 1 341 ? -30.744 51.309 -10.303 1.00 14.52 341 ASN B CA 1
ATOM 5222 C C . ASN B 1 341 ? -30.347 52.244 -9.151 1.00 14.23 341 ASN B C 1
ATOM 5223 O O . ASN B 1 341 ? -29.200 52.671 -9.039 1.00 14.79 341 ASN B O 1
ATOM 5228 N N . GLY B 1 342 ? -31.253 52.424 -8.224 1.00 14.96 342 GLY B N 1
ATOM 5229 C CA . GLY B 1 342 ? -30.944 53.185 -7.015 1.00 14.71 342 GLY B CA 1
ATOM 5230 C C . GLY B 1 342 ? -32.195 53.720 -6.371 1.00 13.49 342 GLY B C 1
ATOM 5231 O O . GLY B 1 342 ? -33.306 53.255 -6.646 1.00 13.86 342 GLY B O 1
ATOM 5232 N N . ILE B 1 343 ? -32.004 54.707 -5.490 1.00 13.44 343 ILE B N 1
ATOM 5233 C CA . ILE B 1 343 ? -33.101 55.370 -4.809 1.00 12.74 343 ILE B CA 1
ATOM 5234 C C . ILE B 1 343 ? -32.841 56.872 -4.784 1.00 12.17 343 ILE B C 1
ATOM 5235 O O . ILE B 1 343 ? -31.695 57.322 -4.876 1.00 14.12 343 ILE B O 1
ATOM 5240 N N . SER B 1 344 ? -33.950 57.623 -4.672 1.00 12.27 344 SER B N 1
ATOM 5241 C CA . SER B 1 344 ? -33.931 59.049 -4.418 1.00 14.99 344 SER B CA 1
ATOM 5242 C C . SER B 1 344 ? -35.119 59.317 -3.516 1.00 16.19 344 SER B C 1
ATOM 5243 O O . SER B 1 344 ? -36.261 59.205 -3.955 1.00 19.81 344 SER B O 1
ATOM 5246 N N . GLN B 1 345 ? -34.861 59.518 -2.223 1.00 18.22 345 GLN B N 1
ATOM 5247 C CA . GLN B 1 345 ? -35.901 59.373 -1.219 1.00 21.92 345 GLN B CA 1
ATOM 5248 C C . GLN B 1 345 ? -35.749 60.484 -0.176 1.00 20.53 345 GLN B C 1
ATOM 5249 O O . GLN B 1 345 ? -34.678 60.638 0.415 1.00 19.27 345 GLN B O 1
ATOM 5255 N N . SER B 1 346 ? -36.864 61.159 0.110 1.00 18.96 346 SER B N 1
ATOM 5256 C CA . SER B 1 346 ? -37.017 62.022 1.277 1.00 20.82 346 SER B CA 1
ATOM 5257 C C . SER B 1 346 ? -36.898 61.160 2.535 1.00 18.16 346 SER B C 1
ATOM 5258 O O . SER B 1 346 ? -37.578 60.137 2.637 1.00 18.79 346 SER B O 1
ATOM 5261 N N . ILE B 1 347 ? -35.999 61.542 3.457 1.00 16.88 347 ILE B N 1
ATOM 5262 C CA . ILE B 1 347 ? -35.702 60.732 4.639 1.00 16.94 347 ILE B CA 1
ATOM 5263 C C . ILE B 1 347 ? -34.971 61.634 5.627 1.00 16.78 347 ILE B C 1
ATOM 5264 O O . ILE B 1 347 ? -34.255 62.553 5.231 1.00 18.87 347 ILE B O 1
ATOM 5269 N N . SER B 1 348 ? -35.189 61.361 6.923 1.00 17.68 348 SER B N 1
ATOM 5270 C CA A SER B 1 348 ? -34.486 62.040 8.003 0.50 17.67 348 SER B CA 1
ATOM 5271 C CA B SER B 1 348 ? -34.481 62.045 7.985 0.50 15.67 348 SER B CA 1
ATOM 5272 C C . SER B 1 348 ? -33.340 61.162 8.492 1.00 16.42 348 SER B C 1
ATOM 5273 O O . SER B 1 348 ? -33.579 60.028 8.938 1.00 17.16 348 SER B O 1
ATOM 5278 N N . LEU B 1 349 ? -32.129 61.706 8.437 1.00 15.76 349 LEU B N 1
ATOM 5279 C CA . LEU B 1 349 ? -30.920 60.986 8.843 1.00 16.03 349 LEU B CA 1
ATOM 5280 C C . LEU B 1 349 ? -30.080 61.916 9.701 1.00 15.10 349 LEU B C 1
ATOM 5281 O O . LEU B 1 349 ? -29.981 63.133 9.434 1.00 16.32 349 LEU B O 1
ATOM 5286 N N . PRO B 1 350 ? -29.425 61.364 10.732 1.00 14.50 350 PRO B N 1
ATOM 5287 C CA . PRO B 1 350 ? -28.388 62.098 11.448 1.00 16.85 350 PRO B CA 1
ATOM 5288 C C . PRO B 1 350 ? -27.100 62.118 10.632 1.00 17.51 350 PRO B C 1
ATOM 5289 O O . PRO B 1 350 ? -27.046 61.579 9.528 1.00 17.11 350 PRO B O 1
ATOM 5293 N N . THR B 1 351 ? -26.060 62.800 11.133 1.00 16.88 351 THR B N 1
ATOM 5294 C CA . THR B 1 351 ? -24.770 62.804 10.430 1.00 16.90 351 THR B CA 1
ATOM 5295 C C . THR B 1 351 ? -24.007 61.478 10.578 1.00 16.08 351 THR B C 1
ATOM 5296 O O . THR B 1 351 ? -24.247 60.675 11.467 1.00 17.20 351 THR B O 1
ATOM 5300 N N . ASN B 1 352 ? -23.051 61.273 9.676 1.00 15.31 352 ASN B N 1
ATOM 5301 C CA . ASN B 1 352 ? -22.054 60.204 9.706 1.00 15.23 352 ASN B CA 1
ATOM 5302 C C . ASN B 1 352 ? -22.678 58.804 9.677 1.00 16.64 352 ASN B C 1
ATOM 5303 O O . ASN B 1 352 ? -22.239 57.893 10.378 1.00 19.92 352 ASN B O 1
ATOM 5308 N N . THR B 1 353 ? -23.639 58.628 8.770 1.00 13.78 353 THR B N 1
ATOM 5309 C CA . THR B 1 353 ? -24.213 57.305 8.553 1.00 13.54 353 THR B CA 1
ATOM 5310 C C . THR B 1 353 ? -23.533 56.601 7.379 1.00 12.22 353 THR B C 1
ATOM 5311 O O . THR B 1 353 ? -22.800 57.155 6.565 1.00 12.90 353 THR B O 1
ATOM 5315 N N . TYR B 1 354 ? -23.770 55.283 7.361 1.00 12.49 354 TYR B N 1
ATOM 5316 C CA . TYR B 1 354 ? -23.209 54.375 6.386 1.00 12.53 354 TYR B CA 1
ATOM 5317 C C . TYR B 1 354 ? -24.323 53.510 5.780 1.00 13.33 354 TYR B C 1
ATOM 5318 O O . TYR B 1 354 ? -25.246 53.119 6.492 1.00 14.48 354 TYR B O 1
ATOM 5327 N N . ALA B 1 355 ? -24.212 53.242 4.493 1.00 12.58 355 ALA B N 1
ATOM 5328 C CA . ALA B 1 355 ? -25.165 52.399 3.764 1.00 12.16 355 ALA B CA 1
ATOM 5329 C C . ALA B 1 355 ? -24.586 51.020 3.504 1.00 12.98 355 ALA B C 1
ATOM 5330 O O . ALA B 1 355 ? -23.467 50.875 3.012 1.00 13.14 355 ALA B O 1
ATOM 5332 N N . LYS B 1 356 ? -25.377 50.007 3.843 1.00 12.35 356 LYS B N 1
ATOM 5333 C CA . LYS B 1 356 ? -25.178 48.646 3.383 1.00 13.61 356 LYS B CA 1
ATOM 5334 C C . LYS B 1 356 ? -26.093 48.450 2.177 1.00 12.53 356 LYS B C 1
ATOM 5335 O O . LYS B 1 356 ? -27.306 48.386 2.340 1.00 13.33 356 LYS B O 1
ATOM 5341 N N . ILE B 1 357 ? -25.489 48.352 0.999 1.00 12.40 357 ILE B N 1
ATOM 5342 C CA . ILE B 1 357 ? -26.217 48.120 -0.241 1.00 12.18 357 ILE B CA 1
ATOM 5343 C C . ILE B 1 357 ? -26.149 46.628 -0.533 1.00 12.60 357 ILE B C 1
ATOM 5344 O O . ILE B 1 357 ? -25.071 46.055 -0.619 1.00 13.07 357 ILE B O 1
ATOM 5349 N N . VAL B 1 358 ? -27.322 45.977 -0.651 1.00 11.48 358 VAL B N 1
ATOM 5350 C CA . VAL B 1 358 ? -27.384 44.542 -0.864 1.00 12.15 358 VAL B CA 1
ATOM 5351 C C . VAL B 1 358 ? -28.118 44.325 -2.185 1.00 10.96 358 VAL B C 1
ATOM 5352 O O . VAL B 1 358 ? -29.345 44.559 -2.227 1.00 11.98 358 VAL B O 1
ATOM 5356 N N . LEU B 1 359 ? -27.391 43.940 -3.251 1.00 11.41 359 LEU B N 1
ATOM 5357 C CA . LEU B 1 359 ? -28.074 43.606 -4.507 1.00 12.61 359 LEU B CA 1
ATOM 5358 C C . LEU B 1 359 ? -28.060 42.105 -4.732 1.00 13.59 359 LEU B C 1
ATOM 5359 O O . LEU B 1 359 ? -27.114 41.432 -4.355 1.00 12.28 359 LEU B O 1
ATOM 5364 N N . THR B 1 360 ? -29.167 41.613 -5.284 1.00 12.22 360 THR B N 1
ATOM 5365 C CA . THR B 1 360 ? -29.361 40.203 -5.584 1.00 12.50 360 THR B CA 1
ATOM 5366 C C . THR B 1 360 ? -29.637 40.047 -7.073 1.00 13.06 360 THR B C 1
ATOM 5367 O O . THR B 1 360 ? -30.430 40.801 -7.622 1.00 13.17 360 THR B O 1
ATOM 5371 N N . ASP B 1 361 ? -28.998 39.045 -7.700 1.00 11.60 361 ASP B N 1
ATOM 5372 C CA . ASP B 1 361 ? -29.231 38.790 -9.114 1.00 12.29 361 ASP B CA 1
ATOM 5373 C C . ASP B 1 361 ? -30.347 37.732 -9.253 1.00 11.29 361 ASP B C 1
ATOM 5374 O O . ASP B 1 361 ? -30.913 37.227 -8.285 1.00 12.37 361 ASP B O 1
ATOM 5379 N N . ILE B 1 362 ? -30.723 37.468 -10.515 1.00 12.15 362 ILE B N 1
ATOM 5380 C CA . ILE B 1 362 ? -31.827 36.580 -10.819 1.00 12.67 362 ILE B CA 1
ATOM 5381 C C . ILE B 1 362 ? -31.518 35.127 -10.463 1.00 12.72 362 ILE B C 1
ATOM 5382 O O . ILE B 1 362 ? -32.466 34.321 -10.406 1.00 13.68 362 ILE B O 1
ATOM 5387 N N . PHE B 1 363 ? -30.257 34.824 -10.078 1.00 12.83 363 PHE B N 1
ATOM 5388 C CA . PHE B 1 363 ? -29.875 33.496 -9.633 1.00 13.34 363 PHE B CA 1
ATOM 5389 C C . PHE B 1 363 ? -29.691 33.459 -8.118 1.00 14.89 363 PHE B C 1
ATOM 5390 O O . PHE B 1 363 ? -29.162 32.488 -7.573 1.00 15.66 363 PHE B O 1
ATOM 5398 N N . ASP B 1 364 ? -30.210 34.486 -7.421 1.00 14.44 364 ASP B N 1
ATOM 5399 C CA . ASP B 1 364 ? -30.141 34.623 -5.965 1.00 14.14 364 ASP B CA 1
ATOM 5400 C C . ASP B 1 364 ? -28.723 34.802 -5.442 1.00 14.55 364 ASP B C 1
ATOM 5401 O O . ASP B 1 364 ? -28.538 34.634 -4.220 1.00 18.28 364 ASP B O 1
ATOM 5406 N N . GLN B 1 365 ? -27.782 35.222 -6.274 1.00 13.61 365 GLN B N 1
ATOM 5407 C CA . GLN B 1 365 ? -26.465 35.576 -5.763 1.00 14.07 365 GLN B CA 1
ATOM 5408 C C . GLN B 1 365 ? -26.536 37.014 -5.240 1.00 13.52 365 GLN B C 1
ATOM 5409 O O . GLN B 1 365 ? -27.124 37.886 -5.880 1.00 13.89 365 GLN B O 1
ATOM 5415 N N . THR B 1 366 ? -25.932 37.262 -4.067 1.00 15.50 366 THR B N 1
ATOM 5416 C CA . THR B 1 366 ? -25.968 38.580 -3.445 1.00 15.18 366 THR B CA 1
ATOM 5417 C C . THR B 1 366 ? -24.564 39.142 -3.372 1.00 15.79 366 THR B C 1
ATOM 5418 O O . THR B 1 366 ? -23.599 38.420 -3.125 1.00 16.90 366 THR B O 1
ATOM 5422 N N . VAL B 1 367 ? -24.460 40.439 -3.618 1.00 13.54 367 VAL B N 1
ATOM 5423 C CA . VAL B 1 367 ? -23.226 41.179 -3.417 1.00 13.76 367 VAL B CA 1
ATOM 5424 C C . VAL B 1 367 ? -23.551 42.439 -2.614 1.00 14.45 367 VAL B C 1
ATOM 5425 O O . VAL B 1 367 ? -24.392 43.244 -3.035 1.00 14.24 367 VAL B O 1
ATOM 5429 N N . GLU B 1 368 ? -22.888 42.560 -1.457 1.00 15.08 368 GLU B N 1
ATOM 5430 C CA . GLU B 1 368 ? -23.125 43.618 -0.482 1.00 16.12 368 GLU B CA 1
ATOM 5431 C C . GLU B 1 368 ? -21.927 44.565 -0.475 1.00 18.51 368 GLU B C 1
ATOM 5432 O O . GLU B 1 368 ? -20.779 44.107 -0.561 1.00 20.03 368 GLU B O 1
ATOM 5438 N N . LYS B 1 369 ? -22.213 45.869 -0.460 1.00 16.42 369 LYS B N 1
ATOM 5439 C CA . LYS B 1 369 ? -21.169 46.873 -0.337 1.00 17.67 369 LYS B CA 1
ATOM 5440 C C . LYS B 1 369 ? -21.522 47.826 0.783 1.00 17.43 369 LYS B C 1
ATOM 5441 O O . LYS B 1 369 ? -22.680 48.225 0.933 1.00 17.39 369 LYS B O 1
ATOM 5447 N N . LYS B 1 370 ? -20.471 48.296 1.475 1.00 16.01 370 LYS B N 1
ATOM 5448 C CA . LYS B 1 370 ? -20.636 49.285 2.525 1.00 16.74 370 LYS B CA 1
ATOM 5449 C C . LYS B 1 370 ? -20.062 50.610 2.003 1.00 16.37 370 LYS B C 1
ATOM 5450 O O . LYS B 1 370 ? -18.911 50.663 1.554 1.00 18.46 370 LYS B O 1
ATOM 5456 N N . VAL B 1 371 ? -20.838 51.690 2.106 1.00 14.93 371 VAL B N 1
ATOM 5457 C CA A VAL B 1 371 ? -20.440 52.997 1.601 0.50 16.10 371 VAL B CA 1
ATOM 5458 C CA B VAL B 1 371 ? -20.418 52.994 1.618 0.50 15.25 371 VAL B CA 1
ATOM 5459 C C . VAL B 1 371 ? -20.842 54.069 2.618 1.00 15.22 371 VAL B C 1
ATOM 5460 O O . VAL B 1 371 ? -21.992 54.142 3.067 1.00 15.80 371 VAL B O 1
ATOM 5467 N N . LYS B 1 372 ? -19.907 54.962 2.960 1.00 14.49 372 LYS B N 1
ATOM 5468 C CA . LYS B 1 372 ? -20.262 56.098 3.781 1.00 15.29 372 LYS B CA 1
ATOM 5469 C C . LYS B 1 372 ? -21.160 57.056 2.997 1.00 15.01 372 LYS B C 1
ATOM 5470 O O . LYS B 1 372 ? -20.923 57.324 1.811 1.00 15.63 372 LYS B O 1
ATOM 5476 N N . ILE B 1 373 ? -22.198 57.568 3.662 1.00 12.62 373 ILE B N 1
ATOM 5477 C CA . ILE B 1 373 ? -23.132 58.475 3.016 1.00 13.12 373 ILE B CA 1
ATOM 5478 C C . ILE B 1 373 ? -22.546 59.893 3.061 1.00 14.45 373 ILE B C 1
ATOM 5479 O O . ILE B 1 373 ? -22.424 60.449 4.158 1.00 15.59 373 ILE B O 1
ATOM 5484 N N . LYS B 1 374 ? -22.241 60.476 1.896 1.00 14.24 374 LYS B N 1
ATOM 5485 C CA . LYS B 1 374 ? -21.659 61.809 1.842 1.00 16.63 374 LYS B CA 1
ATOM 5486 C C . LYS B 1 374 ? -22.686 62.869 2.190 1.00 18.83 374 LYS B C 1
ATOM 5487 O O . LYS B 1 374 ? -23.877 62.652 2.101 1.00 16.86 374 LYS B O 1
ATOM 5493 N N . ASN B 1 375 ? -22.202 64.067 2.584 1.00 22.55 375 ASN B N 1
ATOM 5494 C CA . ASN B 1 375 ? -23.082 65.118 3.086 1.00 24.51 375 ASN B CA 1
ATOM 5495 C C . ASN B 1 375 ? -23.316 66.214 2.049 1.00 28.60 375 ASN B C 1
ATOM 5496 O O . ASN B 1 375 ? -23.970 67.212 2.358 1.00 30.49 375 ASN B O 1
ATOM 5501 N N . GLU B 1 376 ? -22.879 65.981 0.809 1.00 26.80 376 GLU B N 1
ATOM 5502 C CA . GLU B 1 376 ? -23.234 66.848 -0.312 1.00 32.33 376 GLU B CA 1
ATOM 5503 C C . GLU B 1 376 ? -23.204 66.056 -1.614 1.00 29.91 376 GLU B C 1
ATOM 5504 O O . GLU B 1 376 ? -22.626 64.981 -1.683 1.00 27.62 376 GLU B O 1
ATOM 5510 N N . SER B 1 377 ? -23.842 66.606 -2.651 1.00 32.07 377 SER B N 1
ATOM 5511 C CA . SER B 1 377 ? -23.714 66.058 -3.995 1.00 39.01 377 SER B CA 1
ATOM 5512 C C . SER B 1 377 ? -22.373 66.481 -4.615 1.00 39.36 377 SER B C 1
ATOM 5513 O O . SER B 1 377 ? -22.041 65.861 -5.633 1.00 41.15 377 SER B O 1
ATOM 5516 N N . ALA C 2 4 ? 12.339 15.449 -36.244 1.00 37.39 4 ALA C N 1
ATOM 5517 C CA . ALA C 2 4 ? 12.986 14.466 -35.339 1.00 34.07 4 ALA C CA 1
ATOM 5518 C C . ALA C 2 4 ? 13.151 15.203 -33.976 1.00 31.38 4 ALA C C 1
ATOM 5519 O O . ALA C 2 4 ? 12.166 15.087 -33.230 1.00 36.20 4 ALA C O 1
ATOM 5521 N N . ALA C 2 5 ? 14.226 15.991 -33.636 1.00 25.20 5 ALA C N 1
ATOM 5522 C CA . ALA C 2 5 ? 14.379 16.590 -32.287 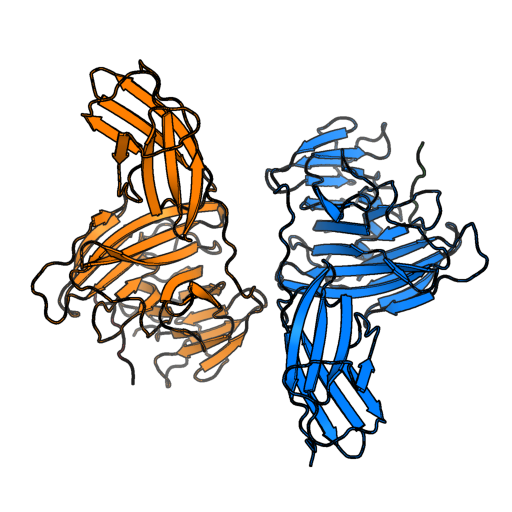1.00 24.35 5 ALA C CA 1
ATOM 5523 C C . ALA C 2 5 ? 13.454 17.789 -31.984 1.00 22.63 5 ALA C C 1
ATOM 5524 O O . ALA C 2 5 ? 13.196 18.620 -32.830 1.00 22.29 5 ALA C O 1
ATOM 5526 N N . THR C 2 6 ? 12.916 17.791 -30.727 1.00 18.37 6 THR C N 1
ATOM 5527 C CA . THR C 2 6 ? 12.029 18.886 -30.188 1.00 17.49 6 THR C CA 1
ATOM 5528 C C . THR C 2 6 ? 12.655 19.385 -28.896 1.00 17.47 6 THR C C 1
ATOM 5529 O O . THR C 2 6 ? 12.431 18.932 -27.752 1.00 18.36 6 THR C O 1
ATOM 5533 N N . THR C 2 7 ? 13.632 20.288 -29.016 1.00 17.89 7 THR C N 1
ATOM 5534 C CA . THR C 2 7 ? 14.416 20.805 -27.926 1.00 17.82 7 THR C CA 1
ATOM 5535 C C . THR C 2 7 ? 13.733 21.801 -26.994 1.00 18.47 7 THR C C 1
ATOM 5536 O O . THR C 2 7 ? 12.603 22.235 -27.259 1.00 18.19 7 THR C O 1
ATOM 5540 N N . THR C 2 8 ? 14.416 22.100 -25.899 1.00 18.85 8 THR C N 1
ATOM 5541 C CA . THR C 2 8 ? 13.997 23.038 -24.885 1.00 17.52 8 THR C CA 1
ATOM 5542 C C . THR C 2 8 ? 15.199 23.907 -24.546 1.00 18.64 8 THR C C 1
ATOM 5543 O O . THR C 2 8 ? 16.306 23.627 -25.055 1.00 22.32 8 THR C O 1
ATOM 5547 N N . THR C 2 9 ? 14.990 24.817 -23.674 1.00 21.55 9 THR C N 1
ATOM 5548 C CA . THR C 2 9 ? 16.176 25.574 -23.253 1.00 25.06 9 THR C CA 1
ATOM 5549 C C . THR C 2 9 ? 16.295 25.522 -21.741 1.00 23.31 9 THR C C 1
ATOM 5550 O O . THR C 2 9 ? 15.340 25.432 -20.994 1.00 20.32 9 THR C O 1
ATOM 5554 N N . PRO C 2 10 ? 17.553 25.575 -21.233 1.00 25.79 10 PRO C N 1
ATOM 5555 C CA . PRO C 2 10 ? 17.721 25.630 -19.792 1.00 27.11 10 PRO C CA 1
ATOM 5556 C C . PRO C 2 10 ? 17.632 27.023 -19.434 1.00 27.66 10 PRO C C 1
ATOM 5557 O O . PRO C 2 10 ? 17.693 27.918 -20.320 1.00 29.63 10 PRO C O 1
ATOM 5561 N N . ALA C 2 11 ? 17.631 27.329 -18.118 1.00 28.86 11 ALA C N 1
ATOM 5562 C CA . ALA C 2 11 ? 17.676 28.797 -17.817 1.00 32.06 11 ALA C CA 1
ATOM 5563 C C . ALA C 2 11 ? 19.018 29.394 -18.338 1.00 34.25 11 ALA C C 1
ATOM 5564 O O . ALA C 2 11 ? 20.110 28.804 -18.153 1.00 31.29 11 ALA C O 1
ATOM 5566 N N . PRO C 2 12 ? 18.956 30.572 -19.018 1.00 32.29 12 PRO C N 1
ATOM 5567 C CA . PRO C 2 12 ? 20.237 31.262 -19.492 1.00 29.76 12 PRO C CA 1
ATOM 5568 C C . PRO C 2 12 ? 21.100 31.722 -18.402 1.00 30.80 12 PRO C C 1
ATOM 5569 O O . PRO C 2 12 ? 22.334 31.935 -18.592 1.00 30.67 12 PRO C O 1
ATOM 5573 N N . ALA C 2 13 ? 20.521 31.862 -17.190 1.00 24.06 13 ALA C N 1
ATOM 5574 C C . ALA D 2 3 ? -55.031 36.974 -36.165 1.00 31.57 3 ALA D C 1
ATOM 5575 O O . ALA D 2 3 ? -55.835 36.017 -36.179 1.00 30.38 3 ALA D O 1
ATOM 5576 N N . ALA D 2 4 ? -53.690 36.874 -36.161 1.00 30.40 4 ALA D N 1
ATOM 5577 C CA . ALA D 2 4 ? -52.985 35.566 -36.166 1.00 29.20 4 ALA D CA 1
ATOM 5578 C C . ALA D 2 4 ? -53.118 34.954 -34.756 1.00 26.43 4 ALA D C 1
ATOM 5579 O O . ALA D 2 4 ? -53.133 35.714 -33.790 1.00 31.98 4 ALA D O 1
ATOM 5581 N N . ALA D 2 5 ? -53.437 33.671 -34.696 1.00 20.76 5 ALA D N 1
ATOM 5582 C CA . ALA D 2 5 ? -53.404 32.911 -33.402 1.00 19.91 5 ALA D CA 1
ATOM 5583 C C . ALA D 2 5 ? -52.077 32.076 -33.423 1.00 17.12 5 ALA D C 1
ATOM 5584 O O . ALA D 2 5 ? -51.657 31.481 -34.407 1.00 17.94 5 ALA D O 1
ATOM 5586 N N . THR D 2 6 ? -51.579 31.798 -32.200 1.00 14.97 6 THR D N 1
ATOM 5587 C CA . THR D 2 6 ? -50.363 30.978 -31.913 1.00 14.59 6 THR D CA 1
ATOM 5588 C C . THR D 2 6 ? -50.736 30.053 -30.771 1.00 15.31 6 THR D C 1
ATOM 5589 O O . THR D 2 6 ? -50.568 30.383 -29.578 1.00 14.77 6 THR D O 1
ATOM 5593 N N . THR D 2 7 ? -51.350 28.918 -31.100 1.00 14.47 7 THR D N 1
ATOM 5594 C CA . THR D 2 7 ? -51.964 27.998 -30.201 1.00 14.52 7 THR D CA 1
ATOM 5595 C C . THR D 2 7 ? -50.923 27.115 -29.451 1.00 13.97 7 THR D C 1
ATOM 5596 O O . THR D 2 7 ? -49.757 27.053 -29.818 1.00 13.90 7 THR D O 1
ATOM 5600 N N . THR D 2 8 ? -51.478 26.387 -28.462 1.00 13.29 8 THR D N 1
ATOM 5601 C CA . THR D 2 8 ? -50.733 25.432 -27.664 1.00 13.77 8 THR D CA 1
ATOM 5602 C C . THR D 2 8 ? -51.591 24.162 -27.506 1.00 14.38 8 THR D C 1
ATOM 5603 O O . THR D 2 8 ? -52.705 24.169 -28.062 1.00 15.45 8 THR D O 1
ATOM 5607 N N . THR D 2 9 ? -51.045 23.132 -26.832 1.00 15.20 9 THR D N 1
ATOM 5608 C CA . THR D 2 9 ? -51.894 21.961 -26.557 1.00 15.52 9 THR D CA 1
ATOM 5609 C C . THR D 2 9 ? -51.914 21.691 -25.059 1.00 16.51 9 THR D C 1
ATOM 5610 O O . THR D 2 9 ? -50.975 21.948 -24.333 1.00 14.93 9 THR D O 1
ATOM 5614 N N . PRO D 2 10 ? -52.991 21.064 -24.557 1.00 18.08 10 PRO D N 1
ATOM 5615 C CA . PRO D 2 10 ? -53.115 20.610 -23.172 1.00 19.94 10 PRO D CA 1
ATOM 5616 C C . PRO D 2 10 ? -52.487 19.313 -22.991 1.00 18.04 10 PRO D C 1
ATOM 5617 O O . PRO D 2 10 ? -52.123 18.624 -23.961 1.00 20.76 10 PRO D O 1
ATOM 5621 N N . ALA D 2 11 ? -52.283 18.898 -21.755 1.00 21.62 11 ALA D N 1
ATOM 5622 C CA . ALA D 2 11 ? -51.702 17.552 -21.575 1.00 24.72 11 ALA D CA 1
ATOM 5623 C C . ALA D 2 11 ? -52.742 16.512 -22.010 1.00 30.33 11 ALA D C 1
ATOM 5624 O O . ALA D 2 11 ? -53.930 16.748 -21.769 1.00 30.71 11 ALA D O 1
ATOM 5626 N N . PRO D 2 12 ? -52.298 15.423 -22.642 1.00 35.48 12 PRO D N 1
ATOM 5627 C CA . PRO D 2 12 ? -53.139 14.189 -23.008 1.00 38.87 12 PRO D CA 1
ATOM 5628 C C . PRO D 2 12 ? -53.937 13.744 -21.912 1.00 39.63 12 PRO D C 1
ATOM 5629 O O . PRO D 2 12 ? -55.054 13.281 -22.071 1.00 45.87 12 PRO D O 1
ATOM 5633 N N . ALA D 2 13 ? -53.423 13.869 -20.703 1.00 39.14 13 ALA D N 1
#

Sequence (703 aa):
SAPGVYVTPKNSVSSSDIISIDWSPVQTAPYTYWAVHNWNQGGEAGGYAGFQQQSGFDENGKRTLHFAVWDPISSKEAIKAEYVSPTSVASNFGGEGTGLKIQTTYDWKNYNWYRMTMRSSWQENGHTKFGQWLKDVSKNQWKLIGIMDFPVPNVTTFNNYGQTLFQADWLGNGQDVREARVKNGYGRNISDKKWTSWNTQSIEGQEPLNNNWDGGATSEYLWFKAGGDSRSTIGTGKTFTLNQPSQPEIGKLDYDVKSTYYENEKLNITWQLKDSSTPQFKGKIEIYNNENMTGQPINVINDIKSYQNGISQSISLPTNTYAKIVLTDIFDQTVEKKVKIKNESPNASAPGVYVTPKNSVSSSDIISIDWSPVQTAPYTYWAVHNWNQGGEAGGYAGFQQQSGFDENGKRTLHFAVWDPISSKEAIKKAEYVSPTSVASNFGGEGTGLKIQTTYDWKNYNWYRMTMRSWQENGHTKFGQWLKDVSKNQWKLIGIMDFPVPNVTFNYGQTLFQADWLGNGQDVREARVKNGYGRNISDKKWTSWNTQSIEGQEPLNNNWDGGATSEYLWFKAGGDSRSTIGTGKTFTLNQPSQPEIGKLDYDVKSTYYENEKLNITWQLKDSSTPQFKGKIEIYNNENMTGQPINVINDIKSYQNGISQSISSLPTNTYAKIVLTDIFDQTVEKKVVKIKNESAATTTTPAPAATTTTPAP

B-factor: mean 19.68, std 8.76, range [9.18, 77.51]

Foldseek 3Di:
DWFKKKKFFPDDAFFFKWKKKKAWAWADAQKWWFQWWAQPVHAFGKTKGKHQHDDTFLVGFIKIKIWTAAGPPDPDAKDFPDADPQKDKDWDDPVHITIMIIGGDRHHHPWMKMWMWGWDDDPQWIKIWIKMARVVLLFIDTGTMITHNHPDDHRGDDTMIMMDRDPDPLQGKTKMKMAQIWGQDPVPRAIATSQKIKMFTPDLVDQQKEWDDDLGITMIMTGRNRGYPARGMDMDGHPDDRHGDAFAWAKAWDAAAAEPQKTWTFIGTDRNGAAWAFKKKFKCQDQVPPDHGPDIDGTHGSPHGTDIDRHDDDDWMKMWIWIAHPSRDIDIDIGTYHYDDVD/DWWFKKKKFFPDDFFFQKKKKKKAWAWADAQKWWFQWWAQVPHAFTKTKAKHQHDDTFLPGFIKIKIWTAAGDPDPDAKDFPDADPQKDKDWDDPVHITIMIIGGDRHHHPWMKMWMWGWDDDPQWIKIWIKIARVVQLFIDTGTMITHNHPDDTSGDDTMIMMTRPPHDQQGKTKMKMAFIWGQDPVPRAIAHSQKIKMFTPDLVDQQKEWDDDQGTTMIMIGRPGGYPARRMDMDGHPDDRHGDADAWAKAWDAAAAEPQKTWTFIGTDRNGAAWAFKKKFKCQDQVPPDHGPDIDGTHGSPHGIDIDRHDDDPFMKIWIWTAHPSRDIDIDIGTHHHHD/DDDDDDDDD/DDDDDDDDD

Radius of gyration: 29.7 Å; Cα contacts (8 Å, |Δi|>4): 1981; chains: 4; bounding box: 82×86×65 Å

Solvent-accessible surface area: 31148 Å² total